Protein AF-0000000076662277 (afdb_homodimer)

Radius of gyration: 31.85 Å; Cα contacts (8 Å, |Δi|>4): 732; chains: 2; bounding box: 60×98×115 Å

Foldseek 3Di:
DPDPPDDPDDPPDPPPDDPPQPPPPPPPPPPPPPDDDPPVPPPPPFDKAKAKAKDKDKFWDDPVLLLVDDPPPPPPVSPRCHPLVLCVDPLVVCLLVVVVQFPDKADPDPFKIKTKGDWDDDPPFIKIKIWIWGWDGDSFKIKIKTPFIAIDGDPVRRVQRVFKTKIKMWIWGWDSPDDIIMIMIMIMMMMMGGDDDPPRVVDDSVVVRVVRNVVVHVCCVPVVVVSVVSSSVSVVVVVVVVVVVVD/DPDPPPDPDDPPDPDDDDPPQPPPPPPPPPPPPPDDDPPPPPPPPFDKAKAKAKDKDKFWDDPVLLLVDDPPPPPPVSPRCHPLVLCVDPLVVCLLVVVVQFPDKADPDPFKIKTKGDWDDDPPFIKIKIWIWGWDGDSFKIKIKTPFIAIDGDPVRRVQRVFKTKIKMWIWGWDSPDDTIMIMIMIMMMMMGGDDDPPRVVDDSVVVRVVRNVVVHVCCVPVVVVSVVSSSVSVVVVVVVVVVVVD

Organism: Ananas comosus (NCBI:txid4615)

InterPro domains:
  IPR018971 Protein of unknown function DUF1997 [PF09366] (83-239)

Structure (mmCIF, N/CA/C/O backbone):
data_AF-0000000076662277-model_v1
#
loop_
_entity.id
_entity.type
_entity.pdbx_description
1 polymer 'DUF1997 domain-containing protein'
#
loop_
_atom_site.group_PDB
_atom_site.id
_atom_site.type_symbol
_atom_site.label_atom_id
_atom_site.label_alt_id
_atom_site.label_comp_id
_atom_site.label_asym_id
_atom_site.label_entity_id
_atom_site.label_seq_id
_atom_site.pdbx_PDB_ins_code
_atom_site.Cartn_x
_atom_site.Cartn_y
_atom_site.Cartn_z
_atom_site.occupancy
_atom_site.B_iso_or_equiv
_atom_site.auth_seq_id
_atom_site.auth_comp_id
_atom_site.auth_asym_id
_atom_site.auth_atom_id
_atom_site.pdbx_PDB_model_num
ATOM 1 N N . MET A 1 1 ? -28.844 -14.648 -62.938 1 27.75 1 MET A N 1
ATOM 2 C CA . MET A 1 1 ? -29.484 -13.93 -61.844 1 27.75 1 MET A CA 1
ATOM 3 C C . MET A 1 1 ? -29.391 -14.727 -60.531 1 27.75 1 MET A C 1
ATOM 5 O O . MET A 1 1 ? -30.234 -15.594 -60.281 1 27.75 1 MET A O 1
ATOM 9 N N . MET A 1 2 ? -28.094 -15.016 -60.094 1 30.53 2 MET A N 1
ATOM 10 C CA . MET A 1 2 ? -27.797 -15.961 -59.031 1 30.53 2 MET A CA 1
ATOM 11 C C . MET A 1 2 ? -28.328 -15.461 -57.688 1 30.53 2 MET A C 1
ATOM 13 O O . MET A 1 2 ? -28.188 -14.289 -57.375 1 30.53 2 MET A O 1
ATOM 17 N N . LYS A 1 3 ? -29.406 -16.156 -57.094 1 29.52 3 LYS A N 1
ATOM 18 C CA . LYS A 1 3 ? -30.156 -15.977 -55.875 1 29.52 3 LYS A CA 1
ATOM 19 C C . LYS A 1 3 ? -29.234 -15.805 -54.688 1 29.52 3 LYS A C 1
ATOM 21 O O . LYS A 1 3 ? -28.422 -16.672 -54.375 1 29.52 3 LYS A O 1
ATOM 26 N N . LEU A 1 4 ? -28.766 -14.641 -54.281 1 29.52 4 LEU A N 1
ATOM 27 C CA . LEU A 1 4 ? -27.938 -14.219 -53.156 1 29.52 4 LEU A CA 1
ATOM 28 C C . LEU A 1 4 ? -28.578 -14.617 -51.812 1 29.52 4 LEU A C 1
ATOM 30 O O . LEU A 1 4 ? -29.656 -14.117 -51.469 1 29.52 4 LEU A O 1
ATOM 34 N N . GLN A 1 5 ? -28.484 -15.867 -51.469 1 22.42 5 GLN A N 1
ATOM 35 C CA . GLN A 1 5 ? -29.094 -16.391 -50.25 1 22.42 5 GLN A CA 1
ATOM 36 C C . GLN A 1 5 ? -28.672 -15.562 -49.031 1 22.42 5 GLN A C 1
ATOM 38 O O . GLN A 1 5 ? -27.5 -15.25 -48.875 1 22.42 5 GLN A O 1
ATOM 43 N N . LYS A 1 6 ? -29.641 -14.766 -48.5 1 32.59 6 LYS A N 1
ATOM 44 C CA . LYS A 1 6 ? -29.594 -13.93 -47.312 1 32.59 6 LYS A CA 1
ATOM 45 C C . LYS A 1 6 ? -29 -14.688 -46.125 1 32.59 6 LYS A C 1
ATOM 47 O O . LYS A 1 6 ? -29.5 -15.75 -45.75 1 32.59 6 LYS A O 1
ATOM 52 N N . LEU A 1 7 ? -27.656 -14.586 -45.812 1 28.06 7 LEU A N 1
ATOM 53 C CA . LEU A 1 7 ? -26.922 -15.203 -44.719 1 28.06 7 LEU A CA 1
ATOM 54 C C . LEU A 1 7 ? -27.625 -14.961 -43.375 1 28.06 7 LEU A C 1
ATOM 56 O O . LEU A 1 7 ? -28.031 -13.836 -43.094 1 28.06 7 LEU A O 1
ATOM 60 N N . PRO A 1 8 ? -28.188 -15.961 -42.688 1 34 8 PRO A N 1
ATOM 61 C CA . PRO A 1 8 ? -28.969 -15.844 -41.438 1 34 8 PRO A CA 1
ATOM 62 C C . PRO A 1 8 ? -28.234 -15.055 -40.375 1 34 8 PRO A C 1
ATOM 64 O O . PRO A 1 8 ? -27 -15.008 -40.344 1 34 8 PRO A O 1
ATOM 67 N N . LEU A 1 9 ? -28.734 -13.945 -39.938 1 33.5 9 LEU A N 1
ATOM 68 C CA . LEU A 1 9 ? -28.328 -13.023 -38.875 1 33.5 9 LEU A CA 1
ATOM 69 C C . LEU A 1 9 ? -27.969 -13.789 -37.594 1 33.5 9 LEU A C 1
ATOM 71 O O . LEU A 1 9 ? -28.703 -14.688 -37.188 1 33.5 9 LEU A O 1
ATOM 75 N N . ARG A 1 10 ? -26.641 -13.984 -37.312 1 34.19 10 ARG A N 1
ATOM 76 C CA . ARG A 1 10 ? -26.094 -14.633 -36.125 1 34.19 10 ARG A CA 1
ATOM 77 C C . ARG A 1 10 ? -26.797 -14.148 -34.844 1 34.19 10 ARG A C 1
ATOM 79 O O . ARG A 1 10 ? -27.062 -12.945 -34.688 1 34.19 10 ARG A O 1
ATOM 86 N N . PRO A 1 11 ? -27.531 -15.016 -34.125 1 39.53 11 PRO A N 1
ATOM 87 C CA . PRO A 1 11 ? -28.312 -14.617 -32.938 1 39.53 11 PRO A CA 1
ATOM 88 C C . PRO A 1 11 ? -27.484 -13.797 -31.953 1 39.53 11 PRO A C 1
ATOM 90 O O . PRO A 1 11 ? -26.25 -13.875 -31.953 1 39.53 11 PRO A O 1
ATOM 93 N N . PRO A 1 12 ? -27.969 -12.742 -31.422 1 33.94 12 PRO A N 1
ATOM 94 C CA . PRO A 1 12 ? -27.297 -11.805 -30.5 1 33.94 12 PRO A CA 1
ATOM 95 C C . PRO A 1 12 ? -26.625 -12.516 -29.328 1 33.94 12 PRO A C 1
ATOM 97 O O . PRO A 1 12 ? -27.062 -13.594 -28.922 1 33.94 12 PRO A O 1
ATOM 100 N N . ILE A 1 13 ? -25.297 -12.398 -29.109 1 36.19 13 ILE A N 1
ATOM 101 C CA . ILE A 1 13 ? -24.453 -12.914 -28.047 1 36.19 13 ILE A CA 1
ATOM 102 C C . ILE A 1 13 ? -25.094 -12.609 -26.688 1 36.19 13 ILE A C 1
ATOM 104 O O . ILE A 1 13 ? -25.5 -11.469 -26.422 1 36.19 13 ILE A O 1
ATOM 108 N N . PRO A 1 14 ? -25.656 -13.648 -26.047 1 38.34 14 PRO A N 1
ATOM 109 C CA . PRO A 1 14 ? -26.359 -13.391 -24.797 1 38.34 14 PRO A CA 1
ATOM 110 C C . PRO A 1 14 ? -25.547 -12.523 -23.828 1 38.34 14 PRO A C 1
ATOM 112 O O . PRO A 1 14 ? -24.312 -12.469 -23.938 1 38.34 14 PRO A O 1
ATOM 115 N N . PRO A 1 15 ? -26.141 -11.547 -23.25 1 35.81 15 PRO A N 1
ATOM 116 C CA . PRO A 1 15 ? -25.484 -10.555 -22.375 1 35.81 15 PRO A CA 1
ATOM 117 C C . PRO A 1 15 ? -24.625 -11.195 -21.297 1 35.81 15 PRO A C 1
ATOM 119 O O . PRO A 1 15 ? -24.875 -12.344 -20.906 1 35.81 15 PRO A O 1
ATOM 122 N N . PRO A 1 16 ? -23.406 -10.742 -21.078 1 33.66 16 PRO A N 1
ATOM 123 C CA . PRO A 1 16 ? -22.406 -11.273 -20.141 1 33.66 16 PRO A CA 1
ATOM 124 C C . PRO A 1 16 ? -22.969 -11.445 -18.734 1 33.66 16 PRO A C 1
ATOM 126 O O . PRO A 1 16 ? -23.812 -10.656 -18.297 1 33.66 16 PRO A O 1
ATOM 129 N N . THR A 1 17 ? -23.156 -12.672 -18.281 1 33.16 17 THR A N 1
ATOM 130 C CA . THR A 1 17 ? -23.594 -13.062 -16.938 1 33.16 17 THR A CA 1
ATOM 131 C C . THR A 1 17 ? -22.766 -12.336 -15.875 1 33.16 17 THR A C 1
ATOM 133 O O . THR A 1 17 ? -21.547 -12.227 -15.992 1 33.16 17 THR A O 1
ATOM 136 N N . THR A 1 18 ? -23.375 -11.5 -15.062 1 32.5 18 THR A N 1
ATOM 137 C CA . THR A 1 18 ? -22.922 -10.703 -13.93 1 32.5 18 THR A CA 1
ATOM 138 C C . THR A 1 18 ? -22.125 -11.562 -12.945 1 32.5 18 THR A C 1
ATOM 140 O O . THR A 1 18 ? -22.656 -12.547 -12.414 1 32.5 18 THR A O 1
ATOM 143 N N . THR A 1 19 ? -20.828 -11.672 -13.047 1 30.52 19 THR A N 1
ATOM 144 C CA . THR A 1 19 ? -19.906 -12.352 -12.141 1 30.52 19 THR A CA 1
ATOM 145 C C . THR A 1 19 ? -20.031 -11.797 -10.727 1 30.52 19 THR A C 1
ATOM 147 O O . THR A 1 19 ? -19.828 -10.602 -10.5 1 30.52 19 THR A O 1
ATOM 150 N N . THR A 1 20 ? -20.844 -12.391 -9.852 1 28.45 20 THR A N 1
ATOM 151 C CA . THR A 1 20 ? -21.031 -12.086 -8.438 1 28.45 20 THR A CA 1
ATOM 152 C C . THR A 1 20 ? -19.688 -12.125 -7.711 1 28.45 20 THR A C 1
ATOM 154 O O . THR A 1 20 ? -19 -13.148 -7.703 1 28.45 20 THR A O 1
ATOM 157 N N . ILE A 1 21 ? -19.031 -11 -7.52 1 30.56 21 ILE A N 1
ATOM 158 C CA . ILE A 1 21 ? -17.844 -10.844 -6.691 1 30.56 21 ILE A CA 1
ATOM 159 C C . ILE A 1 21 ? -18.141 -11.312 -5.27 1 30.56 21 ILE A C 1
ATOM 161 O O . ILE A 1 21 ? -18.953 -10.711 -4.562 1 30.56 21 ILE A O 1
ATOM 165 N N . ARG A 1 22 ? -18.094 -12.609 -5.008 1 30.48 22 ARG A N 1
ATOM 166 C CA . ARG A 1 22 ? -18.188 -13.086 -3.633 1 30.48 22 ARG A CA 1
ATOM 167 C C . ARG A 1 22 ? -17.156 -12.422 -2.74 1 30.48 22 ARG A C 1
ATOM 169 O O . ARG A 1 22 ? -15.961 -12.406 -3.066 1 30.48 22 ARG A O 1
ATOM 176 N N . ARG A 1 23 ? -17.547 -11.406 -1.943 1 33.03 23 ARG A N 1
ATOM 177 C CA . ARG A 1 23 ? -16.797 -10.703 -0.907 1 33.03 23 ARG A CA 1
ATOM 178 C C . ARG A 1 23 ? -16.094 -11.688 0.018 1 33.03 23 ARG A C 1
ATOM 180 O O . ARG A 1 23 ? -16.625 -12.758 0.327 1 33.03 23 ARG A O 1
ATOM 187 N N . CYS A 1 24 ? -14.836 -11.594 0.227 1 32.56 24 CYS A N 1
ATOM 188 C CA . CYS A 1 24 ? -13.961 -12.32 1.141 1 32.56 24 CYS A CA 1
ATOM 189 C C . CYS A 1 24 ? -14.625 -12.516 2.498 1 32.56 24 CYS A C 1
ATOM 191 O O . CYS A 1 24 ? -14.992 -11.539 3.158 1 32.56 24 CYS A O 1
ATOM 193 N N . GLU A 1 25 ? -15.508 -13.508 2.643 1 32.16 25 GLU A N 1
ATOM 194 C CA . GLU A 1 25 ? -16.078 -13.859 3.938 1 32.16 25 GLU A CA 1
ATOM 195 C C . GLU A 1 25 ? -15 -13.953 5.012 1 32.16 25 GLU A C 1
ATOM 197 O O . GLU A 1 25 ? -13.898 -14.453 4.75 1 32.16 25 GLU A O 1
ATOM 202 N N . ALA A 1 26 ? -15.062 -13.141 6.098 1 35.22 26 ALA A N 1
ATOM 203 C CA . ALA A 1 26 ? -14.32 -13.164 7.355 1 35.22 26 ALA A CA 1
ATOM 204 C C . ALA A 1 26 ? -14.234 -14.578 7.918 1 35.22 26 ALA A C 1
ATOM 206 O O . ALA A 1 26 ? -15.242 -15.141 8.359 1 35.22 26 ALA A O 1
ATOM 207 N N . VAL A 1 27 ? -13.453 -15.477 7.426 1 25.95 27 VAL A N 1
ATOM 208 C CA . VAL A 1 27 ? -13.242 -16.719 8.156 1 25.95 27 VAL A CA 1
ATOM 209 C C . VAL A 1 27 ? -12.641 -16.422 9.531 1 25.95 27 VAL A C 1
ATOM 211 O O . VAL A 1 27 ? -11.477 -16 9.633 1 25.95 27 VAL A O 1
ATOM 214 N N . ARG A 1 28 ? -13.32 -16 10.586 1 27.67 28 ARG A N 1
ATOM 215 C CA . ARG A 1 28 ? -12.875 -16.016 11.977 1 27.67 28 ARG A CA 1
ATOM 216 C C . ARG A 1 28 ? -12.297 -17.375 12.352 1 27.67 28 ARG A C 1
ATOM 218 O O . ARG A 1 28 ? -13.008 -18.375 12.359 1 27.67 28 ARG A O 1
ATOM 225 N N . ALA A 1 29 ? -11.016 -17.656 12.125 1 27.67 29 ALA A N 1
ATOM 226 C CA . ALA A 1 29 ? -10.367 -18.812 12.727 1 27.67 29 ALA A CA 1
ATOM 227 C C . ALA A 1 29 ? -10.586 -18.844 14.242 1 27.67 29 ALA A C 1
ATOM 229 O O . ALA A 1 29 ? -10.359 -17.844 14.922 1 27.67 29 ALA A O 1
AT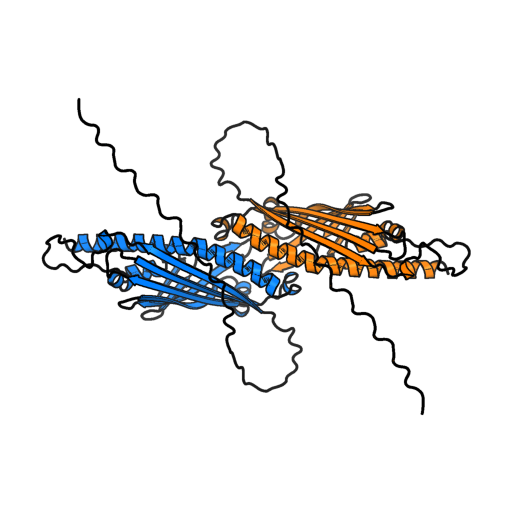OM 230 N N . ALA A 1 30 ? -11.328 -19.734 14.781 1 27.38 30 ALA A N 1
ATOM 231 C CA . ALA A 1 30 ? -11.547 -20.156 16.156 1 27.38 30 ALA A CA 1
ATOM 232 C C . ALA A 1 30 ? -10.227 -20.547 16.828 1 27.38 30 ALA A C 1
ATOM 234 O O . ALA A 1 30 ? -9.766 -21.672 16.719 1 27.38 30 ALA A O 1
ATOM 235 N N . ALA A 1 31 ? -9.133 -19.891 16.797 1 22.73 31 ALA A N 1
ATOM 236 C CA . ALA A 1 31 ? -8.055 -20.344 17.672 1 22.73 31 ALA A CA 1
ATOM 237 C C . ALA A 1 31 ? -8.438 -20.203 19.141 1 22.73 31 ALA A C 1
ATOM 239 O O . ALA A 1 31 ? -8.539 -19.078 19.656 1 22.73 31 ALA A O 1
ATOM 240 N N . ALA A 1 32 ? -9.227 -21.031 19.734 1 23.95 32 ALA A N 1
ATOM 241 C CA . ALA A 1 32 ? -9.445 -21.141 21.172 1 23.95 32 ALA A CA 1
ATOM 242 C C . ALA A 1 32 ? -8.125 -21.344 21.906 1 23.95 32 ALA A C 1
ATOM 244 O O . ALA A 1 32 ? -7.535 -22.422 21.844 1 23.95 32 ALA A O 1
ATOM 245 N N . ASP A 1 33 ? -7.18 -20.328 21.969 1 24.34 33 ASP A N 1
ATOM 246 C CA . ASP A 1 33 ? -6.098 -20.469 22.938 1 24.34 33 ASP A CA 1
ATOM 247 C C . ASP A 1 33 ? -6.648 -20.75 24.344 1 24.34 33 ASP A C 1
ATOM 249 O O . ASP A 1 33 ? -7.488 -19.984 24.844 1 24.34 33 ASP A O 1
ATOM 253 N N . GLU A 1 34 ? -6.66 -21.875 24.828 1 25.25 34 GLU A N 1
ATOM 254 C CA . GLU A 1 34 ? -6.969 -22.25 26.203 1 25.25 34 GLU A CA 1
ATOM 255 C C . GLU A 1 34 ? -6.074 -21.484 27.188 1 25.25 34 GLU A C 1
ATOM 257 O O . GLU A 1 34 ? -6.285 -21.562 28.391 1 25.25 34 GLU A O 1
ATOM 262 N N . GLY A 1 35 ? -4.742 -21.266 26.953 1 23.69 35 GLY A N 1
ATOM 263 C CA . GLY A 1 35 ? -3.943 -21.188 28.172 1 23.69 35 GLY A CA 1
ATOM 264 C C . GLY A 1 35 ? -4.273 -19.984 29.031 1 23.69 35 GLY A C 1
ATOM 265 O O . GLY A 1 35 ? -4.75 -18.969 28.531 1 23.69 35 GLY A O 1
ATOM 266 N N . GLY A 1 36 ? -4.367 -20.094 30.469 1 24.69 36 GLY A N 1
ATOM 267 C CA . GLY A 1 36 ? -4.801 -19.328 31.641 1 24.69 36 GLY A CA 1
ATOM 268 C C . GLY A 1 36 ? -3.979 -18.078 31.875 1 24.69 36 GLY A C 1
ATOM 269 O O . GLY A 1 36 ? -4.426 -17.156 32.562 1 24.69 36 GLY A O 1
ATOM 270 N N . GLY A 1 37 ? -2.576 -18.109 31.906 1 26.95 37 GLY A N 1
ATOM 271 C CA . GLY A 1 37 ? -1.938 -17.234 32.875 1 26.95 37 GLY A CA 1
ATOM 272 C C . GLY A 1 37 ? -2.049 -15.773 32.531 1 26.95 37 GLY A C 1
ATOM 273 O O . GLY A 1 37 ? -2.082 -15.406 31.359 1 26.95 37 GLY A O 1
ATOM 274 N N . SER A 1 38 ? -2.525 -14.852 33.469 1 28.14 38 SER A N 1
ATOM 275 C CA . SER A 1 38 ? -2.908 -13.445 33.469 1 28.14 38 SER A CA 1
ATOM 276 C C . SER A 1 38 ? -1.702 -12.539 33.219 1 28.14 38 SER A C 1
ATOM 278 O O . SER A 1 38 ? -1.66 -11.406 33.719 1 28.14 38 SER A O 1
ATOM 280 N N . SER A 1 39 ? -0.483 -12.984 32.812 1 30.31 39 SER A N 1
ATOM 281 C CA . SER A 1 39 ? 0.457 -11.867 32.906 1 30.31 39 SER A CA 1
ATOM 282 C C . SER A 1 39 ? 0.001 -10.688 32.062 1 30.31 39 SER A C 1
ATOM 284 O O . SER A 1 39 ? -0.42 -10.867 30.906 1 30.31 39 SER A O 1
ATOM 286 N N . SER A 1 40 ? -0.411 -9.641 32.719 1 31.62 40 SER A N 1
ATOM 287 C CA . SER A 1 40 ? -0.819 -8.336 32.219 1 31.62 40 SER A CA 1
ATOM 288 C C . SER A 1 40 ? 0.255 -7.734 31.312 1 31.62 40 SER A C 1
ATOM 290 O O . SER A 1 40 ? 1.188 -7.09 31.797 1 31.62 40 SER A O 1
ATOM 292 N N . GLY A 1 41 ? 1.022 -8.516 30.562 1 31.23 41 GLY A N 1
ATOM 293 C CA . GLY A 1 41 ? 1.95 -7.766 29.734 1 31.23 41 GLY A CA 1
ATOM 294 C C . GLY A 1 41 ? 1.279 -6.66 28.938 1 31.23 41 GLY A C 1
ATOM 295 O O . GLY A 1 41 ? 0.207 -6.863 28.375 1 31.23 41 GLY A O 1
ATOM 296 N N . THR A 1 42 ? 1.389 -5.465 29.469 1 36.53 42 THR A N 1
ATOM 297 C CA . THR A 1 42 ? 1.047 -4.297 28.672 1 36.53 42 THR A CA 1
ATOM 298 C C . THR A 1 42 ? 1.451 -4.5 27.219 1 36.53 42 THR A C 1
ATOM 300 O O . THR A 1 42 ? 2.631 -4.395 26.875 1 36.53 42 THR A O 1
ATOM 303 N N . GLY A 1 43 ? 1.237 -5.672 26.688 1 35.81 43 GLY A N 1
ATOM 304 C CA . GLY A 1 43 ? 1.505 -5.984 25.281 1 35.81 43 GLY A CA 1
ATOM 305 C C . GLY A 1 43 ? 1.117 -4.867 24.344 1 35.81 43 GLY A C 1
ATOM 306 O O . GLY A 1 43 ? -0.021 -4.391 24.359 1 35.81 43 GLY A O 1
ATOM 307 N N . THR A 1 44 ? 1.947 -3.812 24.219 1 43.91 44 THR A N 1
ATOM 308 C CA . THR A 1 44 ? 1.658 -3.049 23.016 1 43.91 44 THR A CA 1
ATOM 309 C C . THR A 1 44 ? 0.992 -3.93 21.953 1 43.91 44 THR A C 1
ATOM 311 O O . THR A 1 44 ? 1.579 -4.914 21.5 1 43.91 44 THR A O 1
ATOM 314 N N . GLY A 1 45 ? -0.101 -4.465 22.188 1 51.12 45 GLY A N 1
ATOM 315 C CA . GLY A 1 45 ? -0.933 -5.398 21.438 1 51.12 45 GLY A CA 1
ATOM 316 C C . GLY A 1 45 ? -0.659 -5.379 19.938 1 51.12 45 GLY A C 1
ATOM 317 O O . GLY A 1 45 ? -0.655 -4.312 19.328 1 51.12 45 GLY A O 1
ATOM 318 N N . SER A 1 46 ? 0.127 -6.324 19.469 1 68.06 46 SER A N 1
ATOM 319 C CA . SER A 1 46 ? 0.438 -6.59 18.078 1 68.06 46 SER A CA 1
ATOM 320 C C . SER A 1 46 ? -0.793 -6.414 17.188 1 68.06 46 SER A C 1
ATOM 322 O O . SER A 1 46 ? -1.832 -7.027 17.438 1 68.06 46 SER A O 1
ATOM 324 N N . ARG A 1 47 ? -0.953 -5.277 16.578 1 89.12 47 ARG A N 1
ATOM 325 C CA . ARG A 1 47 ? -2.055 -5.031 15.664 1 89.12 47 ARG A CA 1
ATOM 326 C C . ARG A 1 47 ? -1.832 -5.758 14.336 1 89.12 47 ARG A C 1
ATOM 328 O O . ARG A 1 47 ? -0.86 -5.484 13.633 1 89.12 47 ARG A O 1
ATOM 335 N N . ARG A 1 48 ? -2.65 -6.766 14.242 1 94.94 48 ARG A N 1
ATOM 336 C CA . ARG A 1 48 ? -2.523 -7.594 13.047 1 94.94 48 ARG A CA 1
ATOM 337 C C . ARG A 1 48 ? -3.627 -7.281 12.039 1 94.94 48 ARG A C 1
ATOM 339 O O . ARG A 1 48 ? -4.789 -7.113 12.422 1 94.94 48 ARG A O 1
ATOM 346 N N . ALA A 1 49 ? -3.223 -7.109 10.836 1 97.5 49 ALA A N 1
ATOM 347 C CA . ALA A 1 49 ? -4.152 -6.941 9.719 1 97.5 49 ALA A CA 1
ATOM 348 C C . ALA A 1 49 ? -4.309 -8.242 8.938 1 97.5 49 ALA A C 1
ATOM 350 O O . ALA A 1 49 ? -3.32 -8.914 8.633 1 97.5 49 ALA A O 1
ATOM 351 N N . ASN A 1 50 ? -5.539 -8.609 8.617 1 98.06 50 ASN A N 1
ATOM 352 C CA . ASN A 1 50 ? -5.836 -9.789 7.82 1 98.06 50 ASN A CA 1
ATOM 353 C C . ASN A 1 50 ? -6.344 -9.422 6.43 1 98.06 50 ASN A C 1
ATOM 355 O O . ASN A 1 50 ? -7.398 -8.789 6.297 1 98.06 50 ASN A O 1
ATOM 359 N N . LEU A 1 51 ? -5.602 -9.828 5.465 1 98.12 51 LEU A N 1
ATOM 360 C CA . LEU A 1 51 ? -5.938 -9.555 4.07 1 98.12 51 LEU A CA 1
ATOM 361 C C . LEU A 1 51 ? -6.422 -10.82 3.371 1 98.12 51 LEU A C 1
ATOM 363 O O . LEU A 1 51 ? -5.926 -11.914 3.65 1 98.12 51 LEU A O 1
ATOM 367 N N . CYS A 1 52 ? -7.383 -10.648 2.43 1 98.44 52 CYS A N 1
ATOM 368 C CA . CYS A 1 52 ? -7.906 -11.805 1.711 1 98.44 52 CYS A CA 1
ATOM 369 C C . CYS A 1 52 ? -8.305 -11.43 0.287 1 98.44 52 CYS A C 1
ATOM 371 O O . CYS A 1 52 ? -8.648 -10.281 0.018 1 98.44 52 CYS A O 1
ATOM 373 N N . ALA A 1 53 ? -8.133 -12.359 -0.565 1 98.44 53 ALA A N 1
ATOM 374 C CA . ALA A 1 53 ? -8.547 -12.242 -1.961 1 98.44 53 ALA A CA 1
ATOM 375 C C . ALA A 1 53 ? -8.914 -13.609 -2.537 1 98.44 53 ALA A C 1
ATOM 377 O O . ALA A 1 53 ? -8.43 -14.641 -2.07 1 98.44 53 ALA A O 1
ATOM 378 N N . GLN A 1 54 ? -9.789 -13.633 -3.512 1 98.69 54 GLN A N 1
ATOM 379 C CA . GLN A 1 54 ? -10.234 -14.859 -4.16 1 98.69 54 GLN A CA 1
ATOM 380 C C . GLN A 1 54 ? -10.609 -14.609 -5.617 1 98.69 54 GLN A C 1
ATOM 382 O O . GLN A 1 54 ? -11.164 -13.562 -5.949 1 98.69 54 GLN A O 1
ATOM 387 N N . ARG A 1 55 ? -10.266 -15.539 -6.445 1 98.19 55 ARG A N 1
ATOM 388 C CA . ARG A 1 55 ? -10.633 -15.469 -7.855 1 98.19 55 ARG A CA 1
ATOM 389 C C . ARG A 1 55 ? -11.117 -16.812 -8.367 1 98.19 55 ARG A C 1
ATOM 391 O O . ARG A 1 55 ? -10.414 -17.828 -8.234 1 98.19 55 ARG A O 1
ATOM 398 N N . LYS A 1 56 ? -12.266 -16.828 -8.883 1 97.44 56 LYS A N 1
ATOM 399 C CA . LYS A 1 56 ? -12.844 -18 -9.555 1 97.44 56 LYS A CA 1
ATOM 400 C C . LYS A 1 56 ? -12.961 -17.766 -11.055 1 97.44 56 LYS A C 1
ATOM 402 O O . LYS A 1 56 ? -13.32 -16.656 -11.492 1 97.44 56 LYS A O 1
ATOM 407 N N . GLU A 1 57 ? -12.508 -18.75 -11.781 1 95.5 57 GLU A N 1
ATOM 408 C CA . GLU A 1 57 ? -12.562 -18.641 -13.234 1 95.5 57 GLU A CA 1
ATOM 409 C C . GLU A 1 5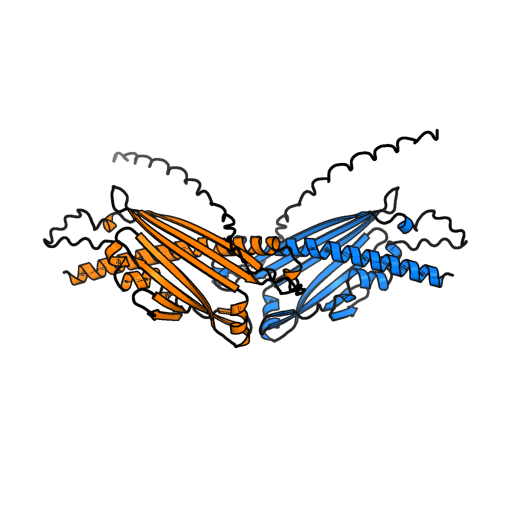7 ? -13.023 -19.953 -13.875 1 95.5 57 GLU A C 1
ATOM 411 O O . GLU A 1 57 ? -12.617 -21.031 -13.438 1 95.5 57 GLU A O 1
ATOM 416 N N . ARG A 1 58 ? -13.945 -19.797 -14.859 1 92.69 58 ARG A N 1
ATOM 417 C CA . ARG A 1 58 ? -14.359 -20.922 -15.68 1 92.69 58 ARG A CA 1
ATOM 418 C C . ARG A 1 58 ? -13.969 -20.719 -17.141 1 92.69 58 ARG A C 1
ATOM 420 O O . ARG A 1 58 ? -14.273 -19.672 -17.719 1 92.69 58 ARG A O 1
ATOM 427 N N . ILE A 1 59 ? -13.281 -21.656 -17.609 1 89.81 59 ILE A N 1
ATOM 428 C CA . ILE A 1 59 ? -12.789 -21.516 -18.969 1 89.81 59 ILE A CA 1
ATOM 429 C C . ILE A 1 59 ? -13.242 -22.719 -19.797 1 89.81 59 ILE A C 1
ATOM 431 O O . ILE A 1 59 ? -13.156 -23.859 -19.344 1 89.81 59 ILE A O 1
ATOM 435 N N . LYS A 1 60 ? -13.688 -22.391 -21.016 1 83.5 60 LYS A N 1
ATOM 436 C CA . LYS A 1 60 ? -14.023 -23.469 -21.953 1 83.5 60 LYS A CA 1
ATOM 437 C C . LYS A 1 60 ? -12.766 -24.094 -22.547 1 83.5 60 LYS A C 1
ATOM 439 O O . LYS A 1 60 ? -11.844 -23.375 -22.938 1 83.5 60 LYS A O 1
ATOM 444 N N . LEU A 1 61 ? -12.742 -25.328 -22.453 1 79.69 61 LEU A N 1
ATOM 445 C CA . LEU A 1 61 ? -11.633 -26.031 -23.078 1 79.69 61 LEU A CA 1
ATOM 446 C C . LEU A 1 61 ? -11.898 -26.25 -24.562 1 79.69 61 LEU A C 1
ATOM 448 O O . LEU A 1 61 ? -13.047 -26.438 -24.984 1 79.69 61 LEU A O 1
ATOM 452 N N . PRO A 1 62 ? -10.883 -25.984 -25.359 1 68 62 PRO A N 1
ATOM 453 C CA . PRO A 1 62 ? -11.102 -26.219 -26.781 1 68 62 PRO A CA 1
ATOM 454 C C . PRO A 1 62 ? -11.602 -27.641 -27.078 1 68 62 PRO A C 1
ATOM 456 O O . PRO A 1 62 ? -11.297 -28.562 -26.344 1 68 62 PRO A O 1
ATOM 459 N N . PRO A 1 63 ? -12.578 -27.719 -28.047 1 60.06 63 PRO A N 1
ATOM 460 C CA . PRO A 1 63 ? -13.172 -29.016 -28.406 1 60.06 63 PRO A CA 1
ATOM 461 C C . PRO A 1 63 ? -12.133 -30.094 -28.656 1 60.06 63 PRO A C 1
ATOM 463 O O . PRO A 1 63 ? -12.375 -31.281 -28.375 1 60.06 63 PRO A O 1
ATOM 466 N N . ASP A 1 64 ? -11.117 -29.719 -29.344 1 55.22 64 ASP A N 1
ATOM 467 C CA . ASP A 1 64 ? -10.133 -30.75 -29.672 1 55.22 64 ASP A CA 1
ATOM 468 C C . ASP A 1 64 ? -9.492 -31.312 -28.422 1 55.22 64 ASP A C 1
ATOM 470 O O . ASP A 1 64 ? -8.742 -32.281 -28.484 1 55.22 64 ASP A O 1
ATOM 474 N N . TYR A 1 65 ? -9.805 -30.609 -27.359 1 53.94 65 TYR A N 1
ATOM 475 C CA . TYR A 1 65 ? -9.25 -31.047 -26.078 1 53.94 65 TYR A CA 1
ATOM 476 C C . TYR A 1 65 ? -9.969 -32.312 -25.578 1 53.94 65 TYR A C 1
ATOM 478 O O . TYR A 1 65 ? -9.609 -32.844 -24.547 1 53.94 65 TYR A O 1
ATOM 486 N N . HIS A 1 66 ? -11.156 -32.5 -26.219 1 46.94 66 HIS A N 1
ATOM 487 C CA . HIS A 1 66 ? -11.883 -33.719 -25.938 1 46.94 66 HIS A CA 1
ATOM 488 C C . HIS A 1 66 ? -11.039 -34.969 -26.25 1 46.94 66 HIS A C 1
ATOM 490 O O . HIS A 1 66 ? -11.523 -35.875 -26.906 1 46.94 66 HIS A O 1
ATOM 496 N N . TYR A 1 67 ? -9.828 -34.812 -26.266 1 43.09 67 TYR A N 1
ATOM 497 C CA . TYR A 1 67 ? -9.258 -36.094 -26.641 1 43.09 67 TYR A CA 1
ATOM 498 C C . TYR A 1 67 ? -9.719 -37.188 -25.688 1 43.09 67 TYR A C 1
ATOM 500 O O . TYR A 1 67 ? -9.156 -38.281 -25.672 1 43.09 67 TYR A O 1
ATOM 508 N N . GLY A 1 68 ? -10.375 -36.938 -24.656 1 39.72 68 GLY A N 1
ATOM 509 C CA . GLY A 1 68 ? -10.922 -38.188 -24.141 1 39.72 68 GLY A CA 1
ATOM 510 C C . GLY A 1 68 ? -11.828 -38.875 -25.125 1 39.72 68 GLY A C 1
ATOM 511 O O . GLY A 1 68 ? -11.859 -40.125 -25.188 1 39.72 68 GLY A O 1
ATOM 512 N N . ALA A 1 69 ? -12.992 -38.188 -25.422 1 38.44 69 ALA A N 1
ATOM 513 C CA . ALA A 1 69 ? -13.867 -39.031 -26.234 1 38.44 69 ALA A CA 1
ATOM 514 C C . ALA A 1 69 ? -13.227 -39.344 -27.594 1 38.44 69 ALA A C 1
ATOM 516 O O . ALA A 1 69 ? -12.18 -40 -27.656 1 38.44 69 ALA A O 1
ATOM 517 N N . ALA A 1 70 ? -14.148 -39.156 -28.766 1 34.72 70 ALA A N 1
ATOM 518 C CA . ALA A 1 70 ? -14.352 -39.75 -30.094 1 34.72 70 ALA A CA 1
ATOM 519 C C . ALA A 1 70 ? -13.383 -39.125 -31.109 1 34.72 70 ALA A C 1
ATOM 521 O O . ALA A 1 70 ? -13.578 -39.25 -32.312 1 34.72 70 ALA A O 1
ATOM 522 N N . THR A 1 71 ? -12.68 -38.062 -31.031 1 34.88 71 THR A N 1
ATOM 523 C CA . THR A 1 71 ? -12.07 -38.062 -32.344 1 34.88 71 THR A CA 1
ATOM 524 C C . THR A 1 71 ? -11.406 -39.406 -32.656 1 34.88 71 THR A C 1
ATOM 526 O O . THR A 1 71 ? -10.523 -39.844 -31.891 1 34.88 71 THR A O 1
ATOM 529 N N . THR A 1 72 ? -12.07 -40.156 -33.438 1 33.19 72 THR A N 1
ATOM 530 C CA . THR A 1 72 ? -11.844 -41.344 -34.281 1 33.19 72 THR A CA 1
ATOM 531 C C . THR A 1 72 ? -10.461 -41.281 -34.938 1 33.19 72 THR A C 1
ATOM 533 O O . THR A 1 72 ? -10.312 -41.594 -36.125 1 33.19 72 THR A O 1
ATOM 536 N N . THR A 1 73 ? -9.633 -40.219 -34.938 1 35.81 73 THR A N 1
ATOM 537 C CA . THR A 1 73 ? -8.539 -40.812 -35.719 1 35.81 73 THR A CA 1
ATOM 538 C C . THR A 1 73 ? -8.227 -42.219 -35.219 1 35.81 73 THR A C 1
ATOM 540 O O . THR A 1 73 ? -8.156 -42.469 -34 1 35.81 73 THR A O 1
ATOM 543 N N . THR A 1 74 ? -8.359 -43.219 -36.094 1 35.81 74 THR A N 1
ATOM 544 C CA . THR A 1 74 ? -8.133 -44.656 -36.25 1 35.81 74 THR A CA 1
ATOM 545 C C . THR A 1 74 ? -6.883 -45.094 -35.5 1 35.81 74 THR A C 1
ATOM 547 O O . THR A 1 74 ? -6.391 -46.219 -35.688 1 35.81 74 THR A O 1
ATOM 550 N N . SER A 1 75 ? -5.824 -44.281 -35.188 1 37.69 75 SER A N 1
ATOM 551 C CA . SER A 1 75 ? -4.855 -45.281 -34.75 1 3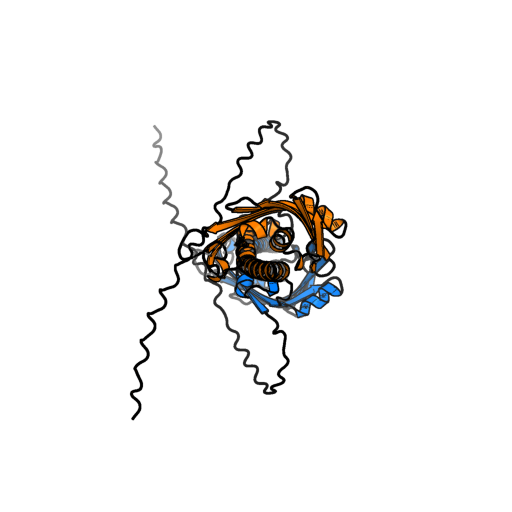7.69 75 SER A CA 1
ATOM 552 C C . SER A 1 75 ? -5.43 -46.156 -33.625 1 37.69 75 SER A C 1
ATOM 554 O O . SER A 1 75 ? -6.332 -45.719 -32.906 1 37.69 75 SER A O 1
ATOM 556 N N . THR A 1 76 ? -5.488 -47.5 -33.656 1 38.59 76 THR A N 1
ATOM 557 C CA . THR A 1 76 ? -5.902 -48.625 -32.844 1 38.59 76 THR A CA 1
ATOM 558 C C . THR A 1 76 ? -5.844 -48.25 -31.359 1 38.59 76 THR A C 1
ATOM 560 O O . THR A 1 76 ? -6.73 -48.625 -30.594 1 38.59 76 THR A O 1
ATOM 563 N N . SER A 1 77 ? -4.602 -48 -30.703 1 40.44 77 SER A N 1
ATOM 564 C CA . SER A 1 77 ? -4.441 -47.875 -29.266 1 40.44 77 SER A CA 1
ATOM 565 C C . SER A 1 77 ? -4.961 -46.5 -28.797 1 40.44 77 SER A C 1
ATOM 567 O O . SER A 1 77 ? -4.348 -45.469 -29.062 1 40.44 77 SER A O 1
ATOM 569 N N . GLY A 1 78 ? -6.082 -45.844 -28.953 1 42.75 78 GLY A N 1
ATOM 570 C CA . GLY A 1 78 ? -6.926 -44.719 -28.688 1 42.75 78 GLY A CA 1
ATOM 571 C C . GLY A 1 78 ? -6.598 -44 -27.375 1 42.75 78 GLY A C 1
ATOM 572 O O . GLY A 1 78 ? -7.496 -43.625 -26.625 1 42.75 78 GLY A O 1
ATOM 573 N N . SER A 1 79 ? -5.523 -44.094 -26.719 1 48 79 SER A N 1
ATOM 574 C CA . SER A 1 79 ? -5.285 -43.562 -25.391 1 48 79 SER A CA 1
ATOM 575 C C . SER A 1 79 ? -5.391 -42.031 -25.391 1 48 79 SER A C 1
ATOM 577 O O . SER A 1 79 ? -4.648 -41.344 -26.094 1 48 79 SER A O 1
ATOM 579 N N . ALA A 1 80 ? -6.613 -41.281 -25.297 1 58.81 80 ALA A N 1
ATOM 580 C CA . ALA A 1 80 ? -6.922 -39.844 -25.125 1 58.81 80 ALA A CA 1
ATOM 581 C C . ALA A 1 80 ? -6.086 -39.25 -24 1 58.81 80 ALA A C 1
ATOM 583 O O . ALA A 1 80 ? -5.938 -39.844 -22.938 1 58.81 80 ALA A O 1
ATOM 584 N N . PHE A 1 81 ? -5.043 -38.438 -24.344 1 75.38 81 PHE A N 1
ATOM 585 C CA . PHE A 1 81 ? -4.25 -37.75 -23.344 1 75.38 81 PHE A CA 1
ATOM 586 C C . PHE A 1 81 ? -5.098 -36.719 -22.594 1 75.38 81 PHE A C 1
ATOM 588 O O . PHE A 1 81 ? -5.281 -35.594 -23.062 1 75.38 81 PHE A O 1
ATOM 595 N N . LEU A 1 82 ? -5.734 -37.156 -21.547 1 78.81 82 LEU A N 1
ATOM 596 C CA . LEU A 1 82 ? -6.66 -36.375 -20.719 1 78.81 82 LEU A CA 1
ATOM 597 C C . LEU A 1 82 ? -5.922 -35.312 -19.922 1 78.81 82 LEU A C 1
ATOM 599 O O . LEU A 1 82 ? -4.723 -35.438 -19.656 1 78.81 82 LEU A O 1
ATOM 603 N N . PHE A 1 83 ? -6.617 -34.281 -19.703 1 86.19 83 PHE A N 1
ATOM 604 C CA . PHE A 1 83 ? -6.078 -33.219 -18.875 1 86.19 83 PHE A CA 1
ATOM 605 C C . PHE A 1 83 ? -5.609 -33.75 -17.531 1 86.19 83 PHE A C 1
ATOM 607 O O . PHE A 1 83 ? -4.59 -33.312 -17 1 86.19 83 PHE A O 1
ATOM 614 N N . SER A 1 84 ? -6.324 -34.719 -17.062 1 86.5 84 SER A N 1
ATOM 615 C CA . SER A 1 84 ? -5.953 -35.344 -15.797 1 86.5 84 SER A CA 1
ATOM 616 C C . SER A 1 84 ? -4.59 -36.031 -15.891 1 86.5 84 SER A C 1
ATOM 618 O O . SER A 1 84 ? -3.807 -36 -14.938 1 86.5 84 SER A O 1
ATOM 620 N N . ASP A 1 85 ? -4.332 -36.688 -17.031 1 88.88 85 ASP A N 1
ATOM 621 C CA . ASP A 1 85 ? -3.035 -37.312 -17.234 1 88.88 85 ASP A CA 1
ATOM 622 C C . ASP A 1 85 ? -1.913 -36.281 -17.266 1 88.88 85 ASP A C 1
ATOM 624 O O . ASP A 1 85 ? -0.825 -36.531 -16.734 1 88.88 85 ASP A O 1
ATOM 628 N N . PHE A 1 86 ? -2.207 -35.219 -17.891 1 91.81 86 PHE A N 1
ATOM 629 C CA . PHE A 1 86 ? -1.241 -34.125 -17.969 1 91.81 86 PHE A CA 1
ATOM 630 C C . PHE A 1 86 ? -0.888 -33.625 -16.578 1 91.81 86 PHE A C 1
ATOM 632 O O . PHE A 1 86 ? 0.289 -33.438 -16.25 1 91.81 86 PHE A O 1
ATOM 639 N N . LEU A 1 87 ? -1.901 -33.406 -15.695 1 92.19 87 LEU A N 1
ATOM 640 C CA . LEU A 1 87 ? -1.676 -32.812 -14.375 1 92.19 87 LEU A CA 1
ATOM 641 C C . LEU A 1 87 ? -0.917 -33.781 -13.477 1 92.19 87 LEU A C 1
ATOM 643 O O . LEU A 1 87 ? -0.338 -33.375 -12.469 1 92.19 87 LEU A O 1
ATOM 647 N N . ARG A 1 88 ? -0.979 -35.094 -13.859 1 91.12 88 ARG A N 1
ATOM 648 C CA . ARG A 1 88 ? -0.241 -36.094 -13.102 1 91.12 88 ARG A CA 1
ATOM 649 C C . ARG A 1 88 ? 1.174 -36.25 -13.648 1 91.12 88 ARG A C 1
ATOM 651 O O . ARG A 1 88 ? 2.029 -36.875 -12.992 1 91.12 88 ARG A O 1
ATOM 658 N N . HIS A 1 89 ? 1.356 -35.781 -14.844 1 92.31 89 HIS A N 1
ATOM 659 C CA . HIS A 1 89 ? 2.662 -35.844 -15.484 1 92.31 89 HIS A CA 1
ATOM 660 C C . HIS A 1 89 ? 3.596 -34.75 -14.938 1 92.31 89 HIS A C 1
ATOM 662 O O . HIS A 1 89 ? 3.143 -33.688 -14.547 1 92.31 89 HIS A O 1
ATOM 668 N N . PRO A 1 90 ? 4.941 -34.969 -14.898 1 92.75 90 PRO A N 1
ATOM 669 C CA . PRO A 1 90 ? 5.902 -33.969 -14.438 1 92.75 90 PRO A CA 1
ATOM 670 C C . PRO A 1 90 ? 5.75 -32.625 -15.156 1 92.75 90 PRO A C 1
ATOM 672 O O . PRO A 1 90 ? 5.879 -31.562 -14.539 1 92.75 90 PRO A O 1
ATOM 675 N N . SER A 1 91 ? 5.41 -32.688 -16.422 1 94.31 91 SER A N 1
ATOM 676 C CA . SER A 1 91 ? 5.215 -31.438 -17.172 1 94.31 91 SER A CA 1
ATOM 677 C C . SER A 1 91 ? 4.008 -30.672 -16.656 1 94.31 91 SER A C 1
ATOM 679 O O . SER A 1 91 ? 4.008 -29.438 -16.672 1 94.31 91 SER A O 1
ATOM 681 N N . GLY A 1 92 ? 2.955 -31.406 -16.297 1 95 92 GLY A N 1
ATOM 682 C CA . GLY A 1 92 ? 1.78 -30.766 -15.727 1 95 92 GLY A CA 1
ATOM 683 C C . GLY A 1 92 ? 2.055 -30.094 -14.391 1 95 92 GLY A C 1
ATOM 684 O O . GLY A 1 92 ? 1.574 -28.984 -14.141 1 95 92 GLY A O 1
ATOM 685 N N . VAL A 1 93 ? 2.842 -30.766 -13.539 1 95.12 93 VAL A N 1
ATOM 686 C CA . VAL A 1 93 ? 3.227 -30.219 -12.242 1 95.12 93 VAL A CA 1
ATOM 687 C C . VAL A 1 93 ? 4.008 -28.922 -12.445 1 95.12 93 VAL A C 1
ATOM 689 O O . VAL A 1 93 ? 3.74 -27.906 -11.781 1 95.12 93 VAL A O 1
ATOM 692 N N . GLN A 1 94 ? 4.953 -28.938 -13.359 1 95.56 94 GLN A N 1
ATOM 693 C CA . GLN A 1 94 ? 5.742 -27.75 -13.672 1 95.56 94 GLN A CA 1
ATOM 694 C C . GLN A 1 94 ? 4.852 -26.625 -14.172 1 95.56 94 GLN A C 1
ATOM 696 O O . GLN A 1 94 ? 5.09 -25.453 -13.852 1 95.56 94 GLN A O 1
ATOM 701 N N . ALA A 1 95 ? 3.84 -26.953 -14.977 1 96.12 95 ALA A N 1
ATOM 702 C CA . ALA A 1 95 ? 2.898 -25.969 -15.492 1 96.12 95 ALA A CA 1
ATOM 703 C C . ALA A 1 95 ? 2.061 -25.375 -14.367 1 96.12 95 ALA A C 1
ATOM 705 O O . ALA A 1 95 ? 1.85 -24.156 -14.328 1 96.12 95 ALA A O 1
ATOM 706 N N . LEU A 1 96 ? 1.618 -26.25 -13.43 1 96.44 96 LEU A N 1
ATOM 707 C CA . LEU A 1 96 ? 0.809 -25.812 -12.305 1 96.44 96 LEU A CA 1
ATOM 708 C C . LEU A 1 96 ? 1.594 -24.844 -11.414 1 96.44 96 LEU A C 1
ATOM 710 O O . LEU A 1 96 ? 1.04 -23.859 -10.906 1 96.44 96 LEU A O 1
ATOM 714 N N . LEU A 1 97 ? 2.873 -25.094 -11.25 1 96.62 97 LEU A N 1
ATOM 715 C CA . LEU A 1 97 ? 3.73 -24.281 -10.398 1 96.62 97 LEU A CA 1
ATOM 716 C C . LEU A 1 97 ? 4.246 -23.062 -11.148 1 96.62 97 LEU A C 1
ATOM 718 O O . LEU A 1 97 ? 4.844 -22.172 -10.547 1 96.62 97 LEU A O 1
ATOM 722 N N . ASN A 1 98 ? 3.992 -23 -12.383 1 95.12 98 ASN A N 1
ATOM 723 C CA . ASN A 1 98 ? 4.531 -21.938 -13.219 1 95.12 98 ASN A CA 1
ATOM 724 C C . ASN A 1 98 ? 6.047 -21.828 -13.078 1 95.12 98 ASN A C 1
ATOM 726 O O . ASN A 1 98 ? 6.57 -20.75 -12.789 1 95.12 98 ASN A O 1
ATOM 730 N N . SER A 1 99 ? 6.699 -22.906 -13.305 1 94 99 SER A N 1
ATOM 731 C CA . SER A 1 99 ? 8.133 -23.031 -13.07 1 94 99 SER A CA 1
ATOM 732 C C . SER A 1 99 ? 8.906 -22 -13.891 1 94 99 SER A C 1
ATOM 734 O O . SER A 1 99 ? 9.961 -21.531 -13.469 1 94 99 SER A O 1
ATOM 736 N N . ARG A 1 100 ? 8.453 -21.594 -15.062 1 90.94 100 ARG A N 1
ATOM 737 C CA . ARG A 1 100 ? 9.117 -20.625 -15.93 1 90.94 100 ARG A CA 1
ATOM 738 C C . ARG A 1 100 ? 9.227 -19.266 -15.25 1 90.94 100 ARG A C 1
ATOM 740 O O . ARG A 1 100 ? 10.125 -18.484 -15.57 1 90.94 100 ARG A O 1
ATOM 747 N N . ALA A 1 101 ? 8.336 -18.984 -14.359 1 90.94 101 ALA A N 1
ATOM 748 C CA . ALA A 1 101 ? 8.305 -17.688 -13.703 1 90.94 101 ALA A CA 1
ATOM 749 C C . ALA A 1 101 ? 9.031 -17.734 -12.359 1 90.94 101 ALA A C 1
ATOM 751 O O . ALA A 1 101 ? 9.016 -16.75 -11.602 1 90.94 101 ALA A O 1
ATOM 752 N N . LEU A 1 102 ? 9.625 -18.859 -12.039 1 95.62 102 LEU A N 1
ATOM 753 C CA . LEU A 1 102 ? 10.32 -19.031 -10.766 1 95.62 102 LEU A CA 1
ATOM 754 C C . LEU A 1 102 ? 11.82 -18.875 -10.945 1 95.62 102 LEU A C 1
ATOM 756 O O . LEU A 1 102 ? 12.352 -19.125 -12.031 1 95.62 102 LEU A O 1
ATOM 760 N N . GLN A 1 103 ? 12.453 -18.375 -9.953 1 95.81 103 GLN A N 1
ATOM 761 C CA . GLN A 1 103 ? 13.914 -18.391 -9.922 1 95.81 103 GLN A CA 1
ATOM 762 C C . GLN A 1 103 ? 14.438 -19.828 -9.789 1 95.81 103 GLN A C 1
ATOM 764 O O . GLN A 1 103 ? 15.445 -20.172 -10.398 1 95.81 103 GLN A O 1
ATOM 769 N N . SER A 1 104 ? 13.742 -20.562 -8.969 1 95.5 104 SER A N 1
ATOM 770 C CA . SER A 1 104 ? 14.109 -21.969 -8.789 1 95.5 104 SER A CA 1
ATOM 771 C C . SER A 1 104 ? 12.953 -22.766 -8.195 1 95.5 104 SER A C 1
ATOM 773 O O . SER A 1 104 ? 12.023 -22.188 -7.633 1 95.5 104 SER A O 1
ATOM 775 N N . PHE A 1 105 ? 12.93 -24.047 -8.445 1 93.69 105 PHE A N 1
ATOM 776 C CA . PHE A 1 105 ? 11.984 -24.953 -7.797 1 93.69 105 PHE A CA 1
ATOM 777 C C . PHE A 1 105 ? 12.617 -26.328 -7.574 1 93.69 105 PHE A C 1
ATOM 779 O O . PHE A 1 105 ? 13.375 -26.812 -8.414 1 93.69 105 PHE A O 1
ATOM 786 N N . GLU A 1 106 ? 12.5 -26.859 -6.441 1 95.44 106 GLU A N 1
ATOM 787 C CA . GLU A 1 106 ? 13.07 -28.156 -6.078 1 95.44 106 GLU A CA 1
ATOM 788 C C . GLU A 1 106 ? 12.062 -29.016 -5.305 1 95.44 106 GLU A C 1
ATOM 790 O O . GLU A 1 106 ? 11.312 -28.484 -4.48 1 95.44 106 GLU A O 1
ATOM 795 N N . PRO A 1 107 ? 12.023 -30.281 -5.566 1 96.06 107 PRO A N 1
ATOM 796 C CA . PRO A 1 107 ? 11.133 -31.172 -4.82 1 96.06 107 PRO A CA 1
ATOM 797 C C . PRO A 1 107 ? 11.578 -31.375 -3.373 1 96.06 107 PRO A C 1
ATOM 799 O O . PRO A 1 107 ? 12.773 -31.547 -3.107 1 96.06 107 PRO A O 1
ATOM 802 N N . LEU A 1 108 ? 10.719 -31.219 -2.455 1 96.69 108 LEU A N 1
ATOM 803 C CA . LEU A 1 108 ? 10.977 -31.484 -1.044 1 96.69 108 LEU A CA 1
ATOM 804 C C . LEU A 1 108 ? 10.508 -32.875 -0.658 1 96.69 108 LEU A C 1
ATOM 806 O O . LEU A 1 108 ? 11.086 -33.5 0.233 1 96.69 108 LEU A O 1
ATOM 810 N N . ASP A 1 109 ? 9.43 -33.344 -1.202 1 93.5 109 ASP A N 1
ATOM 811 C CA . ASP A 1 109 ? 8.789 -34.656 -1.011 1 93.5 109 ASP A CA 1
ATOM 812 C C . ASP A 1 109 ? 8.109 -35.125 -2.291 1 93.5 109 ASP A C 1
ATOM 814 O O . ASP A 1 109 ? 8.359 -34.562 -3.371 1 93.5 109 ASP A O 1
ATOM 818 N N . SER A 1 110 ? 7.289 -36.188 -2.26 1 92.88 110 SER A N 1
ATOM 819 C CA . SER A 1 110 ? 6.656 -36.781 -3.436 1 92.88 110 SER A CA 1
ATOM 820 C C . SER A 1 110 ? 5.73 -35.781 -4.121 1 92.88 110 SER A C 1
ATOM 822 O O . SER A 1 110 ? 5.602 -35.781 -5.348 1 92.88 110 SER A O 1
ATOM 824 N N . ASN A 1 111 ? 5.09 -34.906 -3.396 1 96.25 111 ASN A N 1
ATOM 825 C CA . ASN A 1 111 ? 4.133 -34 -4.016 1 96.25 111 ASN A CA 1
ATOM 826 C C . ASN A 1 111 ? 4.289 -32.562 -3.484 1 96.25 111 ASN A C 1
ATOM 828 O O . ASN A 1 111 ? 3.336 -31.781 -3.496 1 96.25 111 ASN A O 1
ATOM 832 N N . THR A 1 112 ? 5.453 -32.281 -2.805 1 97.69 112 THR A N 1
ATOM 833 C CA . THR A 1 112 ? 5.727 -30.969 -2.254 1 97.69 112 THR A CA 1
ATOM 834 C C . THR A 1 112 ? 6.984 -30.375 -2.877 1 97.69 112 THR A C 1
ATOM 836 O O . THR A 1 112 ? 7.996 -31.062 -3.02 1 97.69 112 THR A O 1
ATOM 839 N N . TYR A 1 113 ? 6.91 -29.109 -3.207 1 98.06 113 TYR A N 1
ATOM 840 C CA . TYR A 1 113 ? 7.992 -28.453 -3.928 1 98.06 113 TYR A CA 1
ATOM 841 C C . TYR A 1 113 ? 8.32 -27.094 -3.301 1 98.06 113 TYR A C 1
ATOM 843 O O . TYR A 1 113 ? 7.418 -26.359 -2.895 1 98.06 113 TYR A O 1
ATOM 851 N N . ARG A 1 114 ? 9.594 -26.812 -3.15 1 98.38 114 ARG A N 1
ATOM 852 C CA . ARG A 1 114 ? 10.039 -25.484 -2.748 1 98.38 114 ARG A CA 1
ATOM 853 C C . ARG A 1 114 ? 10.273 -24.594 -3.965 1 98.38 114 ARG A C 1
ATOM 855 O O . ARG A 1 114 ? 11.109 -24.906 -4.812 1 98.38 114 ARG A O 1
ATOM 862 N N . CYS A 1 115 ? 9.508 -23.547 -3.99 1 98.31 115 CYS A N 1
ATOM 863 C CA . CYS A 1 115 ? 9.555 -22.625 -5.121 1 98.31 115 CYS A CA 1
ATOM 864 C C . CYS A 1 115 ? 10.086 -21.266 -4.691 1 98.31 115 CYS A C 1
ATOM 866 O O . CYS A 1 115 ? 9.578 -20.672 -3.734 1 98.31 115 CYS A O 1
ATOM 868 N N . THR A 1 116 ? 11.086 -20.75 -5.352 1 98.12 116 THR A N 1
ATOM 869 C CA . THR A 1 116 ? 11.625 -19.422 -5.109 1 98.12 116 THR A CA 1
ATOM 870 C C . THR A 1 116 ? 11.266 -18.484 -6.25 1 98.12 116 THR A C 1
ATOM 872 O O . THR A 1 116 ? 11.555 -18.766 -7.414 1 98.12 116 THR A O 1
ATOM 875 N N . LEU A 1 117 ? 10.547 -17.375 -5.91 1 96.44 117 LEU A N 1
ATOM 876 C CA . LEU A 1 117 ? 10.25 -16.375 -6.918 1 96.44 117 LEU A CA 1
ATOM 877 C C . LEU A 1 117 ? 11.461 -15.492 -7.188 1 96.44 117 LEU A C 1
ATOM 879 O O . LEU A 1 117 ? 12.422 -15.5 -6.414 1 96.44 117 LEU A O 1
ATOM 883 N N . HIS A 1 118 ? 11.414 -14.844 -8.32 1 94 118 HIS A N 1
ATOM 884 C CA . HIS A 1 118 ? 12.492 -13.914 -8.648 1 94 118 HIS A CA 1
ATOM 885 C C . HIS A 1 118 ? 12.609 -12.812 -7.602 1 94 118 HIS A C 1
ATOM 887 O O . HIS A 1 118 ? 11.602 -12.367 -7.051 1 94 118 HIS A O 1
ATOM 893 N N . ARG A 1 119 ? 13.781 -12.43 -7.441 1 93.75 119 ARG A N 1
ATOM 894 C CA . ARG A 1 119 ? 14.055 -11.375 -6.465 1 93.75 119 ARG A CA 1
ATOM 895 C C . ARG A 1 119 ? 13.406 -10.062 -6.875 1 93.75 119 ARG A C 1
ATOM 897 O O . ARG A 1 119 ? 13.422 -9.695 -8.055 1 93.75 119 ARG A O 1
ATOM 904 N N . ILE A 1 120 ? 12.805 -9.414 -5.973 1 91.38 120 ILE A N 1
ATOM 905 C CA . ILE A 1 120 ? 12.242 -8.078 -6.164 1 91.38 120 ILE A CA 1
ATOM 906 C C . ILE A 1 120 ? 13.156 -7.039 -5.523 1 91.38 120 ILE A C 1
ATOM 908 O O . ILE A 1 120 ? 13.516 -7.156 -4.352 1 91.38 120 ILE A O 1
ATOM 912 N N . GLN A 1 121 ? 13.609 -6.148 -6.34 1 88.12 121 GLN A N 1
ATOM 913 C CA . GLN A 1 121 ? 14.445 -5.055 -5.859 1 88.12 121 GLN A CA 1
ATOM 914 C C . GLN A 1 121 ? 13.633 -3.777 -5.68 1 88.12 121 GLN A C 1
ATOM 916 O O . GLN A 1 121 ? 12.961 -3.332 -6.613 1 88.12 121 GLN A O 1
ATOM 921 N N . PHE A 1 122 ? 13.758 -3.18 -4.535 1 86.81 122 PHE A N 1
ATOM 922 C CA . PHE A 1 122 ? 13.156 -1.889 -4.223 1 86.81 122 PHE A CA 1
ATOM 923 C C . PHE A 1 122 ? 14.125 -1.021 -3.426 1 86.81 122 PHE A C 1
ATOM 925 O O . PHE A 1 122 ? 14.336 -1.255 -2.234 1 86.81 122 PHE A O 1
ATOM 932 N N . LEU A 1 123 ? 14.633 -0.106 -4.125 1 88.38 123 LEU A N 1
ATOM 933 C CA . LEU A 1 123 ? 15.695 0.725 -3.57 1 88.38 123 LEU A CA 1
ATOM 934 C C . LEU A 1 123 ? 16.859 -0.134 -3.078 1 88.38 123 LEU A C 1
ATOM 936 O O . LEU A 1 123 ? 17.469 -0.861 -3.861 1 88.38 123 LEU A O 1
ATOM 940 N N . LYS A 1 124 ? 17.141 -0.076 -1.66 1 85.38 124 LYS A N 1
ATOM 941 C CA . LYS A 1 124 ? 18.297 -0.804 -1.16 1 85.38 124 LYS A CA 1
ATOM 942 C C . LYS A 1 124 ? 17.891 -2.168 -0.607 1 85.38 124 LYS A C 1
ATOM 944 O O . LYS A 1 124 ? 18.688 -2.834 0.059 1 85.38 124 LYS A O 1
ATOM 949 N N . ILE A 1 125 ? 16.688 -2.514 -0.941 1 90.81 125 ILE A N 1
ATOM 950 C CA . ILE A 1 125 ? 16.188 -3.771 -0.403 1 90.81 125 ILE A CA 1
ATOM 951 C C . ILE A 1 125 ? 16 -4.781 -1.534 1 90.81 125 ILE A C 1
ATOM 953 O O . ILE A 1 125 ? 15.523 -4.438 -2.615 1 90.81 125 ILE A O 1
ATOM 957 N N . GLU A 1 126 ? 16.562 -5.898 -1.285 1 92.38 126 GLU A N 1
ATOM 958 C CA . GLU A 1 126 ? 16.344 -7.031 -2.18 1 92.38 126 GLU A CA 1
ATOM 959 C C . GLU A 1 126 ? 15.695 -8.195 -1.441 1 92.38 126 GLU A C 1
ATOM 961 O O . GLU A 1 126 ? 16.203 -8.648 -0.413 1 92.38 126 GLU A O 1
ATOM 966 N N . VAL A 1 127 ? 14.57 -8.68 -2.02 1 94.25 127 VAL A N 1
ATOM 967 C CA . VAL A 1 127 ? 13.836 -9.734 -1.335 1 94.25 127 VAL A CA 1
ATOM 968 C C . VAL A 1 127 ? 13.383 -10.789 -2.344 1 94.25 127 VAL A C 1
ATOM 970 O O . VAL A 1 127 ? 13.031 -10.461 -3.479 1 94.25 127 VAL A O 1
ATOM 973 N N . ALA A 1 128 ? 13.453 -12 -1.95 1 96.44 128 ALA A N 1
ATOM 974 C CA . ALA A 1 128 ? 12.945 -13.102 -2.762 1 96.44 128 ALA A CA 1
ATOM 975 C C . ALA A 1 128 ? 11.953 -13.953 -1.977 1 96.44 128 ALA A C 1
ATOM 977 O O . ALA A 1 128 ? 12.305 -14.555 -0.962 1 96.44 128 ALA A O 1
ATOM 978 N N . PRO A 1 129 ? 10.766 -14.078 -2.445 1 96.88 129 PRO A N 1
ATOM 979 C CA . PRO A 1 129 ? 9.805 -14.961 -1.778 1 96.88 129 PRO A CA 1
ATOM 980 C C . PRO A 1 129 ? 10.102 -16.438 -2.014 1 96.88 129 PRO A C 1
ATOM 982 O O . PRO A 1 129 ? 10.398 -16.844 -3.139 1 96.88 129 PRO A O 1
ATOM 985 N N . VAL A 1 130 ? 10.078 -17.172 -1.017 1 98.31 130 VAL A N 1
ATOM 986 C CA . VAL A 1 130 ? 10.227 -18.625 -1.073 1 98.31 130 VAL A CA 1
ATOM 987 C C . VAL A 1 130 ? 8.961 -19.297 -0.545 1 98.31 130 VAL A C 1
ATOM 989 O O . VAL A 1 130 ? 8.492 -18.984 0.551 1 98.31 130 VAL A O 1
ATOM 992 N N . MET A 1 131 ? 8.453 -20.234 -1.291 1 98.38 131 MET A N 1
ATOM 993 C CA . MET A 1 131 ? 7.207 -20.906 -0.926 1 98.38 131 MET A CA 1
ATOM 994 C C . MET A 1 131 ? 7.363 -22.422 -1.013 1 98.38 131 MET A C 1
ATOM 996 O O . MET A 1 131 ? 8.023 -22.922 -1.92 1 98.38 131 MET A O 1
ATOM 1000 N N . ASP A 1 132 ? 6.762 -23.109 -0.109 1 98.5 132 ASP A N 1
ATOM 1001 C CA . ASP A 1 132 ? 6.578 -24.547 -0.219 1 98.5 132 ASP A CA 1
ATOM 1002 C C . ASP A 1 132 ? 5.156 -24.891 -0.659 1 98.5 132 ASP A C 1
ATOM 1004 O O . ASP A 1 132 ? 4.191 -24.594 0.052 1 98.5 132 ASP A O 1
ATOM 1008 N N . LEU A 1 133 ? 5.074 -25.516 -1.791 1 98.44 133 LEU A N 1
ATOM 1009 C CA . LEU A 1 133 ? 3.779 -25.797 -2.402 1 98.44 133 LEU A CA 1
ATOM 1010 C C . LEU A 1 133 ? 3.529 -27.297 -2.488 1 98.44 133 LEU A C 1
ATOM 1012 O O . LEU A 1 133 ? 4.418 -28.062 -2.885 1 98.44 133 LEU A O 1
ATOM 1016 N N . ARG A 1 134 ? 2.344 -27.75 -2.121 1 98.25 134 ARG A N 1
ATOM 1017 C CA . ARG A 1 134 ? 1.909 -29.125 -2.275 1 98.25 134 ARG A CA 1
ATOM 1018 C C . ARG A 1 134 ? 0.944 -29.281 -3.447 1 98.25 134 ARG A C 1
ATOM 1020 O O . ARG A 1 134 ? -0.023 -28.516 -3.559 1 98.25 134 ARG A O 1
ATOM 1027 N N . VAL A 1 135 ? 1.271 -30.109 -4.316 1 97.56 135 VAL A N 1
ATOM 1028 C CA . VAL A 1 135 ? 0.432 -30.391 -5.477 1 97.56 135 VAL A CA 1
ATOM 1029 C C . VAL A 1 135 ? -0.249 -31.75 -5.305 1 97.56 135 VAL A C 1
ATOM 1031 O O . VAL A 1 135 ? 0.422 -32.781 -5.191 1 97.56 135 VAL A O 1
ATOM 1034 N N . THR A 1 136 ? -1.607 -31.812 -5.352 1 96.81 136 THR A N 1
ATOM 1035 C CA . THR A 1 136 ? -2.365 -33.031 -5.137 1 96.81 136 THR A CA 1
ATOM 1036 C C . THR A 1 136 ? -3.336 -33.281 -6.285 1 96.81 136 THR A C 1
ATOM 1038 O O . THR A 1 136 ? -4.496 -32.875 -6.223 1 96.81 136 THR A O 1
ATOM 1041 N N . PRO A 1 137 ? -2.854 -33.938 -7.301 1 93.75 137 PRO A N 1
ATOM 1042 C CA . PRO A 1 137 ? -3.748 -34.312 -8.406 1 93.75 137 PRO A CA 1
ATOM 1043 C C . PRO A 1 137 ? -4.625 -35.531 -8.086 1 93.75 137 PRO A C 1
ATOM 1045 O O . PRO A 1 137 ? -4.172 -36.438 -7.422 1 93.75 137 PRO A O 1
ATOM 1048 N N . THR A 1 138 ? -5.863 -35.469 -8.438 1 89.62 138 THR A N 1
ATOM 1049 C CA . THR A 1 138 ? -6.762 -36.625 -8.461 1 89.62 138 THR A CA 1
ATOM 1050 C C . THR A 1 138 ? -7.309 -36.875 -9.867 1 89.62 138 THR A C 1
ATOM 1052 O O . THR A 1 138 ? -6.801 -36.281 -10.836 1 89.62 138 THR A O 1
ATOM 1055 N N . THR A 1 139 ? -8.266 -37.781 -10.055 1 83.75 139 THR A N 1
ATOM 1056 C CA . THR A 1 139 ? -8.859 -38.062 -11.359 1 83.75 139 THR A CA 1
ATOM 1057 C C . THR A 1 139 ? -9.859 -36.969 -11.727 1 83.75 139 THR A C 1
ATOM 1059 O O . THR A 1 139 ? -10.172 -36.75 -12.898 1 83.75 139 THR A O 1
ATOM 1062 N N . GLU A 1 140 ? -10.344 -36.188 -10.734 1 86.62 140 GLU A N 1
ATOM 1063 C CA . GLU A 1 140 ? -11.414 -35.219 -11.008 1 86.62 140 GLU A CA 1
ATOM 1064 C C . GLU A 1 140 ? -10.977 -33.812 -10.711 1 86.62 140 GLU A C 1
ATOM 1066 O O . GLU A 1 140 ? -11.609 -32.844 -11.156 1 86.62 140 GLU A O 1
ATOM 1071 N N . ASP A 1 141 ? -9.945 -33.656 -9.914 1 93.81 141 ASP A N 1
ATOM 1072 C CA . ASP A 1 141 ? -9.508 -32.312 -9.547 1 93.81 141 ASP A CA 1
ATOM 1073 C C . ASP A 1 141 ? -8.023 -32.281 -9.195 1 93.81 141 ASP A C 1
ATOM 1075 O O . ASP A 1 141 ? -7.371 -33.344 -9.18 1 93.81 141 ASP A O 1
ATOM 1079 N N . CYS A 1 142 ? -7.465 -31.125 -9.109 1 96.5 142 CYS A N 1
ATOM 1080 C CA . CYS A 1 142 ? -6.098 -30.891 -8.648 1 96.5 142 CYS A CA 1
ATOM 1081 C C . CYS A 1 142 ? -6.039 -29.672 -7.719 1 96.5 142 CYS A C 1
ATOM 1083 O O . CYS A 1 142 ? -6.633 -28.641 -8 1 96.5 142 CYS A O 1
ATOM 1085 N N . THR A 1 143 ? -5.344 -29.859 -6.598 1 97.88 143 THR A N 1
ATOM 1086 C CA . THR A 1 143 ? -5.215 -28.766 -5.633 1 97.88 143 THR A CA 1
ATOM 1087 C C . THR A 1 143 ? -3.746 -28.406 -5.422 1 97.88 143 THR A C 1
ATOM 1089 O O . THR A 1 143 ? -2.904 -29.281 -5.246 1 97.88 143 THR A O 1
ATOM 1092 N N . VAL A 1 144 ? -3.441 -27.141 -5.516 1 98.25 144 VAL A N 1
ATOM 1093 C CA . VAL A 1 144 ? -2.143 -26.609 -5.125 1 98.25 144 VAL A CA 1
ATOM 1094 C C . VAL A 1 144 ? -2.283 -25.797 -3.84 1 98.25 144 VAL A C 1
ATOM 1096 O O . VAL A 1 144 ? -3.045 -24.828 -3.793 1 98.25 144 VAL A O 1
ATOM 1099 N N . GLU A 1 145 ? -1.529 -26.188 -2.814 1 98.5 145 GLU A N 1
ATOM 1100 C CA . GLU A 1 145 ? -1.608 -25.516 -1.521 1 98.5 145 GLU A CA 1
ATOM 1101 C C . GLU A 1 145 ? -0.243 -24.984 -1.092 1 98.5 145 GLU A C 1
ATOM 1103 O O . GLU A 1 145 ? 0.767 -25.672 -1.219 1 98.5 145 GLU A O 1
ATOM 1108 N N . MET A 1 146 ? -0.248 -23.75 -0.623 1 98.62 146 MET A N 1
ATOM 1109 C CA . MET A 1 146 ? 0.973 -23.188 -0.05 1 98.62 146 MET A CA 1
ATOM 1110 C C . MET A 1 146 ? 1.09 -23.531 1.43 1 98.62 146 MET A C 1
ATOM 1112 O O . MET A 1 146 ? 0.285 -23.078 2.244 1 98.62 146 MET A O 1
ATOM 1116 N N . LEU A 1 147 ? 2.096 -24.219 1.78 1 97.62 147 LEU A N 1
ATOM 1117 C CA . LEU A 1 147 ? 2.297 -24.703 3.141 1 97.62 147 LEU A CA 1
ATOM 1118 C C . LEU A 1 147 ? 3.078 -23.688 3.969 1 97.62 147 LEU A C 1
ATOM 1120 O O . LEU A 1 147 ? 2.9 -23.594 5.188 1 97.62 147 LEU A O 1
ATOM 1124 N N . SER A 1 148 ? 3.969 -23.016 3.357 1 97.31 148 SER A N 1
ATOM 1125 C CA . SER A 1 148 ? 4.781 -22 4.004 1 97.31 148 SER A CA 1
ATOM 1126 C C . SER A 1 148 ? 5.25 -20.938 3.004 1 97.31 148 SER A C 1
ATOM 1128 O O . SER A 1 148 ? 5.297 -21.203 1.801 1 97.31 148 SER A O 1
ATOM 1130 N N . CYS A 1 149 ? 5.488 -19.812 3.531 1 98.12 149 CYS A N 1
ATOM 1131 C CA . CYS A 1 149 ? 6.027 -18.719 2.748 1 98.12 149 CYS A CA 1
ATOM 1132 C C . CYS A 1 149 ? 6.98 -17.859 3.584 1 98.12 149 CYS A C 1
ATOM 1134 O O . CYS A 1 149 ? 6.676 -17.531 4.73 1 98.12 149 CYS A O 1
ATOM 1136 N N . ARG A 1 150 ? 8.109 -17.547 3.018 1 97.94 150 ARG A N 1
ATOM 1137 C CA . ARG A 1 150 ? 9.07 -16.672 3.688 1 97.94 150 ARG A CA 1
ATOM 1138 C C . ARG A 1 150 ? 9.859 -15.844 2.676 1 97.94 150 ARG A C 1
ATOM 1140 O O . ARG A 1 150 ? 9.938 -16.203 1.5 1 97.94 150 ARG A O 1
ATOM 1147 N N . PHE A 1 151 ? 10.422 -14.773 3.148 1 97.06 151 PHE A N 1
ATOM 1148 C CA . PHE A 1 151 ? 11.281 -13.93 2.326 1 97.06 151 PHE A CA 1
ATOM 1149 C C . PHE A 1 151 ? 12.75 -14.242 2.592 1 97.06 151 PHE A C 1
ATOM 1151 O O . PHE A 1 151 ? 13.172 -14.367 3.746 1 97.06 151 PHE A O 1
ATOM 1158 N N . GLU A 1 152 ? 13.445 -14.43 1.551 1 96.81 152 GLU A N 1
ATOM 1159 C CA . GLU A 1 152 ? 14.906 -14.492 1.636 1 96.81 152 GLU A CA 1
ATOM 1160 C C . GLU A 1 152 ? 15.539 -13.164 1.255 1 96.81 152 GLU A C 1
ATOM 1162 O O . GLU A 1 152 ? 14.969 -12.383 0.49 1 96.81 152 GLU A O 1
ATOM 1167 N N . GLY A 1 153 ? 16.719 -12.836 1.739 1 95 153 GLY A N 1
ATOM 1168 C CA . GLY A 1 153 ? 17.438 -11.586 1.556 1 95 153 GLY A CA 1
ATOM 1169 C C . GLY A 1 153 ? 18.406 -11.289 2.68 1 95 153 GLY A C 1
ATOM 1170 O O . GLY A 1 153 ? 19.031 -12.203 3.225 1 95 153 GLY A O 1
ATOM 1171 N N . SER A 1 154 ? 18.609 -9.984 2.939 1 93.62 154 SER A N 1
ATOM 1172 C CA . SER A 1 154 ? 19.484 -9.578 4.043 1 93.62 154 SER A CA 1
ATOM 1173 C C . SER A 1 154 ? 18.922 -10.039 5.387 1 93.62 154 SER A C 1
ATOM 1175 O O . SER A 1 154 ? 17.766 -10.461 5.469 1 93.62 154 SER A O 1
ATOM 1177 N N . GLU A 1 155 ? 19.734 -9.938 6.387 1 94.62 155 GLU A N 1
ATOM 1178 C CA . GLU A 1 155 ? 19.312 -10.367 7.719 1 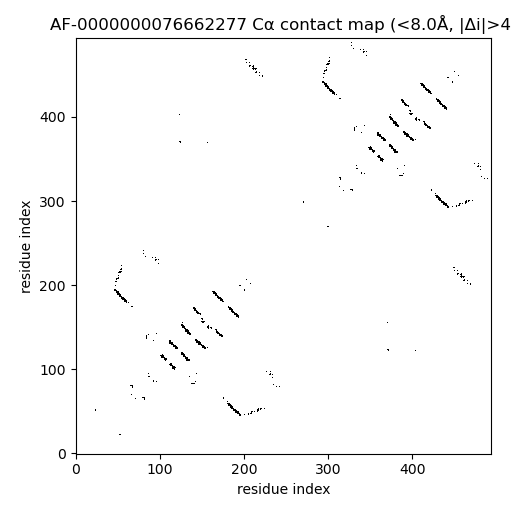94.62 155 GLU A CA 1
ATOM 1179 C C . GLU A 1 155 ? 18.094 -9.578 8.188 1 94.62 155 GLU A C 1
ATOM 1181 O O . GLU A 1 155 ? 17.172 -10.148 8.789 1 94.62 155 GLU A O 1
ATOM 1186 N N . ILE A 1 156 ? 18.109 -8.383 7.91 1 91.75 156 ILE A N 1
ATOM 1187 C CA . ILE A 1 156 ? 17 -7.535 8.352 1 91.75 156 ILE A CA 1
ATOM 1188 C C . ILE A 1 156 ? 15.719 -7.953 7.633 1 91.75 156 ILE A C 1
ATOM 1190 O O . ILE A 1 156 ? 14.633 -7.895 8.211 1 91.75 156 ILE A O 1
ATOM 1194 N N . VAL A 1 157 ? 15.812 -8.414 6.453 1 93.31 157 VAL A N 1
ATOM 1195 C CA . VAL A 1 157 ? 14.672 -8.914 5.699 1 93.31 157 VAL A CA 1
ATOM 1196 C C . VAL A 1 157 ? 14.164 -10.219 6.324 1 93.31 157 VAL A C 1
ATOM 1198 O O . VAL A 1 157 ? 12.961 -10.391 6.527 1 93.31 157 VAL A O 1
ATOM 1201 N N . LYS A 1 158 ? 15.031 -11.047 6.629 1 95.38 158 LYS A N 1
ATOM 1202 C CA . LYS A 1 158 ? 14.672 -12.336 7.207 1 95.38 158 LYS A CA 1
ATOM 1203 C C . LYS A 1 158 ? 13.945 -12.156 8.539 1 95.38 158 LYS A C 1
ATOM 1205 O O . LYS A 1 158 ? 13.055 -12.945 8.875 1 95.38 158 LYS A O 1
ATOM 1210 N N . GLN A 1 159 ? 14.328 -11.148 9.219 1 93.62 159 GLN A N 1
ATOM 1211 C CA . GLN A 1 159 ? 13.695 -10.875 10.508 1 93.62 159 GLN A CA 1
ATOM 1212 C C . GLN A 1 159 ? 12.234 -10.477 10.328 1 93.62 159 GLN A C 1
ATOM 1214 O O . GLN A 1 159 ? 11.438 -10.586 11.266 1 93.62 159 GLN A O 1
ATOM 1219 N N . GLN A 1 160 ? 11.891 -10.047 9.164 1 93.31 160 GLN A N 1
ATOM 1220 C CA . GLN A 1 160 ? 10.516 -9.641 8.906 1 93.31 160 GLN A CA 1
ATOM 1221 C C . GLN A 1 160 ? 9.594 -10.852 8.797 1 93.31 160 GLN A C 1
ATOM 1223 O O . GLN A 1 160 ? 8.367 -10.719 8.844 1 93.31 160 GLN A O 1
ATOM 1228 N N . ASN A 1 161 ? 10.094 -11.984 8.602 1 96.12 161 ASN A N 1
ATOM 1229 C CA . ASN A 1 161 ? 9.305 -13.188 8.383 1 96.12 161 ASN A CA 1
ATOM 1230 C C . ASN A 1 161 ? 8.422 -13.508 9.586 1 96.12 161 ASN A C 1
ATOM 1232 O O . ASN A 1 161 ? 7.41 -14.195 9.453 1 96.12 161 ASN A O 1
ATOM 1236 N N . ASN A 1 162 ? 8.766 -12.992 10.734 1 94.38 162 ASN A N 1
ATOM 1237 C CA . ASN A 1 162 ? 7.965 -13.234 11.93 1 94.38 162 ASN A CA 1
ATOM 1238 C C . ASN A 1 162 ? 6.797 -12.258 12.023 1 94.38 162 ASN A C 1
ATOM 1240 O O . ASN A 1 162 ? 5.945 -12.383 12.906 1 94.38 162 ASN A O 1
ATOM 1244 N N . LEU A 1 163 ? 6.75 -11.375 11.039 1 94.56 163 LEU A N 1
ATOM 1245 C CA . LEU A 1 163 ? 5.754 -10.305 11.133 1 94.56 163 LEU A CA 1
ATOM 1246 C C . LEU A 1 163 ? 4.605 -10.555 10.156 1 94.56 163 LEU A C 1
ATOM 1248 O O . LEU A 1 163 ? 3.693 -9.734 10.047 1 94.56 163 LEU A O 1
ATOM 1252 N N . PHE A 1 164 ? 4.672 -11.695 9.461 1 96 164 PHE A N 1
ATOM 1253 C CA . PHE A 1 164 ? 3.561 -11.977 8.555 1 96 164 PHE A CA 1
ATOM 1254 C C . PHE A 1 164 ? 3.41 -13.477 8.328 1 96 164 PHE A C 1
ATOM 1256 O O . PHE A 1 164 ? 4.309 -14.25 8.664 1 96 164 PHE A O 1
ATOM 1263 N N . SER A 1 165 ? 2.275 -13.844 7.797 1 97.06 165 SER A N 1
ATOM 1264 C CA . SER A 1 165 ? 1.992 -15.188 7.316 1 97.06 165 SER A CA 1
ATOM 1265 C C . SER A 1 165 ? 1.074 -15.156 6.098 1 97.06 165 SER A C 1
ATOM 1267 O O . SER A 1 165 ? 0.341 -14.188 5.891 1 97.06 165 SER A O 1
ATOM 1269 N N . ALA A 1 166 ? 1.191 -16.172 5.309 1 97.94 166 ALA A N 1
ATOM 1270 C CA . ALA A 1 166 ? 0.389 -16.25 4.09 1 97.94 166 ALA A CA 1
ATOM 1271 C C . ALA A 1 166 ? -0.079 -17.672 3.82 1 97.94 166 ALA A C 1
ATOM 1273 O O . ALA A 1 166 ? 0.64 -18.625 4.105 1 97.94 166 ALA A O 1
ATOM 1274 N N . PHE A 1 167 ? -1.306 -17.766 3.273 1 97.81 167 PHE A N 1
ATOM 1275 C CA . PHE A 1 167 ? -1.899 -19.031 2.838 1 97.81 167 PHE A CA 1
ATOM 1276 C C . PHE A 1 167 ? -2.523 -18.875 1.456 1 97.81 167 PHE A C 1
ATOM 1278 O O . PHE A 1 167 ? -3.16 -17.859 1.159 1 97.81 167 PHE A O 1
ATOM 1285 N N . MET A 1 168 ? -2.277 -19.844 0.654 1 98.44 168 MET A N 1
ATOM 1286 C CA . MET A 1 168 ? -2.846 -19.844 -0.691 1 98.44 168 MET A CA 1
ATOM 1287 C C . MET A 1 168 ? -3.338 -21.234 -1.079 1 98.44 168 MET A C 1
ATOM 1289 O O . MET A 1 168 ? -2.67 -22.234 -0.804 1 98.44 168 MET A O 1
ATOM 1293 N N . ARG A 1 169 ? -4.465 -21.281 -1.763 1 98.62 169 ARG A N 1
ATOM 1294 C CA . ARG A 1 169 ? -5.023 -22.516 -2.309 1 98.62 169 ARG A CA 1
ATOM 1295 C C . ARG A 1 169 ? -5.539 -22.297 -3.727 1 98.62 169 ARG A C 1
ATOM 1297 O O . ARG A 1 169 ? -6.281 -21.359 -3.984 1 98.62 169 ARG A O 1
ATOM 1304 N N . ASN A 1 170 ? -5.094 -23.031 -4.602 1 98.5 170 ASN A N 1
ATOM 1305 C CA . ASN A 1 170 ? -5.582 -23.109 -5.973 1 98.5 170 ASN A CA 1
ATOM 1306 C C . ASN A 1 170 ? -6.266 -24.438 -6.254 1 98.5 170 ASN A C 1
ATOM 1308 O O . ASN A 1 170 ? -5.598 -25.484 -6.332 1 98.5 170 ASN A O 1
ATOM 1312 N N . HIS A 1 171 ? -7.535 -24.438 -6.395 1 98.38 171 HIS A N 1
ATOM 1313 C CA . HIS A 1 171 ? -8.312 -25.641 -6.672 1 98.38 171 HIS A CA 1
ATOM 1314 C C . HIS A 1 171 ? -8.805 -25.656 -8.117 1 98.38 171 HIS A C 1
ATOM 1316 O O . HIS A 1 171 ? -9.555 -24.766 -8.531 1 98.38 171 HIS A O 1
ATOM 1322 N N . ILE A 1 172 ? -8.406 -26.656 -8.836 1 96.31 172 ILE A N 1
ATOM 1323 C CA . ILE A 1 172 ? -8.734 -26.766 -10.25 1 96.31 172 ILE A CA 1
ATOM 1324 C C . ILE A 1 172 ? -9.594 -28 -10.484 1 96.31 172 ILE A C 1
ATOM 1326 O O . ILE A 1 172 ? -9.266 -29.094 -10.016 1 96.31 172 ILE A O 1
ATOM 1330 N N . THR A 1 173 ? -10.695 -27.844 -11.133 1 94.06 173 THR A N 1
ATOM 1331 C CA . THR A 1 173 ? -11.562 -28.938 -11.547 1 94.06 173 THR A CA 1
ATOM 1332 C C . THR A 1 173 ? -11.859 -28.859 -13.047 1 94.06 173 THR A C 1
ATOM 1334 O O . THR A 1 173 ? -11.688 -27.812 -13.664 1 94.06 173 THR A O 1
ATOM 1337 N N . TRP A 1 174 ? -12.078 -29.938 -13.609 1 87.94 174 TRP A N 1
ATOM 1338 C CA . TRP A 1 174 ? -12.414 -29.984 -15.031 1 87.94 174 TRP A CA 1
ATOM 1339 C C . TRP A 1 174 ? -13.562 -30.953 -15.289 1 87.94 174 TRP A C 1
ATOM 1341 O O . TRP A 1 174 ? -13.758 -31.906 -14.531 1 87.94 174 TRP A O 1
ATOM 1351 N N . ASP A 1 175 ? -14.43 -30.547 -16.094 1 78.81 175 ASP A N 1
ATOM 1352 C CA . ASP A 1 175 ? -15.523 -31.391 -16.547 1 78.81 175 ASP A CA 1
ATOM 1353 C C . ASP A 1 175 ? -15.352 -31.766 -18.031 1 78.81 175 ASP A C 1
ATOM 1355 O O . ASP A 1 175 ? -15.266 -30.891 -18.891 1 78.81 175 ASP A O 1
ATOM 1359 N N . THR A 1 176 ? -15.117 -33 -18.219 1 67.56 176 THR A N 1
ATOM 1360 C CA . THR A 1 176 ? -14.938 -33.469 -19.594 1 67.56 176 THR A CA 1
ATOM 1361 C C . THR A 1 176 ? -16.203 -34.125 -20.109 1 67.56 176 THR A C 1
ATOM 1363 O O . THR A 1 176 ? -16.266 -34.562 -21.266 1 67.56 176 THR A O 1
ATOM 1366 N N . VAL A 1 177 ? -17.172 -34.281 -19.047 1 61.28 177 VAL A N 1
ATOM 1367 C CA . VAL A 1 177 ? -18.391 -35 -19.438 1 61.28 177 VAL A CA 1
ATOM 1368 C C . VAL A 1 177 ? -19.391 -34.031 -20.047 1 61.28 177 VAL A C 1
ATOM 1370 O O . VAL A 1 177 ? -19.672 -32.969 -19.453 1 61.28 177 VAL A O 1
ATOM 1373 N N . GLY A 1 178 ? -19.578 -34.156 -21.359 1 59.34 178 GLY A N 1
ATOM 1374 C CA . GLY A 1 178 ? -20.625 -33.406 -22.031 1 59.34 178 GLY A CA 1
ATOM 1375 C C . GLY A 1 178 ? -20.141 -32.656 -23.234 1 59.34 178 GLY A C 1
ATOM 1376 O O . GLY A 1 178 ? -19.016 -32.875 -23.719 1 59.34 178 GLY A O 1
ATOM 1377 N N . TYR A 1 179 ? -21 -31.688 -23.75 1 61.59 179 TYR A N 1
ATOM 1378 C CA . TYR A 1 179 ? -20.828 -31 -25.031 1 61.59 179 TYR A CA 1
ATOM 1379 C C . TYR A 1 179 ? -19.828 -29.859 -24.906 1 61.59 179 TYR A C 1
ATOM 1381 O O . TYR A 1 179 ? -19.203 -29.469 -25.891 1 61.59 179 TYR A O 1
ATOM 1389 N N . GLU A 1 180 ? -19.516 -29.422 -23.547 1 75.81 180 GLU A N 1
ATOM 1390 C CA . GLU A 1 180 ? -18.609 -28.281 -23.469 1 75.81 180 GLU A CA 1
ATOM 1391 C C . GLU A 1 180 ? -17.594 -28.453 -22.344 1 75.81 180 GLU A C 1
ATOM 1393 O O . GLU A 1 180 ? -17.844 -28.047 -21.219 1 75.81 180 GLU A O 1
ATOM 1398 N N . PRO A 1 181 ? -16.516 -29.125 -22.625 1 79.25 181 PRO A N 1
ATOM 1399 C CA . PRO A 1 181 ? -15.484 -29.281 -21.609 1 79.25 181 PRO A CA 1
ATOM 1400 C C . PRO A 1 181 ? -15.023 -27.953 -21.016 1 79.25 181 PRO A C 1
ATOM 1402 O O . PRO A 1 181 ? -14.883 -26.969 -21.75 1 79.25 181 PRO A O 1
ATOM 1405 N N . CYS A 1 182 ? -15.008 -27.906 -19.703 1 88.44 182 CYS A N 1
ATOM 1406 C CA . CYS A 1 182 ? -14.617 -26.656 -19.047 1 88.44 182 CYS A CA 1
ATOM 1407 C C . CYS A 1 182 ? -13.594 -26.922 -17.953 1 88.44 182 CYS A C 1
ATOM 1409 O O . CYS A 1 182 ? -13.508 -28.031 -17.422 1 88.44 182 CYS A O 1
ATOM 1411 N N . LEU A 1 183 ? -12.836 -25.953 -17.734 1 90.56 183 LEU A N 1
ATOM 1412 C CA . LEU A 1 183 ? -11.891 -25.891 -16.625 1 90.56 183 LEU A CA 1
ATOM 1413 C C . LEU A 1 183 ? -12.312 -24.844 -15.594 1 90.56 183 LEU A C 1
ATOM 1415 O O . LEU A 1 183 ? -12.609 -23.703 -15.953 1 90.56 183 LEU A O 1
ATOM 1419 N N . ASP A 1 184 ? -12.492 -25.328 -14.344 1 94.44 184 ASP A N 1
ATOM 1420 C CA . ASP A 1 184 ? -12.82 -24.406 -13.258 1 94.44 184 ASP A CA 1
ATOM 1421 C C . ASP A 1 184 ? -11.625 -24.219 -12.32 1 94.44 184 ASP A C 1
ATOM 1423 O O . ASP A 1 184 ? -11.055 -25.188 -11.828 1 94.44 184 ASP A O 1
ATOM 1427 N N . VAL A 1 185 ? -11.297 -22.984 -12.086 1 97.19 185 VAL A N 1
ATOM 1428 C CA . VAL A 1 185 ? -10.18 -22.641 -11.211 1 97.19 185 VAL A CA 1
ATOM 1429 C C . VAL A 1 185 ? -10.664 -21.75 -10.078 1 97.19 185 VAL A C 1
ATOM 1431 O O . VAL A 1 185 ? -11.391 -20.781 -10.312 1 97.19 185 VAL A O 1
ATOM 1434 N N . ASP A 1 186 ? -10.305 -22.078 -8.922 1 98.31 186 ASP A N 1
ATOM 1435 C CA . ASP A 1 186 ? -10.633 -21.312 -7.723 1 98.31 186 ASP A CA 1
ATOM 1436 C C . ASP A 1 186 ? -9.383 -21.047 -6.883 1 98.31 186 ASP A C 1
ATOM 1438 O O . ASP A 1 186 ? -8.875 -21.938 -6.211 1 98.31 186 ASP A O 1
ATOM 1442 N N . VAL A 1 187 ? -8.953 -19.797 -6.906 1 98.62 187 VAL A N 1
ATOM 1443 C CA . VAL A 1 187 ? -7.75 -19.438 -6.172 1 98.62 187 VAL A CA 1
ATOM 1444 C C . VAL A 1 187 ? -8.117 -18.547 -4.984 1 98.62 187 VAL A C 1
ATOM 1446 O O . VAL A 1 187 ? -8.875 -17.578 -5.133 1 98.62 187 VAL A O 1
ATOM 1449 N N . SER A 1 188 ? -7.57 -18.875 -3.865 1 98.62 188 SER A N 1
ATOM 1450 C CA . SER A 1 188 ? -7.742 -18.062 -2.662 1 98.62 188 SER A CA 1
ATOM 1451 C C . SER A 1 188 ? -6.398 -17.719 -2.027 1 98.62 188 SER A C 1
ATOM 1453 O O . SER A 1 188 ? -5.492 -18.547 -2.002 1 98.62 188 SER A O 1
ATOM 1455 N N . LEU A 1 189 ? -6.336 -16.547 -1.51 1 98.56 189 LEU A N 1
ATOM 1456 C CA . LEU A 1 189 ? -5.129 -16.047 -0.862 1 98.56 189 LEU A CA 1
ATOM 1457 C C . LEU A 1 189 ? -5.469 -15.305 0.421 1 98.56 189 LEU A C 1
ATOM 1459 O O . LEU A 1 189 ? -6.391 -14.477 0.438 1 98.56 189 LEU A O 1
ATOM 1463 N N . LYS A 1 190 ? -4.789 -15.625 1.477 1 98.56 190 LYS A N 1
ATOM 1464 C CA . LYS A 1 190 ? -4.906 -14.945 2.764 1 98.56 190 LYS A CA 1
ATOM 1465 C C . LYS A 1 190 ? -3.537 -14.531 3.291 1 98.56 190 LYS A C 1
ATOM 1467 O O . LYS A 1 190 ? -2.588 -15.312 3.26 1 98.56 190 LYS A O 1
ATOM 1472 N N . VAL A 1 191 ? -3.469 -13.305 3.74 1 98.31 191 VAL A N 1
ATOM 1473 C CA . VAL A 1 191 ? -2.223 -12.789 4.293 1 98.31 191 VAL A CA 1
ATOM 1474 C C . VAL A 1 191 ? -2.5 -12.094 5.625 1 98.31 191 VAL A C 1
ATOM 1476 O O . VAL A 1 191 ? -3.438 -11.297 5.734 1 98.31 191 VAL A O 1
ATOM 1479 N N . THR A 1 192 ? -1.729 -12.43 6.598 1 97.94 192 THR A N 1
ATOM 1480 C CA . THR A 1 192 ? -1.757 -11.742 7.883 1 97.94 192 THR A CA 1
ATOM 1481 C C . THR A 1 192 ? -0.469 -10.953 8.102 1 97.94 192 THR A C 1
ATOM 1483 O O . THR A 1 192 ? 0.629 -11.484 7.93 1 97.94 192 THR A O 1
ATOM 1486 N N . LEU A 1 193 ? -0.629 -9.688 8.477 1 96.19 193 LEU A N 1
ATOM 1487 C CA . LEU A 1 193 ? 0.537 -8.82 8.641 1 96.19 193 LEU A CA 1
ATOM 1488 C C . LEU A 1 193 ? 0.472 -8.07 9.969 1 96.19 193 LEU A C 1
ATOM 1490 O O . LEU A 1 193 ? -0.601 -7.625 10.383 1 96.19 193 LEU A O 1
ATOM 1494 N N . GLU A 1 194 ? 1.628 -7.965 10.594 1 95.94 194 GLU A N 1
ATOM 1495 C CA . GLU A 1 194 ? 1.747 -7.078 11.742 1 95.94 194 GLU A CA 1
ATOM 1496 C C . GLU A 1 194 ? 1.911 -5.625 11.312 1 95.94 194 GLU A C 1
ATOM 1498 O O . GLU A 1 194 ? 2.744 -5.316 10.453 1 95.94 194 GLU A O 1
ATOM 1503 N N . VAL A 1 195 ? 1.042 -4.793 11.844 1 94.31 195 VAL A N 1
ATOM 1504 C CA . VAL A 1 195 ? 1.112 -3.371 11.516 1 94.31 195 VAL A CA 1
ATOM 1505 C C . VAL A 1 195 ? 1.784 -2.609 12.656 1 94.31 195 VAL A C 1
ATOM 1507 O O . VAL A 1 195 ? 1.173 -2.381 13.703 1 94.31 195 VAL A O 1
ATOM 1510 N N . TYR A 1 196 ? 2.99 -2.141 12.367 1 88.94 196 TYR A N 1
ATOM 1511 C CA . TYR A 1 196 ? 3.721 -1.542 13.484 1 88.94 196 TYR A CA 1
ATOM 1512 C C . TYR A 1 196 ? 4.418 -0.257 13.047 1 88.94 196 TYR A C 1
ATOM 1514 O O . TYR A 1 196 ? 4.934 0.49 13.883 1 88.94 196 TYR A O 1
ATOM 1522 N N . THR A 1 197 ? 4.41 0.006 11.789 1 85.75 197 THR A N 1
ATOM 1523 C CA . THR A 1 197 ? 5.117 1.174 11.273 1 85.75 197 THR A CA 1
ATOM 1524 C C . THR A 1 197 ? 4.215 2.404 11.297 1 85.75 197 THR A C 1
ATOM 1526 O O . THR A 1 197 ? 3.066 2.35 10.844 1 85.75 197 THR A O 1
ATOM 1529 N N . LYS A 1 198 ? 4.703 3.449 11.891 1 87.5 198 LYS A N 1
ATOM 1530 C CA . LYS A 1 198 ? 4.012 4.734 11.789 1 87.5 198 LYS A CA 1
ATOM 1531 C C . LYS A 1 198 ? 4.117 5.305 10.383 1 87.5 198 LYS A C 1
ATOM 1533 O O . LYS A 1 198 ? 5.145 5.145 9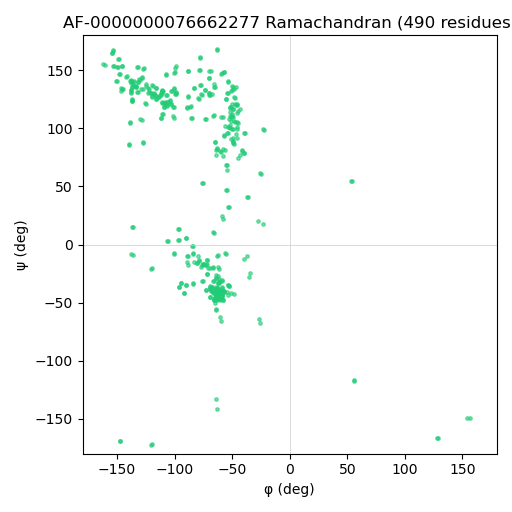.719 1 87.5 198 LYS A O 1
ATOM 1538 N N . PRO A 1 199 ? 3.168 5.941 9.82 1 89.06 199 PRO A N 1
ATOM 1539 C CA . PRO A 1 199 ? 1.94 6.355 10.508 1 89.06 199 PRO A CA 1
ATOM 1540 C C . PRO A 1 199 ? 0.833 5.309 10.422 1 89.06 199 PRO A C 1
ATOM 1542 O O . PRO A 1 199 ? -0.288 5.551 10.875 1 89.06 199 PRO A O 1
ATOM 1545 N N . PHE A 1 200 ? 1.137 4.109 9.844 1 91.62 200 PHE A N 1
ATOM 1546 C CA . PHE A 1 200 ? 0.098 3.119 9.586 1 91.62 200 PHE A CA 1
ATOM 1547 C C . PHE A 1 200 ? -0.387 2.494 10.891 1 91.62 200 PHE A C 1
ATOM 1549 O O . PHE A 1 200 ? -1.536 2.057 10.984 1 91.62 200 PHE A O 1
ATOM 1556 N N . SER A 1 201 ? 0.489 2.516 11.875 1 91.5 201 SER A N 1
ATOM 1557 C CA . SER A 1 201 ? 0.127 1.941 13.172 1 91.5 201 SER A CA 1
ATOM 1558 C C . SER A 1 201 ? -0.891 2.814 13.898 1 91.5 201 SER A C 1
ATOM 1560 O O . SER A 1 201 ? -1.499 2.381 14.875 1 91.5 201 SER A O 1
ATOM 1562 N N . LEU A 1 202 ? -1.088 4.051 13.43 1 89.69 202 LEU A N 1
ATOM 1563 C CA . LEU A 1 202 ? -2.041 4.965 14.055 1 89.69 202 LEU A CA 1
ATOM 1564 C C . LEU A 1 202 ? -3.432 4.793 13.453 1 89.69 202 LEU A C 1
ATOM 1566 O O . LEU A 1 202 ? -4.414 5.309 13.984 1 89.69 202 LEU A O 1
ATOM 1570 N N . LEU A 1 203 ? -3.559 4.055 12.391 1 94.06 203 LEU A N 1
ATOM 1571 C CA . LEU A 1 203 ? -4.82 3.852 11.68 1 94.06 203 LEU A CA 1
ATOM 1572 C C . LEU A 1 203 ? -5.582 2.664 12.258 1 94.06 203 LEU A C 1
ATOM 1574 O O . LEU A 1 203 ? -4.977 1.722 12.773 1 94.06 203 LEU A O 1
ATOM 1578 N N . PRO A 1 204 ? -6.914 2.744 12.18 1 94.56 204 PRO A N 1
ATOM 1579 C CA . PRO A 1 204 ? -7.645 1.5 12.43 1 94.56 204 PRO A CA 1
ATOM 1580 C C . PRO A 1 204 ? -7.227 0.37 11.492 1 94.56 204 PRO A C 1
ATOM 1582 O O . PRO A 1 204 ? -6.852 0.623 10.344 1 94.56 204 PRO A O 1
ATOM 1585 N N . ILE A 1 205 ? -7.297 -0.808 11.977 1 96 205 ILE A N 1
ATOM 1586 C CA . ILE A 1 205 ? -6.812 -1.955 11.219 1 96 205 ILE A CA 1
ATOM 1587 C C . ILE A 1 205 ? -7.562 -2.049 9.891 1 96 205 ILE A C 1
ATOM 1589 O O . ILE A 1 205 ? -6.977 -2.391 8.859 1 96 205 ILE A O 1
ATOM 1593 N N . SER A 1 206 ? -8.82 -1.735 9.922 1 95.94 206 SER A N 1
ATOM 1594 C CA . SER A 1 206 ? -9.641 -1.812 8.711 1 95.94 206 SER A CA 1
ATOM 1595 C C . SER A 1 206 ? -9.109 -0.876 7.629 1 95.94 206 SER A C 1
ATOM 1597 O O . SER A 1 206 ? -9.242 -1.162 6.438 1 95.94 206 SER A O 1
ATOM 1599 N N . ALA A 1 207 ? -8.523 0.213 8.023 1 95.31 207 ALA A N 1
ATOM 1600 C CA . ALA A 1 207 ? -7.996 1.196 7.078 1 95.31 207 ALA A CA 1
ATOM 1601 C C . ALA A 1 207 ? -6.738 0.675 6.391 1 95.31 207 ALA A C 1
ATOM 1603 O O . ALA A 1 207 ? -6.32 1.209 5.359 1 95.31 207 ALA A O 1
ATOM 1604 N N . VAL A 1 208 ? -6.145 -0.329 6.953 1 95.56 208 VAL A N 1
ATOM 1605 C CA . VAL A 1 208 ? -5.004 -0.981 6.324 1 95.56 208 VAL A CA 1
ATOM 1606 C C . VAL A 1 208 ? -5.477 -2.191 5.52 1 95.56 208 VAL A C 1
ATOM 1608 O O . VAL A 1 208 ? -4.969 -2.459 4.43 1 95.56 208 VAL A O 1
ATOM 1611 N N . GLU A 1 209 ? -6.492 -2.801 6.02 1 97.69 209 GLU A N 1
ATOM 1612 C CA . GLU A 1 209 ? -6.98 -4.027 5.391 1 97.69 209 GLU A CA 1
ATOM 1613 C C . GLU A 1 209 ? -7.684 -3.727 4.07 1 97.69 209 GLU A C 1
ATOM 1615 O O . GLU A 1 209 ? -7.504 -4.449 3.088 1 97.69 209 GLU A O 1
ATOM 1620 N N . LYS A 1 210 ? -8.398 -2.693 4.055 1 97.94 210 LYS A N 1
ATOM 1621 C CA . LYS A 1 210 ? -9.188 -2.398 2.863 1 97.94 210 LYS A CA 1
ATOM 1622 C C . LYS A 1 210 ? -8.289 -2.137 1.657 1 97.94 210 LYS A C 1
ATOM 1624 O O . LYS A 1 210 ? -8.43 -2.789 0.621 1 97.94 210 LYS A O 1
ATOM 1629 N N . PRO A 1 211 ? -7.383 -1.195 1.723 1 97.12 211 PRO A N 1
ATOM 1630 C CA . PRO A 1 211 ? -6.465 -1.016 0.593 1 97.12 211 PRO A CA 1
ATOM 1631 C C . PRO A 1 211 ? -5.684 -2.285 0.26 1 97.12 211 PRO A C 1
ATOM 1633 O O . PRO A 1 211 ? -5.453 -2.58 -0.916 1 97.12 211 PRO A O 1
ATOM 1636 N N . GLY A 1 212 ? -5.258 -2.996 1.273 1 97.31 212 GLY A N 1
ATOM 1637 C CA . GLY A 1 212 ? -4.559 -4.25 1.038 1 97.31 212 GLY A CA 1
ATOM 1638 C C . GLY A 1 212 ? -5.395 -5.266 0.284 1 97.31 212 GLY A C 1
ATOM 1639 O O . GLY A 1 212 ? -4.906 -5.91 -0.647 1 97.31 212 GLY A O 1
ATOM 1640 N N . ASN A 1 213 ? -6.613 -5.406 0.688 1 98.12 213 ASN A N 1
ATOM 1641 C CA . ASN A 1 213 ? -7.52 -6.328 0.015 1 98.12 213 ASN A CA 1
ATOM 1642 C C . ASN A 1 213 ? -7.715 -5.953 -1.451 1 98.12 213 ASN A C 1
ATOM 1644 O O . ASN A 1 213 ? -7.734 -6.824 -2.322 1 98.12 213 ASN A O 1
ATOM 1648 N N . LEU A 1 214 ? -7.844 -4.695 -1.689 1 97.69 214 LEU A N 1
ATOM 1649 C CA . LEU A 1 214 ? -8.016 -4.23 -3.062 1 97.69 214 LEU A CA 1
ATOM 1650 C C . LEU A 1 214 ? -6.793 -4.562 -3.908 1 97.69 214 LEU A C 1
ATOM 1652 O O . LEU A 1 214 ? -6.926 -5.02 -5.047 1 97.69 214 LEU A O 1
ATOM 1656 N N . LEU A 1 215 ? -5.688 -4.324 -3.35 1 96.44 215 LEU A N 1
ATOM 1657 C CA . LEU A 1 215 ? -4.449 -4.605 -4.066 1 96.44 215 LEU A CA 1
ATOM 1658 C C . LEU A 1 215 ? -4.316 -6.094 -4.363 1 96.44 215 LEU A C 1
ATOM 1660 O O . LEU A 1 215 ? -4.027 -6.48 -5.5 1 96.44 215 LEU A O 1
ATOM 1664 N N . MET A 1 216 ? -4.559 -6.914 -3.363 1 97.19 216 MET A N 1
ATOM 1665 C CA . MET A 1 216 ? -4.441 -8.359 -3.525 1 97.19 216 MET A CA 1
ATOM 1666 C C . MET A 1 216 ? -5.445 -8.875 -4.551 1 97.19 216 MET A C 1
ATOM 1668 O O . MET A 1 216 ? -5.109 -9.719 -5.383 1 97.19 216 MET A O 1
ATOM 1672 N N . GLN A 1 217 ? -6.594 -8.328 -4.473 1 97.94 217 GLN A N 1
ATOM 1673 C CA . GLN A 1 217 ? -7.617 -8.727 -5.43 1 97.94 217 GLN A CA 1
ATOM 1674 C C . GLN A 1 217 ? -7.215 -8.352 -6.855 1 97.94 217 GLN A C 1
ATOM 1676 O O . GLN A 1 217 ? -7.395 -9.141 -7.785 1 97.94 217 GLN A O 1
ATOM 1681 N N . GLY A 1 218 ? -6.699 -7.121 -6.984 1 97 218 GLY A N 1
ATOM 1682 C CA . GLY A 1 218 ? -6.211 -6.711 -8.289 1 97 218 GLY A CA 1
ATOM 1683 C C . GLY A 1 218 ? -5.148 -7.637 -8.852 1 97 218 GLY A C 1
ATOM 1684 O O . GLY A 1 218 ? -5.172 -7.973 -10.031 1 97 218 GLY A O 1
ATOM 1685 N N . LEU A 1 219 ? -4.293 -8.047 -8.047 1 96.62 219 LEU A N 1
ATOM 1686 C CA . LEU A 1 219 ? -3.223 -8.945 -8.461 1 96.62 219 LEU A CA 1
ATOM 1687 C C . LEU A 1 219 ? -3.783 -10.297 -8.891 1 96.62 219 LEU A C 1
ATOM 1689 O O . LEU A 1 219 ? -3.408 -10.828 -9.938 1 96.62 219 LEU A O 1
ATOM 1693 N N . LEU A 1 220 ? -4.68 -10.844 -8.086 1 97.62 220 LEU A N 1
ATOM 1694 C CA . LEU A 1 220 ? -5.262 -12.133 -8.438 1 97.62 220 LEU A CA 1
ATOM 1695 C C . LEU A 1 220 ? -6.047 -12.039 -9.742 1 97.62 220 LEU A C 1
ATOM 1697 O O . LEU A 1 220 ? -6.008 -12.953 -10.57 1 97.62 220 LEU A O 1
ATOM 1701 N N . ASP A 1 221 ? -6.695 -10.938 -9.891 1 96.94 221 ASP A N 1
ATOM 1702 C CA . ASP A 1 221 ? -7.492 -10.734 -11.102 1 96.94 221 ASP A CA 1
ATOM 1703 C C . ASP A 1 221 ? -6.609 -10.711 -12.344 1 96.94 221 ASP A C 1
ATOM 1705 O O . ASP A 1 221 ? -7.051 -11.078 -13.438 1 96.94 221 ASP A O 1
ATOM 1709 N N . ARG A 1 222 ? -5.449 -10.297 -12.133 1 95.88 222 ARG A N 1
ATOM 1710 C CA . ARG A 1 222 ? -4.535 -10.203 -13.266 1 95.88 222 ARG A CA 1
ATOM 1711 C C . ARG A 1 222 ? -3.73 -11.492 -13.43 1 95.88 222 ARG A C 1
ATOM 1713 O O . ARG A 1 222 ? -3.6 -12.008 -14.547 1 95.88 222 ARG A O 1
ATOM 1720 N N . LEU A 1 223 ? -3.285 -12.039 -12.398 1 94.88 223 LEU A N 1
ATOM 1721 C CA . LEU A 1 223 ? -2.289 -13.102 -12.461 1 94.88 223 LEU A CA 1
ATOM 1722 C C . LEU A 1 223 ? -2.953 -14.453 -12.695 1 94.88 223 LEU A C 1
ATOM 1724 O O . LEU A 1 223 ? -2.379 -15.328 -13.352 1 94.88 223 LEU A O 1
ATOM 1728 N N . VAL A 1 224 ? -4.117 -14.68 -12.188 1 96.81 224 VAL A N 1
ATOM 1729 C CA . VAL A 1 224 ? -4.766 -15.984 -12.297 1 96.81 224 VAL A CA 1
ATOM 1730 C C . VAL A 1 224 ? -5.094 -16.281 -13.758 1 96.81 224 VAL A C 1
ATOM 1732 O O . VAL A 1 224 ? -4.762 -17.344 -14.273 1 96.81 224 VAL A O 1
ATOM 1735 N N . PRO A 1 225 ? -5.684 -15.352 -14.492 1 95.69 225 PRO A N 1
ATOM 1736 C CA . PRO A 1 225 ? -5.922 -15.617 -15.906 1 95.69 225 PRO A CA 1
ATOM 1737 C C . PRO A 1 225 ? -4.637 -15.93 -16.672 1 95.69 225 PRO A C 1
ATOM 1739 O O . PRO A 1 225 ? -4.629 -16.797 -17.547 1 95.69 225 PRO A O 1
ATOM 1742 N N . LEU A 1 226 ? -3.607 -15.234 -16.375 1 94.69 226 LEU A N 1
ATOM 1743 C CA . LEU A 1 226 ? -2.328 -15.477 -17.031 1 94.69 226 LEU A CA 1
ATOM 1744 C C . LEU A 1 226 ? -1.829 -16.891 -16.734 1 94.69 226 LEU A C 1
ATOM 1746 O O . LEU A 1 226 ? -1.309 -17.562 -17.625 1 94.69 226 LEU A O 1
ATOM 1750 N N . LEU A 1 227 ? -1.96 -17.281 -15.547 1 95.38 227 LEU A N 1
ATOM 1751 C CA . LEU A 1 227 ? -1.545 -18.625 -15.156 1 95.38 227 LEU A CA 1
ATOM 1752 C C . LEU A 1 227 ? -2.352 -19.688 -15.898 1 95.38 227 LEU A C 1
ATOM 1754 O O . LEU A 1 227 ? -1.793 -20.672 -16.359 1 95.38 227 LEU A O 1
ATOM 1758 N N . ILE A 1 228 ? -3.65 -19.484 -16.016 1 95.25 228 ILE A N 1
ATOM 1759 C CA . ILE A 1 228 ? -4.531 -20.422 -16.688 1 95.25 228 ILE A CA 1
ATOM 1760 C C . ILE A 1 228 ? -4.16 -20.516 -18.172 1 95.25 228 ILE A C 1
ATOM 1762 O O . ILE A 1 228 ? -4.074 -21.609 -18.734 1 95.25 228 ILE A O 1
ATOM 1766 N N . GLU A 1 229 ? -3.961 -19.391 -18.719 1 94.56 229 GLU A N 1
ATOM 1767 C CA . GLU A 1 229 ? -3.561 -19.359 -20.125 1 94.56 229 GLU A CA 1
ATOM 1768 C C . GLU A 1 229 ? -2.275 -20.156 -20.344 1 94.56 229 GLU A C 1
ATOM 1770 O O . GLU A 1 229 ? -2.174 -20.922 -21.312 1 94.56 229 GLU A O 1
ATOM 1775 N N . GLN A 1 230 ? -1.369 -19.906 -19.547 1 95 230 GLN A N 1
ATOM 1776 C CA . GLN A 1 230 ? -0.1 -20.625 -19.656 1 95 230 GLN A CA 1
ATOM 1777 C C . GLN A 1 230 ? -0.287 -22.125 -19.438 1 95 230 GLN A C 1
ATOM 1779 O O . GLN A 1 230 ? 0.347 -22.938 -20.125 1 95 230 GLN A O 1
ATOM 1784 N N . LEU A 1 231 ? -1.091 -22.484 -18.5 1 94.81 231 LEU A N 1
ATOM 1785 C CA . LEU A 1 231 ? -1.377 -23.875 -18.219 1 94.81 231 LEU A CA 1
ATOM 1786 C C . LEU A 1 231 ? -1.962 -24.578 -19.438 1 94.81 231 LEU A C 1
ATOM 1788 O O . LEU A 1 231 ? -1.546 -25.688 -19.797 1 94.81 231 LEU A O 1
ATOM 1792 N N . LEU A 1 232 ? -2.859 -23.938 -20.094 1 92.12 232 LEU A N 1
ATOM 1793 C CA . LEU A 1 232 ? -3.506 -24.5 -21.266 1 92.12 232 LEU A CA 1
ATOM 1794 C C . LEU A 1 232 ? -2.525 -24.594 -22.438 1 92.12 232 LEU A C 1
ATOM 1796 O O . LEU A 1 232 ? -2.555 -25.578 -23.188 1 92.12 232 LEU A O 1
ATOM 1800 N N . ARG A 1 233 ? -1.697 -23.609 -22.531 1 94 233 ARG A N 1
ATOM 1801 C CA . ARG A 1 233 ? -0.661 -23.672 -23.562 1 94 233 ARG A CA 1
ATOM 1802 C C . ARG A 1 233 ? 0.29 -24.844 -23.312 1 94 233 ARG A C 1
ATOM 1804 O O . ARG A 1 233 ? 0.679 -25.547 -24.25 1 94 233 ARG A O 1
ATOM 1811 N N . ASP A 1 234 ? 0.667 -24.984 -22.109 1 94.31 234 ASP A N 1
ATOM 1812 C CA . ASP A 1 234 ? 1.546 -26.094 -21.75 1 94.31 234 ASP A CA 1
ATOM 1813 C C . ASP A 1 234 ? 0.87 -27.438 -22 1 94.31 234 ASP A C 1
ATOM 1815 O O . ASP A 1 234 ? 1.519 -28.391 -22.422 1 94.31 234 ASP A O 1
ATOM 1819 N N . TYR A 1 235 ? -0.38 -27.516 -21.719 1 91.88 235 TYR A N 1
ATOM 1820 C CA . TYR A 1 235 ? -1.132 -28.734 -21.984 1 91.88 235 TYR A CA 1
ATOM 1821 C C . TYR A 1 235 ? -1.123 -29.062 -23.469 1 91.88 235 TYR A C 1
ATOM 1823 O O . TYR A 1 235 ? -0.881 -30.219 -23.859 1 91.88 235 TYR A O 1
ATOM 1831 N N . GLU A 1 236 ? -1.39 -28.094 -24.25 1 90.38 236 GLU A N 1
ATOM 1832 C CA . GLU A 1 236 ? -1.387 -28.281 -25.703 1 90.38 236 GLU A CA 1
ATOM 1833 C C . GLU A 1 236 ? -0.023 -28.75 -26.188 1 90.38 236 GLU A C 1
ATOM 1835 O O . GLU A 1 236 ? 0.06 -29.641 -27.047 1 90.38 236 GLU A O 1
ATOM 1840 N N . ALA A 1 237 ? 0.934 -28.156 -25.688 1 92.12 237 ALA A N 1
ATOM 1841 C CA . ALA A 1 237 ? 2.289 -28.547 -26.078 1 92.12 237 ALA A CA 1
ATOM 1842 C C . ALA A 1 237 ? 2.576 -29.984 -25.672 1 92.12 237 ALA A C 1
ATOM 1844 O O . ALA A 1 237 ? 3.23 -30.734 -26.406 1 92.12 237 ALA A O 1
ATOM 1845 N N . TRP A 1 238 ? 2.166 -30.359 -24.547 1 92.44 238 TRP A N 1
ATOM 1846 C CA . TRP A 1 238 ? 2.354 -31.719 -24.047 1 92.44 238 TRP A CA 1
ATOM 1847 C C . TRP A 1 238 ? 1.623 -32.719 -24.922 1 92.44 238 TRP A C 1
ATOM 1849 O O . TRP A 1 238 ? 2.168 -33.781 -25.25 1 92.44 238 TRP A O 1
ATOM 1859 N N . VAL A 1 239 ? 0.4 -32.438 -25.297 1 87.56 239 VAL A N 1
ATOM 1860 C CA . VAL A 1 239 ? -0.377 -33.344 -26.156 1 87.56 239 VAL A CA 1
ATOM 1861 C C . VAL A 1 239 ? 0.346 -33.531 -27.484 1 87.56 239 VAL A C 1
ATOM 1863 O O . VAL A 1 239 ? 0.466 -34.656 -27.984 1 87.56 239 VAL A O 1
ATOM 1866 N N . ASN A 1 240 ? 0.822 -32.469 -27.984 1 88.88 240 ASN A N 1
ATOM 1867 C CA . ASN A 1 240 ? 1.527 -32.531 -29.25 1 88.88 240 ASN A CA 1
ATOM 1868 C C . ASN A 1 240 ? 2.797 -33.375 -29.156 1 88.88 240 ASN A C 1
ATOM 1870 O O . ASN A 1 240 ? 3.139 -34.094 -30.078 1 88.88 240 ASN A O 1
ATOM 1874 N N . GLU A 1 241 ? 3.438 -33.219 -28.094 1 89.75 241 GLU A N 1
ATOM 1875 C CA . GLU A 1 241 ? 4.645 -34 -27.859 1 89.75 241 GLU A CA 1
ATOM 1876 C C . GLU A 1 241 ? 4.316 -35.5 -27.734 1 89.75 241 GLU A C 1
ATOM 1878 O O . GLU A 1 241 ? 5.066 -36.344 -28.234 1 89.75 241 GLU A O 1
ATOM 1883 N N . GLN A 1 242 ? 3.205 -35.844 -27.078 1 85.06 242 GLN A N 1
ATOM 1884 C CA . GLN A 1 242 ? 2.799 -37.219 -26.922 1 85.06 242 GLN A CA 1
ATOM 1885 C C . GLN A 1 242 ? 2.383 -37.844 -28.25 1 85.06 242 GLN A C 1
ATOM 1887 O O . GLN A 1 242 ? 2.652 -39 -28.516 1 85.06 242 GLN A O 1
ATOM 1892 N N . LEU A 1 243 ? 1.713 -37.094 -29.062 1 83.06 243 LEU A N 1
ATOM 1893 C CA . LEU A 1 243 ? 1.277 -37.562 -30.375 1 83.06 243 LEU A CA 1
ATOM 1894 C C . LEU A 1 243 ? 2.473 -37.781 -31.297 1 83.06 243 LEU A C 1
ATOM 1896 O O . LEU A 1 243 ? 2.484 -38.75 -32.062 1 83.06 243 LEU A O 1
ATOM 1900 N N . ALA A 1 244 ? 3.408 -37 -31.203 1 84.44 244 ALA A N 1
ATOM 1901 C CA . ALA A 1 244 ? 4.605 -37.125 -32.031 1 84.44 244 ALA A CA 1
ATOM 1902 C C . ALA A 1 244 ? 5.402 -38.375 -31.609 1 84.44 244 ALA A C 1
ATOM 1904 O O . ALA A 1 244 ? 6.031 -39.031 -32.438 1 84.44 244 ALA A O 1
ATOM 1905 N N . GLU A 1 245 ? 5.402 -38.625 -30.391 1 78.06 245 GLU A N 1
ATOM 1906 C CA . GLU A 1 245 ? 6.137 -39.781 -29.906 1 78.06 245 GLU A CA 1
ATOM 1907 C C . GLU A 1 245 ? 5.383 -41.094 -30.219 1 78.06 245 GLU A C 1
ATOM 1909 O O . GLU A 1 245 ? 5.996 -42.156 -30.344 1 78.06 245 GLU A O 1
ATOM 1914 N N . SER A 1 246 ? 4.094 -41.062 -30.25 1 70.06 246 SER A N 1
ATOM 1915 C CA . SER A 1 246 ? 3.295 -42.25 -30.562 1 70.06 246 SER A CA 1
ATOM 1916 C C . SER A 1 246 ? 3.273 -42.5 -32.062 1 70.06 246 SER A C 1
ATOM 1918 O O . SER A 1 246 ? 2.982 -43.625 -32.5 1 70.06 246 SER A O 1
ATOM 1920 N N . SER A 1 247 ? 3.646 -41.625 -32.844 1 61.06 247 SER A N 1
ATOM 1921 C CA . SER A 1 247 ? 3.766 -41.875 -34.281 1 61.06 247 SER A CA 1
ATOM 1922 C C . SER A 1 247 ? 5.145 -42.406 -34.656 1 61.06 247 SER A C 1
ATOM 1924 O O . SER A 1 247 ? 6.145 -42.031 -34.031 1 61.06 247 SER A O 1
ATOM 1926 N N . MET B 1 1 ? -38.219 13.898 54.625 1 26.86 1 MET B N 1
ATOM 1927 C CA . MET B 1 1 ? -38.938 13.469 53.406 1 26.86 1 MET B CA 1
ATOM 1928 C C . MET B 1 1 ? -38.594 14.375 52.25 1 26.86 1 MET B C 1
ATOM 1930 O O . MET B 1 1 ? -39.312 15.359 52 1 26.86 1 MET B O 1
ATOM 1934 N N . MET B 1 2 ? -37.25 14.625 52.031 1 29.64 2 MET B N 1
ATOM 1935 C CA . MET B 1 2 ? -36.781 15.664 51.125 1 29.64 2 MET B CA 1
ATOM 1936 C C . MET B 1 2 ? -37.156 15.32 49.688 1 29.64 2 MET B C 1
ATOM 1938 O O . MET B 1 2 ? -37 14.18 49.25 1 29.64 2 MET B O 1
ATOM 1942 N N . LYS B 1 3 ? -38.125 16.125 49.094 1 27.55 3 LYS B N 1
ATOM 1943 C CA . LYS B 1 3 ? -38.688 16.078 47.75 1 27.55 3 LYS B CA 1
ATOM 1944 C C . LYS B 1 3 ? -37.625 15.922 46.688 1 27.55 3 LYS B C 1
ATOM 1946 O O . LYS B 1 3 ? -36.719 16.766 46.594 1 27.55 3 LYS B O 1
ATOM 1951 N N . LEU B 1 4 ? -37.219 14.75 46.219 1 29.84 4 LEU B N 1
ATOM 1952 C CA . LEU B 1 4 ? -36.312 14.305 45.156 1 29.84 4 LEU B CA 1
ATOM 1953 C C . LEU B 1 4 ? -36.719 14.922 43.812 1 29.84 4 LEU B C 1
ATOM 1955 O O . LEU B 1 4 ? -37.781 14.594 43.281 1 29.84 4 LEU B O 1
ATOM 1959 N N . GLN B 1 5 ? -36.531 16.219 43.719 1 22.73 5 GLN B N 1
ATOM 1960 C CA . GLN B 1 5 ? -36.969 16.875 42.5 1 22.73 5 GLN B CA 1
ATOM 1961 C C . GLN B 1 5 ? -36.406 16.156 41.281 1 22.73 5 GLN B C 1
ATOM 1963 O O . GLN B 1 5 ? -35.25 15.75 41.25 1 22.73 5 GLN B O 1
ATOM 1968 N N . LYS B 1 6 ? -37.344 15.547 40.469 1 32.56 6 LYS B N 1
ATOM 1969 C CA . LYS B 1 6 ? -37.188 14.836 39.219 1 32.56 6 LYS B CA 1
ATOM 1970 C C . LYS B 1 6 ? -36.344 15.633 38.219 1 32.56 6 LYS B C 1
ATOM 1972 O O . LYS B 1 6 ? -36.688 16.766 37.906 1 32.56 6 LYS B O 1
ATOM 1977 N N . LEU B 1 7 ? -34.938 15.477 38.25 1 28.25 7 LEU B N 1
ATOM 1978 C CA . LEU B 1 7 ? -34 16.141 37.344 1 28.25 7 LEU B CA 1
ATOM 1979 C C . LEU B 1 7 ? -34.5 16.047 35.875 1 28.25 7 LEU B C 1
ATOM 1981 O O . LEU B 1 7 ? -34.875 14.984 35.438 1 28.25 7 LEU B O 1
ATOM 1985 N N . PRO B 1 8 ? -34.875 17.156 35.219 1 35 8 PRO B N 1
ATOM 1986 C CA . PRO B 1 8 ? -35.438 17.172 33.844 1 35 8 PRO B CA 1
ATOM 1987 C C . PRO B 1 8 ? -34.594 16.391 32.844 1 35 8 PRO B C 1
ATOM 1989 O O . PRO B 1 8 ? -33.375 16.25 33.062 1 35 8 PRO B O 1
ATOM 1992 N N . LEU B 1 9 ? -35.125 15.383 32.25 1 33.22 9 LEU B N 1
ATOM 1993 C CA . LEU B 1 9 ? -34.594 14.5 31.203 1 33.22 9 LEU B CA 1
ATOM 1994 C C . LEU B 1 9 ? -33.938 15.312 30.094 1 33.22 9 LEU B C 1
ATOM 1996 O O . LEU B 1 9 ? -34.5 16.297 29.609 1 33.22 9 LEU B O 1
ATOM 2000 N N . ARG B 1 10 ? -32.562 15.445 30.094 1 34.56 10 ARG B N 1
ATOM 2001 C CA . ARG B 1 10 ? -31.766 16.109 29.078 1 34.56 10 ARG B CA 1
ATOM 2002 C C . ARG B 1 10 ? -32.25 15.75 27.688 1 34.56 10 ARG B C 1
ATOM 2004 O O . ARG B 1 10 ? -32.562 14.594 27.406 1 34.56 10 ARG B O 1
ATOM 2011 N N . PRO B 1 11 ? -32.75 16.734 26.875 1 39.41 11 PRO B N 1
ATOM 2012 C CA . PRO B 1 11 ? -33.312 16.469 25.547 1 39.41 11 PRO B CA 1
ATOM 2013 C C . PRO B 1 11 ? -32.375 15.602 24.688 1 39.41 11 PRO B C 1
ATOM 2015 O O . PRO B 1 11 ? -31.172 15.555 24.938 1 39.41 11 PRO B O 1
ATOM 2018 N N . PRO B 1 12 ? -32.844 14.625 23.984 1 33.94 12 PRO B N 1
ATOM 2019 C CA . PRO B 1 12 ? -32.094 13.664 23.172 1 33.94 12 PRO B CA 1
ATOM 2020 C C . PRO B 1 12 ? -31.141 14.336 22.203 1 33.94 12 PRO B C 1
ATOM 2022 O O . PRO B 1 12 ? -31.375 15.469 21.781 1 33.94 12 PRO B O 1
ATOM 2025 N N . ILE B 1 13 ? -29.797 14.117 22.297 1 36.44 13 ILE B N 1
ATOM 2026 C CA . ILE B 1 13 ? -28.719 14.578 21.453 1 36.44 13 ILE B CA 1
ATOM 2027 C C . ILE B 1 13 ? -29.094 14.383 19.984 1 36.44 13 ILE B C 1
ATOM 2029 O O . ILE B 1 13 ? -29.531 13.297 19.594 1 36.44 13 ILE B O 1
ATOM 2033 N N . PRO B 1 14 ? -29.422 15.5 19.297 1 38.75 14 PRO B N 1
ATOM 2034 C CA . PRO B 1 14 ? -29.859 15.336 17.906 1 38.75 14 PRO B CA 1
ATOM 2035 C C . PRO B 1 14 ? -28.953 14.414 17.109 1 38.75 14 PRO B C 1
ATOM 2037 O O . PRO B 1 14 ? -27.781 14.227 17.453 1 38.75 14 PRO B O 1
ATOM 2040 N N . PRO B 1 15 ? -29.484 13.531 16.359 1 36 15 PRO B N 1
ATOM 2041 C CA . PRO B 1 15 ? -28.766 12.5 15.609 1 36 15 PRO B CA 1
ATOM 2042 C C . PRO B 1 15 ? -27.625 13.062 14.758 1 36 15 PRO B C 1
ATOM 2044 O O . PRO B 1 15 ? -27.656 14.234 14.383 1 36 15 PRO B O 1
ATOM 2047 N N . PRO B 1 16 ? -26.438 12.492 14.805 1 33.31 16 PRO B N 1
ATOM 2048 C CA . PRO B 1 16 ? -25.219 12.938 14.117 1 33.31 16 PRO B CA 1
ATOM 2049 C C . PRO B 1 16 ? -25.438 13.195 12.633 1 33.31 16 PRO B C 1
ATOM 2051 O O . PRO B 1 16 ? -26.234 12.492 11.992 1 33.31 16 PRO B O 1
ATOM 2054 N N . THR B 1 17 ? -25.391 14.445 12.195 1 33.56 17 THR B N 1
ATOM 2055 C CA . THR B 1 17 ? -25.484 14.898 10.805 1 33.56 17 THR B CA 1
ATOM 2056 C C . THR B 1 17 ? -24.531 14.102 9.914 1 33.56 17 THR B C 1
ATOM 2058 O O . THR B 1 17 ? -23.375 13.852 10.289 1 33.56 17 THR B O 1
ATOM 2061 N N . THR B 1 18 ? -25.031 13.352 8.953 1 32.5 18 THR B N 1
ATOM 2062 C CA . THR B 1 18 ? -24.406 12.531 7.93 1 32.5 18 THR B CA 1
ATOM 2063 C C . THR B 1 18 ? -23.344 13.328 7.164 1 32.5 18 THR B C 1
ATOM 2065 O O . THR B 1 18 ? -23.656 14.344 6.543 1 32.5 18 THR B O 1
ATOM 2068 N N . THR B 1 19 ? -22.094 13.336 7.551 1 31.06 19 THR B N 1
ATOM 2069 C CA . THR B 1 19 ? -20.953 13.945 6.875 1 31.06 19 THR B CA 1
ATOM 2070 C C . THR B 1 19 ? -20.797 13.398 5.457 1 31.06 19 THR B C 1
ATOM 2072 O O . THR B 1 19 ? -20.641 12.188 5.266 1 31.06 19 THR B O 1
ATOM 2075 N N . THR B 1 20 ? -21.344 14.047 4.438 1 28.62 20 THR B N 1
ATOM 2076 C CA . THR B 1 20 ? -21.219 13.75 3.014 1 28.62 20 THR B CA 1
ATOM 2077 C C . THR B 1 20 ? -19.75 13.672 2.604 1 28.62 20 THR B C 1
ATOM 2079 O O . THR B 1 20 ? -19.016 14.641 2.752 1 28.62 20 THR B O 1
ATOM 2082 N N . ILE B 1 21 ? -19.188 12.508 2.566 1 30.45 21 ILE B N 1
ATOM 2083 C CA . ILE B 1 21 ? -17.859 12.242 2.033 1 30.45 21 ILE B CA 1
ATOM 2084 C C . ILE B 1 21 ? -17.781 12.68 0.573 1 30.45 21 ILE B C 1
ATOM 2086 O O . ILE B 1 21 ? -18.453 12.109 -0.287 1 30.45 21 ILE B O 1
ATOM 2090 N N . ARG B 1 22 ? -17.562 13.969 0.308 1 31.23 22 ARG B N 1
ATOM 2091 C CA . ARG B 1 22 ? -17.328 14.398 -1.065 1 31.23 22 ARG B CA 1
ATOM 2092 C C . ARG B 1 22 ? -16.156 13.633 -1.675 1 31.23 22 ARG B C 1
ATOM 2094 O O . ARG B 1 22 ? -15.07 13.57 -1.084 1 31.23 22 ARG B O 1
ATOM 2101 N N . ARG B 1 23 ? -16.438 12.617 -2.514 1 33.53 23 ARG B N 1
ATOM 2102 C CA . ARG B 1 23 ? -15.523 11.82 -3.314 1 33.53 23 ARG B CA 1
ATOM 2103 C C . ARG B 1 23 ? -14.555 12.711 -4.09 1 33.53 23 ARG B C 1
ATOM 2105 O O . ARG B 1 23 ? -14.93 13.789 -4.555 1 33.53 23 ARG B O 1
ATOM 2112 N N . CYS B 1 24 ? -13.297 12.523 -4 1 33.53 24 CYS B N 1
ATOM 2113 C CA . CYS B 1 24 ? -12.188 13.148 -4.715 1 33.53 24 CYS B CA 1
ATOM 2114 C C . CYS B 1 24 ? -12.516 13.305 -6.195 1 33.53 24 CYS B C 1
ATOM 2116 O O . CYS B 1 24 ? -12.797 12.328 -6.879 1 33.53 24 CYS B O 1
ATOM 2118 N N . GLU B 1 25 ? -13.266 14.336 -6.578 1 33.66 25 GLU B N 1
ATOM 2119 C CA . GLU B 1 25 ? -13.5 14.656 -7.988 1 33.66 25 GLU B CA 1
ATOM 2120 C C . GLU B 1 25 ? -12.188 14.648 -8.773 1 33.66 25 GLU B C 1
ATOM 2122 O O . GLU B 1 25 ? -11.156 15.094 -8.266 1 33.66 25 GLU B O 1
ATOM 2127 N N . ALA B 1 26 ? -12.062 13.789 -9.82 1 35.66 26 ALA B N 1
ATOM 2128 C CA . ALA B 1 26 ? -11.047 13.727 -10.867 1 35.66 26 ALA B CA 1
ATOM 2129 C C . ALA B 1 26 ? -10.719 15.117 -11.406 1 35.66 26 ALA B C 1
ATOM 2131 O O . ALA B 1 26 ? -11.547 15.742 -12.07 1 35.66 26 ALA B O 1
ATOM 2132 N N . VAL B 1 27 ? -9.969 15.945 -10.773 1 25.97 27 VAL B N 1
ATOM 2133 C CA . VAL B 1 27 ? -9.5 17.156 -11.438 1 25.97 27 VAL B CA 1
ATOM 2134 C C . VAL B 1 27 ? -8.656 16.766 -12.656 1 25.97 27 VAL B C 1
ATOM 2136 O O . VAL B 1 27 ? -7.543 16.25 -12.508 1 25.97 27 VAL B O 1
ATOM 2139 N N . ARG B 1 28 ? -9.148 16.406 -13.82 1 27.69 28 ARG B N 1
ATOM 2140 C CA . ARG B 1 28 ? -8.414 16.359 -15.086 1 27.69 28 ARG B CA 1
ATOM 2141 C C . ARG B 1 28 ? -7.645 17.656 -15.328 1 27.69 28 ARG B C 1
ATOM 2143 O O . ARG B 1 28 ? -8.25 18.719 -15.453 1 27.69 28 ARG B O 1
ATOM 2150 N N . ALA B 1 29 ? -6.406 17.812 -14.867 1 28.02 29 ALA B N 1
ATOM 2151 C CA . ALA B 1 29 ? -5.535 18.891 -15.32 1 28.02 29 ALA B CA 1
ATOM 2152 C C . ALA B 1 29 ? -5.496 18.969 -16.844 1 28.02 29 ALA B C 1
ATOM 2154 O O . ALA B 1 29 ? -5.242 17.953 -17.516 1 28.02 29 ALA B O 1
ATOM 2155 N N . ALA B 1 30 ? -6.043 19.922 -17.469 1 27.11 30 ALA B N 1
ATOM 2156 C CA . ALA B 1 30 ? -5.926 20.375 -18.844 1 27.11 30 ALA B CA 1
ATOM 2157 C C . ALA B 1 30 ? -4.473 20.641 -19.219 1 27.11 30 ALA B C 1
ATOM 2159 O O . ALA B 1 30 ? -3.955 21.734 -18.984 1 27.11 30 ALA B O 1
ATOM 2160 N N . ALA B 1 31 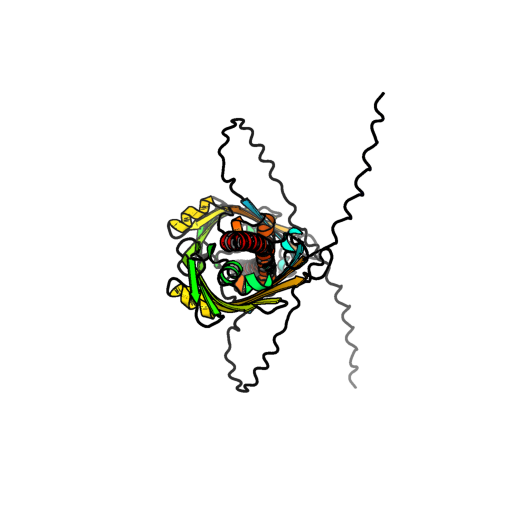? -3.488 19.891 -19 1 23.17 31 ALA B N 1
ATOM 2161 C CA . ALA B 1 31 ? -2.217 20.25 -19.625 1 23.17 31 ALA B CA 1
ATOM 2162 C C . ALA B 1 31 ? -2.309 20.172 -21.141 1 23.17 31 ALA B C 1
ATOM 2164 O O . ALA B 1 31 ? -2.438 19.078 -21.703 1 23.17 31 ALA B O 1
ATOM 2165 N N . ALA B 1 32 ? -2.824 21.125 -21.828 1 23.81 32 ALA B N 1
ATOM 2166 C CA . ALA B 1 32 ? -2.73 21.312 -23.281 1 23.81 32 ALA B CA 1
ATOM 2167 C C . ALA B 1 32 ? -1.274 21.328 -23.734 1 23.81 32 ALA B C 1
ATOM 2169 O O . ALA B 1 32 ? -0.562 22.312 -23.516 1 23.81 32 ALA B O 1
ATOM 2170 N N . ASP B 1 33 ? -0.476 20.203 -23.594 1 24.59 33 ASP B N 1
ATOM 2171 C CA . ASP B 1 33 ? 0.795 20.203 -24.312 1 24.59 33 ASP B CA 1
ATOM 2172 C C . ASP B 1 33 ? 0.59 20.547 -25.797 1 24.59 33 ASP B C 1
ATOM 2174 O O . ASP B 1 33 ? -0.215 19.906 -26.469 1 24.59 33 ASP B O 1
ATOM 2178 N N . GLU B 1 34 ? 0.809 21.688 -26.219 1 25.34 34 GLU B N 1
ATOM 2179 C CA . GLU B 1 34 ? 0.874 22.078 -27.625 1 25.34 34 GLU B CA 1
ATOM 2180 C C . GLU B 1 34 ? 1.868 21.203 -28.406 1 25.34 34 GLU B C 1
ATOM 2182 O O . GLU B 1 34 ? 1.898 21.234 -29.625 1 25.34 34 GLU B O 1
ATOM 2187 N N . GLY B 1 35 ? 3.094 20.875 -27.891 1 24.27 35 GLY B N 1
ATOM 2188 C CA . GLY B 1 35 ? 4.129 20.703 -28.891 1 24.27 35 GLY B CA 1
ATOM 2189 C C . GLY B 1 35 ? 3.891 19.484 -29.781 1 24.27 35 GLY B C 1
ATOM 2190 O O . GLY B 1 35 ? 3.316 18.5 -29.344 1 24.27 35 GLY B O 1
ATOM 2191 N N . GLY B 1 36 ? 3.932 19.594 -31.188 1 25.03 36 GLY B N 1
ATOM 2192 C CA . GLY B 1 36 ? 3.674 18.781 -32.375 1 25.03 36 GLY B CA 1
ATOM 2193 C C . GLY B 1 36 ? 4.578 17.562 -32.469 1 25.03 36 GLY B C 1
ATOM 2194 O O . GLY B 1 36 ? 4.359 16.703 -33.312 1 25.03 36 GLY B O 1
ATOM 2195 N N . GLY B 1 37 ? 5.93 17.625 -32.156 1 26.5 37 GLY B N 1
ATOM 2196 C CA . GLY B 1 37 ? 6.742 16.734 -32.969 1 26.5 37 GLY B CA 1
ATOM 2197 C C . GLY B 1 37 ? 6.496 15.266 -32.656 1 26.5 37 GLY B C 1
ATOM 2198 O O . GLY B 1 37 ? 6.164 14.914 -31.531 1 26.5 37 GLY B O 1
ATOM 2199 N N . SER B 1 38 ? 6.215 14.359 -33.656 1 28.62 38 SER B N 1
ATOM 2200 C CA . SER B 1 38 ? 5.785 12.969 -33.781 1 28.62 38 SER B CA 1
ATOM 2201 C C . SER B 1 38 ? 6.855 12.016 -33.25 1 28.62 38 SER B C 1
ATOM 2203 O O . SER B 1 38 ? 6.969 10.883 -33.719 1 28.62 38 SER B O 1
ATOM 2205 N N . SER B 1 39 ? 7.961 12.398 -32.562 1 30.78 39 SER B N 1
ATOM 2206 C CA . SER B 1 39 ? 8.844 11.242 -32.438 1 30.78 39 SER B CA 1
ATOM 2207 C C . SER B 1 39 ? 8.148 10.102 -31.703 1 30.78 39 SER B C 1
ATOM 2209 O O . SER B 1 39 ? 7.488 10.32 -30.688 1 30.78 39 SER B O 1
ATOM 2211 N N . SER B 1 40 ? 7.84 9.047 -32.438 1 32.06 40 SER B N 1
ATOM 2212 C CA . SER B 1 40 ? 7.258 7.781 -32.031 1 32.06 40 SER B CA 1
ATOM 2213 C C . SER B 1 40 ? 8.07 7.145 -30.906 1 32.06 40 SER B C 1
ATOM 2215 O O . SER B 1 40 ? 9.055 6.449 -31.156 1 32.06 40 SER B O 1
ATOM 2217 N N . GLY B 1 41 ? 8.695 7.898 -30.016 1 31.48 41 GLY B N 1
ATOM 2218 C CA . GLY B 1 41 ? 9.359 7.117 -28.984 1 31.48 41 GLY B CA 1
ATOM 2219 C C . GLY B 1 41 ? 8.461 6.07 -28.359 1 31.48 41 GLY B C 1
ATOM 2220 O O . GLY B 1 41 ? 7.301 6.348 -28.047 1 31.48 41 GLY B O 1
ATOM 2221 N N . THR B 1 42 ? 8.617 4.863 -28.828 1 36.41 42 THR B N 1
ATOM 2222 C CA . THR B 1 42 ? 8.031 3.736 -28.109 1 36.41 42 THR B CA 1
ATOM 2223 C C . THR B 1 42 ? 8.125 3.951 -26.609 1 36.41 42 THR B C 1
ATOM 2225 O O . THR B 1 42 ? 9.188 3.77 -26.016 1 36.41 42 THR B O 1
ATOM 2228 N N . GLY B 1 43 ? 7.887 5.148 -26.125 1 35.84 43 GLY B N 1
ATOM 2229 C CA . GLY B 1 43 ? 7.859 5.469 -24.719 1 35.84 43 GLY B CA 1
ATOM 2230 C C . GLY B 1 43 ? 7.191 4.395 -23.875 1 35.84 43 GLY B C 1
ATOM 2231 O O . GLY B 1 43 ? 6.059 3.998 -24.156 1 35.84 43 GLY B O 1
ATOM 2232 N N . THR B 1 44 ? 7.902 3.293 -23.562 1 44.09 44 THR B N 1
ATOM 2233 C CA . THR B 1 44 ? 7.297 2.576 -22.438 1 44.09 44 THR B CA 1
ATOM 2234 C C . THR B 1 44 ? 6.469 3.521 -21.578 1 44.09 44 THR B C 1
ATOM 2236 O O . THR B 1 44 ? 7.004 4.469 -21 1 44.09 44 THR B O 1
ATOM 2239 N N . GLY B 1 45 ? 5.512 4.129 -22.047 1 51.03 45 GLY B N 1
ATOM 2240 C CA . GLY B 1 45 ? 4.602 5.125 -21.5 1 51.03 45 GLY B CA 1
ATOM 2241 C C . GLY B 1 45 ? 4.516 5.086 -19.984 1 51.03 45 GLY B C 1
ATOM 2242 O O . GLY B 1 45 ? 4.289 4.027 -19.391 1 51.03 45 GLY B O 1
ATOM 2243 N N . SER B 1 46 ? 5.242 5.977 -19.328 1 68.06 46 SER B N 1
ATOM 2244 C CA . SER B 1 46 ? 5.242 6.219 -17.891 1 68.06 46 SER B CA 1
ATOM 2245 C C . SER B 1 46 ? 3.832 6.145 -17.312 1 68.06 46 SER B C 1
ATOM 2247 O O . SER B 1 46 ? 2.928 6.84 -17.781 1 68.06 46 SER B O 1
ATOM 2249 N N . ARG B 1 47 ? 3.443 5.035 -16.781 1 89.19 47 ARG B N 1
ATOM 2250 C CA . ARG B 1 47 ? 2.143 4.883 -16.141 1 89.19 47 ARG B CA 1
ATOM 2251 C C . ARG B 1 47 ? 2.107 5.598 -14.797 1 89.19 47 ARG B C 1
ATOM 2253 O O . ARG B 1 47 ? 2.861 5.254 -13.883 1 89.19 47 ARG B O 1
ATOM 2260 N N . ARG B 1 48 ? 1.376 6.668 -14.875 1 94.94 48 ARG B N 1
ATOM 2261 C CA . ARG B 1 48 ? 1.288 7.492 -13.68 1 94.94 48 ARG B CA 1
ATOM 2262 C C . ARG B 1 48 ? -0.043 7.281 -12.961 1 94.94 48 ARG B C 1
ATOM 2264 O O . ARG B 1 48 ? -1.093 7.207 -13.609 1 94.94 48 ARG B O 1
ATOM 2271 N N . ALA B 1 49 ? 0.058 7.086 -11.695 1 97.5 49 ALA B N 1
ATOM 2272 C CA . ALA B 1 49 ? -1.119 7 -10.828 1 97.5 49 ALA B CA 1
ATOM 2273 C C . ALA B 1 49 ? -1.352 8.312 -10.094 1 97.5 49 ALA B C 1
ATOM 2275 O O . ALA B 1 49 ? -0.412 8.906 -9.555 1 97.5 49 ALA B O 1
ATOM 2276 N N . ASN B 1 50 ? -2.586 8.789 -10.078 1 98.12 50 ASN B N 1
ATOM 2277 C CA . ASN B 1 50 ? -2.963 10 -9.359 1 98.12 50 ASN B CA 1
ATOM 2278 C C . ASN B 1 50 ? -3.818 9.688 -8.141 1 98.12 50 ASN B C 1
ATOM 2280 O O . ASN B 1 50 ? -4.918 9.148 -8.266 1 98.12 50 ASN B O 1
ATOM 2284 N N . LEU B 1 51 ? -3.287 10.047 -7.02 1 98.12 51 LEU B N 1
ATOM 2285 C CA . LEU B 1 51 ? -3.969 9.82 -5.754 1 98.12 51 LEU B CA 1
ATOM 2286 C C . LEU B 1 51 ? -4.5 11.125 -5.176 1 98.12 51 LEU B C 1
ATOM 2288 O O . LEU B 1 51 ? -3.869 12.18 -5.328 1 98.12 51 LEU B O 1
ATOM 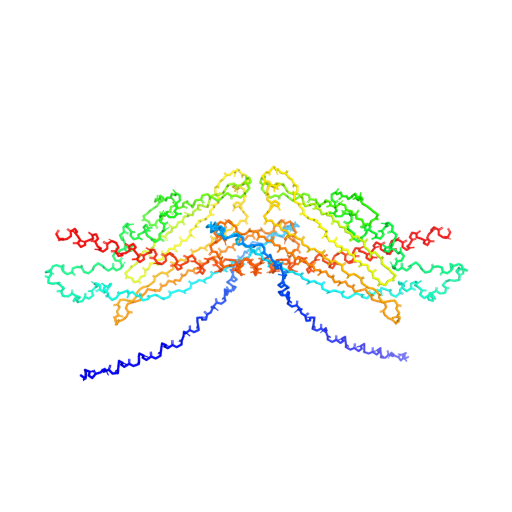2292 N N . CYS B 1 52 ? -5.66 11.031 -4.484 1 98.44 52 CYS B N 1
ATOM 2293 C CA . CYS B 1 52 ? -6.242 12.234 -3.898 1 98.44 52 CYS B CA 1
ATOM 2294 C C . CYS B 1 52 ? -6.992 11.914 -2.611 1 98.44 52 CYS B C 1
ATOM 2296 O O . CYS B 1 52 ? -7.488 10.797 -2.441 1 98.44 52 CYS B O 1
ATOM 2298 N N . ALA B 1 53 ? -6.945 12.836 -1.734 1 98.44 53 ALA B N 1
ATOM 2299 C CA . ALA B 1 53 ? -7.68 12.766 -0.475 1 98.44 53 ALA B CA 1
ATOM 2300 C C . ALA B 1 53 ? -8.07 14.164 0.01 1 98.44 53 ALA B C 1
ATOM 2302 O O . ALA B 1 53 ? -7.406 15.148 -0.325 1 98.44 53 ALA B O 1
ATOM 2303 N N . GLN B 1 54 ? -9.141 14.266 0.768 1 98.69 54 GLN B N 1
ATOM 2304 C CA . GLN B 1 54 ? -9.625 15.539 1.304 1 98.69 54 GLN B CA 1
ATOM 2305 C C . GLN B 1 54 ? -10.352 15.336 2.629 1 98.69 54 GLN B C 1
ATOM 2307 O O . GLN B 1 54 ? -11.055 14.336 2.811 1 98.69 54 GLN B O 1
ATOM 2312 N N . ARG B 1 55 ? -10.141 16.234 3.521 1 98.19 55 ARG B N 1
ATOM 2313 C CA . ARG B 1 55 ? -10.836 16.203 4.805 1 98.19 55 ARG B CA 1
ATOM 2314 C C . ARG B 1 55 ? -11.312 17.594 5.203 1 98.19 55 ARG B C 1
ATOM 2316 O O . ARG B 1 55 ? -10.516 18.547 5.258 1 98.19 55 ARG B O 1
ATOM 2323 N N . LYS B 1 56 ? -12.547 17.719 5.434 1 97.44 56 LYS B N 1
ATOM 2324 C CA . LYS B 1 56 ? -13.164 18.922 5.957 1 97.44 56 LYS B CA 1
ATOM 2325 C C . LYS B 1 56 ? -13.664 18.719 7.387 1 97.44 56 LYS B C 1
ATOM 2327 O O . LYS B 1 56 ? -14.211 17.672 7.711 1 97.44 56 LYS B O 1
ATOM 2332 N N . GLU B 1 57 ? -13.305 19.672 8.211 1 95.5 57 GLU B N 1
ATOM 2333 C CA . GLU B 1 57 ? -13.719 19.594 9.609 1 95.5 57 GLU B CA 1
ATOM 2334 C C . GLU B 1 57 ? -14.203 20.938 10.133 1 95.5 57 GLU B C 1
ATOM 2336 O O . GLU B 1 57 ? -13.617 21.969 9.82 1 95.5 57 GLU B O 1
ATOM 2341 N N . ARG B 1 58 ? -15.344 20.875 10.875 1 92.88 58 ARG B N 1
ATOM 2342 C CA . ARG B 1 58 ? -15.844 22.047 11.586 1 92.88 58 ARG B CA 1
ATOM 2343 C C . ARG B 1 58 ? -15.828 21.812 13.094 1 92.88 58 ARG B C 1
ATOM 2345 O O . ARG B 1 58 ? -16.344 20.797 13.578 1 92.88 58 ARG B O 1
ATOM 2352 N N . ILE B 1 59 ? -15.188 22.703 13.719 1 89.88 59 ILE B N 1
ATOM 2353 C CA . ILE B 1 59 ? -15.055 22.531 15.156 1 89.88 59 ILE B CA 1
ATOM 2354 C C . ILE B 1 59 ? -15.578 23.781 15.875 1 89.88 59 ILE B C 1
ATOM 2356 O O . ILE B 1 59 ? -15.305 24.906 15.461 1 89.88 59 ILE B O 1
ATOM 2360 N N . LYS B 1 60 ? -16.312 23.484 16.969 1 83.5 60 LYS B N 1
ATOM 2361 C CA . LYS B 1 60 ? -16.766 24.594 17.797 1 83.5 60 LYS B CA 1
ATOM 2362 C C . LYS B 1 60 ? -15.641 25.125 18.672 1 83.5 60 LYS B C 1
ATOM 2364 O O . LYS B 1 60 ? -14.898 24.344 19.266 1 83.5 60 LYS B O 1
ATOM 2369 N N . LEU B 1 61 ? -15.484 26.359 18.609 1 79.62 61 LEU B N 1
ATOM 2370 C CA . LEU B 1 61 ? -14.5 26.969 19.484 1 79.62 61 LEU B CA 1
ATOM 2371 C C . LEU B 1 61 ? -15.086 27.219 20.875 1 79.62 61 LEU B C 1
ATOM 2373 O O . LEU B 1 61 ? -16.281 27.516 21 1 79.62 61 LEU B O 1
ATOM 2377 N N . PRO B 1 62 ? -14.32 26.875 21.859 1 68 62 PRO B N 1
ATOM 2378 C CA . PRO B 1 62 ? -14.859 27.141 23.203 1 68 62 PRO B CA 1
ATOM 2379 C C . PRO B 1 62 ? -15.289 28.594 23.391 1 68 62 PRO B C 1
ATOM 2381 O O . PRO B 1 62 ? -14.727 29.5 22.766 1 68 62 PRO B O 1
ATOM 2384 N N . PRO B 1 63 ? -16.453 28.766 24.109 1 59.91 63 PRO B N 1
ATOM 2385 C CA . PRO B 1 63 ? -17.016 30.109 24.312 1 59.91 63 PRO B CA 1
ATOM 2386 C C . PRO B 1 63 ? -15.969 31.094 24.844 1 59.91 63 PRO B C 1
ATOM 2388 O O . PRO B 1 63 ? -16.047 32.281 24.531 1 59.91 63 PRO B O 1
ATOM 2391 N N . ASP B 1 64 ? -15.188 30.609 25.766 1 55.41 64 ASP B N 1
ATOM 2392 C CA . ASP B 1 64 ? -14.234 31.562 26.328 1 55.41 64 ASP B CA 1
ATOM 2393 C C . ASP B 1 64 ? -13.266 32.062 25.266 1 55.41 64 ASP B C 1
ATOM 2395 O O . ASP B 1 64 ? -12.477 33 25.531 1 55.41 64 ASP B O 1
ATOM 2399 N N . TYR B 1 65 ? -13.367 31.406 24.156 1 53.94 65 TYR B N 1
ATOM 2400 C CA . TYR B 1 65 ? -12.492 31.797 23.062 1 53.94 65 TYR B CA 1
ATOM 2401 C C . TYR B 1 65 ? -12.977 33.094 22.422 1 53.94 65 TYR B C 1
ATOM 2403 O O . TYR B 1 65 ? -12.336 33.625 21.5 1 53.94 65 TYR B O 1
ATOM 2411 N N . HIS B 1 66 ? -14.258 33.375 22.766 1 46.84 66 HIS B N 1
ATOM 2412 C CA . HIS B 1 66 ? -14.789 34.688 22.344 1 46.84 66 HIS B CA 1
ATOM 2413 C C . HIS B 1 66 ? -13.953 35.812 22.906 1 46.84 66 HIS B C 1
ATOM 2415 O O . HIS B 1 66 ? -14.492 36.781 23.453 1 46.84 66 HIS B O 1
ATOM 2421 N N . TYR B 1 67 ? -12.789 35.562 23.188 1 42.97 67 TYR B N 1
ATOM 2422 C CA . TYR B 1 67 ? -12.211 36.781 23.719 1 42.97 67 TYR B CA 1
ATOM 2423 C C . TYR B 1 67 ? -12.359 37.938 22.734 1 42.97 67 TYR B C 1
ATOM 2425 O O . TYR B 1 67 ? -11.727 39 22.891 1 42.97 67 TYR B O 1
ATOM 2433 N N . GLY B 1 68 ? -12.781 37.75 21.562 1 39.81 68 GLY B N 1
ATOM 2434 C CA . GLY B 1 68 ? -13.109 39.062 20.984 1 39.81 68 GLY B CA 1
ATOM 2435 C C . GLY B 1 68 ? -14.188 39.812 21.766 1 39.81 68 GLY B C 1
ATOM 2436 O O . GLY B 1 68 ? -14.227 41.031 21.75 1 39.81 68 GLY B O 1
ATOM 2437 N N . ALA B 1 69 ? -15.406 39.156 21.797 1 38.56 69 ALA B N 1
ATOM 2438 C CA . ALA B 1 69 ? -16.391 40.031 22.438 1 38.56 69 ALA B CA 1
ATOM 2439 C C . ALA B 1 69 ? -16.031 40.312 23.891 1 38.56 69 ALA B C 1
ATOM 2441 O O . ALA B 1 69 ? -15.07 39.719 24.422 1 38.56 69 ALA B O 1
ATOM 2442 N N . ALA B 1 70 ? -17.219 40.344 24.828 1 35.16 70 ALA B N 1
ATOM 2443 C CA . ALA B 1 70 ? -17.609 40.969 26.094 1 35.16 70 ALA B CA 1
ATOM 2444 C C . ALA B 1 70 ? -17.016 40.25 27.281 1 35.16 70 ALA B C 1
ATOM 2446 O O . ALA B 1 70 ? -17.484 40.406 28.422 1 35.16 70 ALA B O 1
ATOM 2447 N N . THR B 1 71 ? -16.406 39.125 27.328 1 34.91 71 THR B N 1
ATOM 2448 C CA . THR B 1 71 ? -16.141 39.094 28.766 1 34.91 71 THR B CA 1
ATOM 2449 C C . THR B 1 71 ? -15.5 40.375 29.234 1 34.91 71 THR B C 1
ATOM 2451 O O . THR B 1 71 ? -14.461 40.781 28.734 1 34.91 71 THR B O 1
ATOM 2454 N N . THR B 1 72 ? -16.297 41.125 29.906 1 33.16 72 THR B N 1
ATOM 2455 C CA . THR B 1 72 ? -16.203 42.281 30.797 1 33.16 72 THR B CA 1
ATOM 2456 C C . THR B 1 72 ? -15 42.156 31.734 1 33.16 72 THR B C 1
ATOM 2458 O O . THR B 1 72 ? -15.023 42.656 32.844 1 33.16 72 THR B O 1
ATOM 2461 N N . THR B 1 73 ? -14.266 41.031 31.922 1 35.81 73 THR B N 1
ATOM 2462 C CA . THR B 1 73 ? -13.336 41.562 32.906 1 35.81 73 THR B CA 1
ATOM 2463 C C . THR B 1 73 ? -12.805 42.938 32.5 1 35.81 73 THR B C 1
ATOM 2465 O O . THR B 1 73 ? -12.469 43.125 31.328 1 35.81 73 THR B O 1
ATOM 2468 N N . THR B 1 74 ? -13.016 43.969 33.312 1 35.75 74 THR B N 1
ATOM 2469 C CA . THR B 1 74 ? -12.734 45.406 33.5 1 35.75 74 THR B CA 1
ATOM 2470 C C . THR B 1 74 ? -11.336 45.75 33 1 35.75 74 THR B C 1
ATOM 2472 O O . THR B 1 74 ? -10.836 46.844 33.25 1 35.75 74 THR B O 1
ATOM 2475 N N . SER B 1 75 ? -10.273 44.875 32.969 1 37.47 75 SER B N 1
ATOM 2476 C CA . SER B 1 75 ? -9.172 45.781 32.75 1 37.47 75 SER B CA 1
ATOM 2477 C C . SER B 1 75 ? -9.406 46.625 31.5 1 37.47 75 SER B C 1
ATOM 2479 O O . SER B 1 75 ? -10.133 46.219 30.594 1 37.47 75 SER B O 1
ATOM 2481 N N . THR B 1 76 ? -9.375 48 31.469 1 38.34 76 THR B N 1
ATOM 2482 C CA . THR B 1 76 ? -9.492 49.125 30.547 1 38.34 76 THR B CA 1
ATOM 2483 C C . THR B 1 76 ? -9.086 48.719 29.141 1 38.34 76 THR B C 1
ATOM 2485 O O . THR B 1 76 ? -9.695 49.156 28.156 1 38.34 76 THR B O 1
ATOM 2488 N N . SER B 1 77 ? -7.742 48.312 28.812 1 40.41 77 SER B N 1
ATOM 2489 C CA . SER B 1 77 ? -7.242 48.125 27.469 1 40.41 77 SER B CA 1
ATOM 2490 C C . SER B 1 77 ? -7.75 46.812 26.875 1 40.41 77 SER B C 1
ATOM 2492 O O . SER B 1 77 ? -7.32 45.719 27.281 1 40.41 77 SER B O 1
ATOM 2494 N N . GLY B 1 78 ? -8.93 46.281 26.734 1 42.19 78 GLY B N 1
ATOM 2495 C CA . GLY B 1 78 ? -9.773 45.188 26.25 1 42.19 78 GLY B CA 1
ATOM 2496 C C . GLY B 1 78 ? -9.188 44.469 25.047 1 42.19 78 GLY B C 1
ATOM 2497 O O . GLY B 1 78 ? -9.906 44.125 24.109 1 42.19 78 GLY B O 1
ATOM 2498 N N . SER B 1 79 ? -7.996 44.469 24.688 1 47.75 79 SER B N 1
ATOM 2499 C CA . SER B 1 79 ? -7.484 43.906 23.438 1 47.75 79 SER B CA 1
ATOM 2500 C C . SER B 1 79 ? -7.715 42.375 23.391 1 47.75 79 SER B C 1
ATOM 2502 O O . SER B 1 79 ? -7.219 41.656 24.234 1 47.75 79 SER B O 1
ATOM 2504 N N . ALA B 1 80 ? -8.938 41.719 23.016 1 58.59 80 ALA B N 1
ATOM 2505 C CA . ALA B 1 80 ? -9.312 40.344 22.734 1 58.59 80 ALA B CA 1
ATOM 2506 C C . ALA B 1 80 ? -8.289 39.656 21.828 1 58.59 80 ALA B C 1
ATOM 2508 O O . ALA B 1 80 ? -7.848 40.25 20.844 1 58.59 80 ALA B O 1
ATOM 2509 N N . PHE B 1 81 ? -7.43 38.75 22.391 1 75.19 81 PHE B N 1
ATOM 2510 C CA . PHE B 1 81 ? -6.48 38 21.578 1 75.19 81 PHE B CA 1
ATOM 2511 C C . PHE B 1 81 ? -7.207 37.062 20.625 1 75.19 81 PHE B C 1
ATOM 2513 O O . PHE B 1 81 ? -7.602 35.969 21.031 1 75.19 81 PHE B O 1
ATOM 2520 N N . LEU B 1 82 ? -7.535 37.531 19.484 1 78.62 82 LEU B N 1
ATOM 2521 C CA . LEU B 1 82 ? -8.297 36.844 18.453 1 78.62 82 LEU B CA 1
ATOM 2522 C C . LEU B 1 82 ? -7.484 35.688 17.844 1 78.62 82 LEU B C 1
ATOM 2524 O O . LEU B 1 82 ? -6.25 35.719 17.859 1 78.62 82 LEU B O 1
ATOM 2528 N N . PHE B 1 83 ? -8.195 34.719 17.453 1 86.06 83 PHE B N 1
ATOM 2529 C CA . PHE B 1 83 ? -7.566 33.625 16.766 1 86.06 83 PHE B CA 1
ATOM 2530 C C . PHE B 1 83 ? -6.75 34.094 15.578 1 86.06 83 PHE B C 1
ATOM 2532 O O . PHE B 1 83 ? -5.676 33.562 15.297 1 86.06 83 PHE B O 1
ATOM 2539 N N . SER B 1 84 ? -7.254 35.125 14.961 1 86.44 84 SER B N 1
ATOM 2540 C CA . SER B 1 84 ? -6.547 35.719 13.82 1 86.44 84 SER B CA 1
ATOM 2541 C C . SER B 1 84 ? -5.191 36.281 14.242 1 86.44 84 SER B C 1
ATOM 2543 O O . SER B 1 84 ? -4.215 36.156 13.5 1 86.44 84 SER B O 1
ATOM 2545 N N . ASP B 1 85 ? -5.145 36.906 15.422 1 88.88 85 ASP B N 1
ATOM 2546 C CA . ASP B 1 85 ? -3.885 37.438 15.93 1 88.88 85 ASP B CA 1
ATOM 2547 C C . ASP B 1 85 ? -2.891 36.312 16.219 1 88.88 85 ASP B C 1
ATOM 2549 O O . ASP B 1 85 ? -1.692 36.438 15.961 1 88.88 85 ASP B O 1
ATOM 2553 N N . PHE B 1 86 ? -3.418 35.281 16.75 1 91.88 86 PHE B N 1
ATOM 2554 C CA . PHE B 1 86 ? -2.59 34.094 17.031 1 91.88 86 PHE B CA 1
ATOM 2555 C C . PHE B 1 86 ? -1.962 33.562 15.758 1 91.88 86 PHE B C 1
ATOM 2557 O O . PHE B 1 86 ? -0.761 33.281 15.719 1 91.88 86 PHE B O 1
ATOM 2564 N N . LEU B 1 87 ? -2.748 33.438 14.656 1 92.06 87 LEU B N 1
ATOM 2565 C CA . LEU B 1 87 ? -2.268 32.812 13.422 1 92.06 87 LEU B CA 1
ATOM 2566 C C . LEU B 1 87 ? -1.239 33.719 12.734 1 92.06 87 LEU B C 1
ATOM 2568 O O . LEU B 1 87 ? -0.469 33.25 11.898 1 92.06 87 LEU B O 1
ATOM 2572 N N . ARG B 1 88 ? -1.289 35.031 13.109 1 91.12 88 ARG B N 1
ATOM 2573 C CA . ARG B 1 88 ? -0.312 35.938 12.555 1 91.12 88 ARG B CA 1
ATOM 2574 C C . ARG B 1 88 ? 0.945 36 13.414 1 91.12 88 ARG B C 1
ATOM 2576 O O . ARG B 1 88 ? 1.979 36.5 12.984 1 91.12 88 ARG B O 1
ATOM 2583 N N . HIS B 1 89 ? 0.811 35.5 14.617 1 92.31 89 HIS B N 1
ATOM 2584 C CA . HIS B 1 89 ? 1.927 35.469 15.555 1 92.31 89 HIS B CA 1
ATOM 2585 C C . HIS B 1 89 ? 2.871 34.312 15.234 1 92.31 89 HIS B C 1
ATOM 2587 O O . HIS B 1 89 ? 2.438 33.25 14.734 1 92.31 89 HIS B O 1
ATOM 2593 N N . PRO B 1 90 ? 4.195 34.406 15.508 1 92.75 90 PRO B N 1
ATOM 2594 C CA . PRO B 1 90 ? 5.152 33.312 15.281 1 92.75 90 PRO B CA 1
ATOM 2595 C C . PRO B 1 90 ? 4.723 32 15.93 1 92.75 90 PRO B C 1
ATOM 2597 O O . PRO B 1 90 ? 4.906 30.938 15.352 1 92.75 90 PRO B O 1
ATOM 2600 N N . SER B 1 91 ? 4.102 32.094 17.078 1 94.31 91 SER B N 1
ATOM 2601 C CA . SER B 1 91 ? 3.635 30.891 17.75 1 94.31 91 SER B CA 1
ATOM 2602 C C . SER B 1 91 ? 2.521 30.219 16.953 1 94.31 91 SER B C 1
ATOM 2604 O O . SER B 1 91 ? 2.416 28.984 16.953 1 94.31 91 SER B O 1
ATOM 2606 N N . GLY B 1 92 ? 1.647 31.031 16.375 1 94.94 92 GLY B N 1
ATOM 2607 C CA . GLY B 1 92 ? 0.592 30.484 15.539 1 94.94 92 GLY B CA 1
ATOM 2608 C C . GLY B 1 92 ? 1.115 29.781 14.297 1 94.94 92 GLY B C 1
ATOM 2609 O O . GLY B 1 92 ? 0.618 28.719 13.922 1 94.94 92 GLY B O 1
ATOM 2610 N N . VAL B 1 93 ? 2.135 30.391 13.648 1 95.06 93 VAL B N 1
ATOM 2611 C CA . VAL B 1 93 ? 2.768 29.797 12.477 1 95.06 93 VAL B CA 1
ATOM 2612 C C . VAL B 1 93 ? 3.371 28.438 12.844 1 95.06 93 VAL B C 1
ATOM 2614 O O . VAL B 1 93 ? 3.184 27.453 12.125 1 95.06 93 VAL B O 1
ATOM 2617 N N . GLN B 1 94 ? 4.066 28.391 13.953 1 95.5 94 GLN B N 1
ATOM 2618 C CA . GLN B 1 94 ? 4.656 27.156 14.438 1 95.5 94 GLN B CA 1
ATOM 2619 C C . GLN B 1 94 ? 3.586 26.094 14.703 1 95.5 94 GLN B C 1
ATOM 2621 O O . GLN B 1 94 ? 3.793 24.906 14.438 1 95.5 94 GLN B O 1
ATOM 2626 N N . ALA B 1 95 ? 2.445 26.531 15.25 1 96.06 95 ALA B N 1
ATOM 2627 C CA . ALA B 1 95 ? 1.332 25.625 15.523 1 96.06 95 ALA B CA 1
ATOM 2628 C C . ALA B 1 95 ? 0.735 25.094 14.227 1 96.06 95 ALA B C 1
ATOM 2630 O O . ALA B 1 95 ? 0.441 23.891 14.125 1 96.06 95 ALA B O 1
ATOM 2631 N N . LEU B 1 96 ? 0.597 25.984 13.219 1 96.38 96 LEU B N 1
ATOM 2632 C CA . LEU B 1 96 ? 0.043 25.594 11.922 1 96.38 96 LEU B CA 1
ATOM 2633 C C . LEU B 1 96 ? 0.933 24.578 11.234 1 96.38 96 LEU B C 1
ATOM 2635 O O . LEU B 1 96 ? 0.433 23.641 10.602 1 96.38 96 LEU B O 1
ATOM 2639 N N . LEU B 1 97 ? 2.227 24.719 11.375 1 96.62 97 LEU B N 1
ATOM 2640 C CA . LEU B 1 97 ? 3.191 23.828 10.734 1 96.62 97 LEU B CA 1
ATOM 2641 C C . LEU B 1 97 ? 3.412 22.578 11.57 1 96.62 97 LEU B C 1
ATOM 2643 O O . LEU B 1 97 ? 4.055 21.625 11.117 1 96.62 97 LEU B O 1
ATOM 2647 N N . ASN B 1 98 ? 2.885 22.547 12.719 1 95.19 98 ASN B N 1
ATOM 2648 C CA . ASN B 1 98 ? 3.119 21.438 13.641 1 95.19 98 ASN B CA 1
ATOM 2649 C C . ASN B 1 98 ? 4.609 21.203 13.859 1 95.19 98 ASN B C 1
ATOM 2651 O O . ASN B 1 98 ? 5.094 20.078 13.688 1 95.19 98 ASN B O 1
ATOM 2655 N N . SER B 1 99 ? 5.281 22.234 14.25 1 93.94 99 SER B N 1
ATOM 2656 C CA . SER B 1 99 ? 6.734 22.219 14.367 1 93.94 99 SER B CA 1
ATOM 2657 C C . SER B 1 99 ? 7.203 21.141 15.328 1 93.94 99 SER B C 1
ATOM 2659 O O . SER B 1 99 ? 8.289 20.578 15.164 1 93.94 99 SER B O 1
ATOM 2661 N N . ARG B 1 100 ? 6.438 20.766 16.359 1 90.88 100 ARG B N 1
ATOM 2662 C CA . ARG B 1 100 ? 6.797 19.766 17.344 1 90.88 100 ARG B CA 1
ATOM 2663 C C . ARG B 1 100 ? 6.949 18.391 16.703 1 90.88 100 ARG B C 1
ATOM 2665 O O . ARG B 1 100 ? 7.68 17.531 17.219 1 90.88 100 ARG B O 1
ATOM 2672 N N . ALA B 1 101 ? 6.277 18.188 15.617 1 91 101 ALA B N 1
ATOM 2673 C CA . ALA B 1 101 ? 6.301 16.891 14.953 1 91 101 ALA B CA 1
ATOM 2674 C C . ALA B 1 101 ? 7.32 16.875 13.82 1 91 101 ALA B C 1
ATOM 2676 O O . ALA B 1 101 ? 7.398 15.898 13.062 1 91 101 ALA B O 1
ATOM 2677 N N . LEU B 1 102 ? 8.062 17.938 13.656 1 95.62 102 LEU B N 1
ATOM 2678 C CA . LEU B 1 102 ? 9.055 18.047 12.594 1 95.62 102 LEU B CA 1
ATOM 2679 C C . LEU B 1 102 ? 10.453 17.766 13.125 1 95.62 102 LEU B C 1
ATOM 2681 O O . LEU B 1 102 ? 10.734 17.984 14.305 1 95.62 102 LEU B O 1
ATOM 2685 N N . GLN B 1 103 ? 11.266 17.219 12.297 1 95.81 103 GLN B N 1
ATOM 2686 C CA . GLN B 1 103 ? 12.68 17.109 12.617 1 95.81 103 GLN B CA 1
ATOM 2687 C C . GLN B 1 103 ? 13.344 18.5 12.625 1 95.81 103 GLN B C 1
ATOM 2689 O O . GLN B 1 103 ? 14.203 18.766 13.469 1 95.81 103 GLN B O 1
ATOM 2694 N N . SER B 1 104 ? 12.914 19.297 11.688 1 95.62 104 SER B N 1
ATOM 2695 C CA . SER B 1 104 ? 13.43 20.656 11.617 1 95.62 104 SER B CA 1
ATOM 2696 C C . SER B 1 104 ? 12.516 21.547 10.766 1 95.62 104 SER B C 1
ATOM 2698 O O . SER B 1 104 ? 11.711 21.031 9.984 1 95.62 104 SER B O 1
ATOM 2700 N N . PHE B 1 105 ? 12.523 22.828 10.984 1 93.81 105 PHE B N 1
ATOM 2701 C CA . PHE B 1 105 ? 11.867 23.781 10.117 1 93.81 105 PHE B CA 1
ATOM 2702 C C . PHE B 1 105 ? 12.641 25.094 10.07 1 93.81 105 PHE B C 1
ATOM 2704 O O . PHE B 1 105 ? 13.219 25.516 11.078 1 93.81 105 PHE B O 1
ATOM 2711 N N . GLU B 1 106 ? 12.852 25.656 8.977 1 95.44 106 GLU B N 1
ATOM 2712 C CA . GLU B 1 106 ? 13.594 26.891 8.773 1 95.44 106 GLU B CA 1
ATOM 2713 C C . GLU B 1 106 ? 12.867 27.812 7.793 1 95.44 106 GLU B C 1
ATOM 2715 O O . GLU B 1 106 ? 12.289 27.344 6.805 1 95.44 106 GLU B O 1
ATOM 2720 N N . PRO B 1 107 ? 12.859 29.078 8.047 1 96.06 107 PRO B N 1
ATOM 2721 C CA . PRO B 1 107 ? 12.242 30.031 7.121 1 96.06 107 PRO B CA 1
ATOM 2722 C C . PRO B 1 107 ? 13.031 30.188 5.82 1 96.06 107 PRO B C 1
ATOM 2724 O O . PRO B 1 107 ? 14.266 30.266 5.844 1 96.06 107 PRO B O 1
ATOM 2727 N N . LEU B 1 108 ? 12.406 30.094 4.723 1 96.69 108 LEU B N 1
ATOM 2728 C CA . LEU B 1 108 ? 13.008 30.312 3.41 1 96.69 108 LEU B CA 1
ATOM 2729 C C . LEU B 1 108 ? 12.758 31.75 2.938 1 96.69 108 LEU B C 1
ATOM 2731 O O . LEU B 1 108 ? 13.578 32.312 2.203 1 96.69 108 LEU B O 1
ATOM 2735 N N . ASP B 1 109 ? 11.633 32.312 3.219 1 93.5 109 ASP B N 1
ATOM 2736 C CA . ASP B 1 109 ? 11.172 33.656 2.895 1 93.5 109 ASP B CA 1
ATOM 2737 C C . ASP B 1 109 ? 10.25 34.188 3.984 1 93.5 109 ASP B C 1
ATOM 2739 O O . ASP B 1 109 ? 10.203 33.625 5.09 1 93.5 109 ASP B O 1
ATOM 2743 N N . SER B 1 110 ? 9.547 35.312 3.771 1 92.81 110 SER B N 1
ATOM 2744 C CA . SER B 1 110 ? 8.703 35.969 4.77 1 92.81 110 SER B CA 1
ATOM 2745 C C . SER B 1 110 ? 7.566 35.062 5.211 1 92.81 110 SER B C 1
ATOM 2747 O O . SER B 1 110 ? 7.156 35.094 6.375 1 92.81 110 SER B O 1
ATOM 2749 N N . ASN B 1 111 ? 7.035 34.219 4.363 1 96.25 111 ASN B N 1
ATOM 2750 C CA . ASN B 1 111 ? 5.887 33.406 4.734 1 96.25 111 ASN B CA 1
ATOM 2751 C C . ASN B 1 111 ? 6.047 31.969 4.242 1 96.25 111 ASN B C 1
ATOM 2753 O O . ASN B 1 111 ? 5.055 31.266 4.02 1 96.25 111 ASN B O 1
ATOM 2757 N N . THR B 1 112 ? 7.312 31.594 3.85 1 97.69 112 THR B N 1
ATOM 2758 C CA . THR B 1 112 ? 7.598 30.25 3.361 1 97.69 112 THR B CA 1
ATOM 2759 C C . THR B 1 112 ? 8.625 29.547 4.258 1 97.69 112 THR B C 1
ATOM 2761 O O . THR B 1 112 ? 9.625 30.156 4.645 1 97.69 112 THR B O 1
ATOM 2764 N N . TYR B 1 113 ? 8.367 28.312 4.551 1 98.06 113 TYR B N 1
ATOM 2765 C CA . TYR B 1 113 ? 9.188 27.562 5.5 1 98.06 113 TYR B CA 1
ATOM 2766 C C . TYR B 1 113 ? 9.539 26.188 4.949 1 98.06 113 TYR B C 1
ATOM 2768 O O . TYR B 1 113 ? 8.703 25.531 4.332 1 98.06 113 TYR B O 1
ATOM 2776 N N . ARG B 1 114 ? 10.789 25.797 5.098 1 98.38 114 ARG B N 1
ATOM 2777 C CA . ARG B 1 114 ? 11.203 24.422 4.801 1 98.38 114 ARG B CA 1
ATOM 2778 C C . ARG B 1 114 ? 11.07 23.531 6.027 1 98.38 114 ARG B C 1
ATOM 2780 O O . ARG B 1 114 ? 11.711 23.781 7.051 1 98.38 114 ARG B O 1
ATOM 2787 N N . CYS B 1 115 ? 10.234 22.578 5.863 1 98.31 115 CYS B N 1
ATOM 2788 C CA . CYS B 1 115 ? 9.945 21.656 6.965 1 98.31 115 CYS B CA 1
ATOM 2789 C C . CYS B 1 115 ? 10.445 20.25 6.656 1 98.31 115 CYS B C 1
ATOM 2791 O O . CYS B 1 115 ? 10.141 19.703 5.598 1 98.31 115 CYS B O 1
ATOM 2793 N N . THR B 1 116 ? 11.219 19.672 7.531 1 98.12 116 THR B N 1
ATOM 2794 C CA . THR B 1 116 ? 11.688 18.297 7.406 1 98.12 116 THR B CA 1
ATOM 2795 C C . THR B 1 116 ? 10.992 17.391 8.422 1 98.12 116 THR B C 1
ATOM 2797 O O . THR B 1 116 ? 11.023 17.656 9.625 1 98.12 116 THR B O 1
ATOM 2800 N N . LEU B 1 117 ? 10.289 16.344 7.891 1 96.44 117 LEU B N 1
ATOM 2801 C CA . LEU B 1 117 ? 9.68 15.375 8.789 1 96.44 117 LEU B CA 1
ATOM 2802 C C . LEU B 1 117 ? 10.719 14.391 9.32 1 96.44 117 LEU B C 1
ATOM 2804 O O . LEU B 1 117 ? 11.836 14.32 8.797 1 96.44 117 LEU B O 1
ATOM 2808 N N . HIS B 1 118 ? 10.336 13.766 10.414 1 94 118 HIS B N 1
ATOM 2809 C CA . HIS B 1 118 ? 11.227 12.758 10.969 1 94 118 HIS B CA 1
ATOM 2810 C C . HIS B 1 118 ? 11.5 11.641 9.969 1 94 118 HIS B C 1
ATOM 2812 O O . HIS B 1 118 ? 10.609 11.273 9.195 1 94 118 HIS B O 1
ATOM 2818 N N . ARG B 1 119 ? 12.641 11.148 10.086 1 93.88 119 ARG B N 1
ATOM 2819 C CA . ARG B 1 119 ? 13.055 10.078 9.188 1 93.88 119 ARG B CA 1
ATOM 2820 C C . ARG B 1 119 ? 12.219 8.82 9.422 1 93.88 119 ARG B C 1
ATOM 2822 O O . ARG B 1 119 ? 11.93 8.461 10.562 1 93.88 119 ARG B O 1
ATOM 2829 N N . ILE B 1 120 ? 11.797 8.219 8.383 1 91.44 120 ILE B N 1
ATOM 2830 C CA . ILE B 1 120 ? 11.094 6.938 8.43 1 91.44 120 ILE B CA 1
ATOM 2831 C C . ILE B 1 120 ? 12.047 5.816 8.008 1 91.44 120 ILE B C 1
ATOM 2833 O O . ILE B 1 120 ? 12.688 5.898 6.961 1 91.44 120 ILE B O 1
ATOM 2837 N N . GLN B 1 121 ? 12.219 4.902 8.898 1 88.25 121 GLN B N 1
ATOM 2838 C CA . GLN B 1 121 ? 13.055 3.74 8.617 1 88.25 121 GLN B CA 1
ATOM 2839 C C . GLN B 1 121 ? 12.203 2.533 8.227 1 88.25 121 GLN B C 1
ATOM 2841 O O . GLN B 1 121 ? 11.289 2.15 8.969 1 88.25 121 GLN B O 1
ATOM 2846 N N . PHE B 1 122 ? 12.547 1.914 7.133 1 87.12 122 PHE B N 1
ATOM 2847 C CA . PHE B 1 122 ? 11.938 0.675 6.668 1 87.12 122 PHE B CA 1
ATOM 2848 C C . PHE B 1 122 ? 12.992 -0.279 6.121 1 87.12 122 PHE B C 1
ATOM 2850 O O . PHE B 1 122 ? 13.492 -0.088 5.016 1 87.12 122 PHE B O 1
ATOM 2857 N N . LEU B 1 123 ? 13.25 -1.223 6.898 1 88.75 123 LEU B N 1
ATOM 2858 C CA . LEU B 1 123 ? 14.352 -2.141 6.613 1 88.75 123 LEU B CA 1
ATOM 2859 C C . LEU B 1 123 ? 15.656 -1.382 6.43 1 88.75 123 LEU B C 1
ATOM 2861 O O . LEU B 1 123 ? 16.109 -0.693 7.344 1 88.75 123 LEU B O 1
ATOM 2865 N N . LYS B 1 124 ? 16.266 -1.484 5.125 1 85.69 124 LYS B N 1
ATOM 2866 C CA . LYS B 1 124 ? 17.578 -0.855 4.934 1 85.69 124 LYS B CA 1
ATOM 2867 C C . LYS B 1 124 ? 17.438 0.535 4.32 1 85.69 124 LYS B C 1
ATOM 2869 O O . LYS B 1 124 ? 18.422 1.13 3.879 1 85.69 124 LYS B O 1
ATOM 2874 N N . ILE B 1 125 ? 16.203 0.979 4.355 1 90.88 125 ILE B N 1
ATOM 2875 C CA . ILE B 1 125 ? 15.938 2.271 3.729 1 90.88 125 ILE B CA 1
ATOM 2876 C C . ILE B 1 125 ? 15.578 3.301 4.797 1 90.88 125 ILE B C 1
ATOM 2878 O O . ILE B 1 125 ? 14.836 2.998 5.73 1 90.88 125 ILE B O 1
ATOM 2882 N N . GLU B 1 126 ? 16.266 4.379 4.707 1 92.5 126 GLU B N 1
ATOM 2883 C CA . GLU B 1 126 ? 15.922 5.531 5.539 1 92.5 126 GLU B CA 1
ATOM 2884 C C . GLU B 1 126 ? 15.57 6.742 4.68 1 92.5 126 GLU B C 1
ATOM 2886 O O . GLU B 1 126 ? 16.344 7.141 3.809 1 92.5 126 GLU B O 1
ATOM 2891 N N . VAL B 1 127 ? 14.391 7.32 4.969 1 94.38 127 VAL B N 1
ATOM 2892 C CA . VAL B 1 127 ? 13.922 8.43 4.141 1 94.38 127 VAL B CA 1
ATOM 2893 C C . VAL B 1 127 ? 13.336 9.523 5.027 1 94.38 127 VAL B C 1
ATOM 2895 O O . VAL B 1 127 ? 12.695 9.234 6.039 1 94.38 127 VAL B O 1
ATOM 2898 N N . ALA B 1 128 ? 13.602 10.719 4.688 1 96.56 128 ALA B N 1
ATOM 2899 C CA . ALA B 1 128 ? 13.016 11.867 5.367 1 96.56 128 ALA B CA 1
ATOM 2900 C C . ALA B 1 128 ? 12.305 12.789 4.379 1 96.56 128 ALA B C 1
ATOM 2902 O O . ALA B 1 128 ? 12.938 13.344 3.48 1 96.56 128 ALA B O 1
ATOM 2903 N N . PRO B 1 129 ? 11.055 13.016 4.551 1 96.94 129 PRO B N 1
ATOM 2904 C CA . PRO B 1 129 ? 10.352 13.969 3.684 1 96.94 129 PRO B CA 1
ATOM 2905 C C . PRO B 1 129 ? 10.703 15.422 3.996 1 96.94 129 PRO B C 1
ATOM 2907 O O . PRO B 1 129 ? 10.766 15.805 5.168 1 96.94 129 PRO B O 1
ATOM 2910 N N . VAL B 1 130 ? 10.969 16.141 3.039 1 98.38 130 VAL B N 1
ATOM 2911 C CA . VAL B 1 130 ? 11.219 17.578 3.145 1 98.38 130 VAL B CA 1
ATOM 2912 C C . VAL B 1 130 ? 10.18 18.344 2.342 1 98.38 130 VAL B C 1
ATOM 2914 O O . VAL B 1 130 ? 9.953 18.062 1.162 1 98.38 130 VAL B O 1
ATOM 2917 N N . MET B 1 131 ? 9.57 19.312 2.953 1 98.38 131 MET B N 1
ATOM 2918 C CA . MET B 1 131 ? 8.508 20.094 2.312 1 98.38 131 MET B CA 1
ATOM 2919 C C . MET B 1 131 ? 8.758 21.578 2.449 1 98.38 131 MET B C 1
ATOM 2921 O O . MET B 1 131 ? 9.227 22.047 3.492 1 98.38 131 MET B O 1
ATOM 2925 N N . ASP B 1 132 ? 8.461 22.328 1.436 1 98.5 132 ASP B N 1
ATOM 2926 C CA . ASP B 1 132 ? 8.375 23.781 1.513 1 98.5 132 ASP B CA 1
ATOM 2927 C C . ASP B 1 132 ? 6.918 24.234 1.609 1 98.5 132 ASP B C 1
ATOM 2929 O O . ASP B 1 132 ? 6.129 24.016 0.691 1 98.5 132 ASP B O 1
ATOM 2933 N N . LEU B 1 133 ? 6.625 24.875 2.697 1 98.44 133 LEU B N 1
ATOM 2934 C CA . LEU B 1 133 ? 5.25 25.266 2.99 1 98.44 133 LEU B CA 1
ATOM 2935 C C . LEU B 1 133 ? 5.109 26.781 3.033 1 98.44 133 LEU B C 1
ATOM 2937 O O . LEU B 1 133 ? 5.938 27.469 3.635 1 98.44 133 LEU B O 1
ATOM 2941 N N . ARG B 1 134 ? 4.082 27.312 2.396 1 98.25 134 ARG B N 1
ATOM 2942 C CA . ARG B 1 134 ? 3.738 28.734 2.457 1 98.25 134 ARG B CA 1
ATOM 2943 C C . ARG B 1 134 ? 2.541 28.969 3.369 1 98.25 134 ARG B C 1
ATOM 2945 O O . ARG B 1 134 ? 1.514 28.297 3.24 1 98.25 134 ARG B O 1
ATOM 2952 N N . VAL B 1 135 ? 2.725 29.797 4.305 1 97.56 135 VAL B N 1
ATOM 2953 C CA . VAL B 1 135 ? 1.662 30.156 5.238 1 97.56 135 VAL B CA 1
ATOM 2954 C C . VAL B 1 135 ? 1.155 31.562 4.926 1 97.56 135 VAL B C 1
ATOM 2956 O O . VAL B 1 135 ? 1.917 32.531 4.984 1 97.56 135 VAL B O 1
ATOM 2959 N N . THR B 1 136 ? -0.169 31.734 4.652 1 96.81 136 THR B N 1
ATOM 2960 C CA . THR B 1 136 ? -0.75 33.031 4.277 1 96.81 136 THR B CA 1
ATOM 2961 C C . THR B 1 136 ? -1.941 33.344 5.172 1 96.81 136 THR B C 1
ATOM 2963 O O . THR B 1 136 ? -3.086 33.062 4.828 1 96.81 136 THR B O 1
ATOM 2966 N N . PRO B 1 137 ? -1.657 33.969 6.273 1 93.75 137 PRO B N 1
ATOM 2967 C CA . PRO B 1 137 ? -2.754 34.438 7.141 1 93.75 137 PRO B CA 1
ATOM 2968 C C . PRO B 1 137 ? -3.424 35.688 6.637 1 93.75 137 PRO B C 1
ATOM 2970 O O . PRO B 1 137 ? -2.75 36.594 6.109 1 93.75 137 PRO B O 1
ATOM 2973 N N . THR B 1 138 ? -4.715 35.781 6.68 1 89.69 138 THR B N 1
ATOM 2974 C CA . THR B 1 138 ? -5.492 37 6.508 1 89.69 138 THR B CA 1
ATOM 2975 C C . THR B 1 138 ? -6.336 37.281 7.746 1 89.69 138 THR B C 1
ATOM 2977 O O . THR B 1 138 ? -6.117 36.688 8.805 1 89.69 138 THR B O 1
ATOM 2980 N N . THR B 1 139 ? -7.23 38.281 7.711 1 83.75 139 THR B N 1
ATOM 2981 C CA . THR B 1 139 ? -8.094 38.594 8.844 1 83.75 139 THR B CA 1
ATOM 2982 C C . THR B 1 139 ? -9.234 37.594 8.953 1 83.75 139 THR B C 1
ATOM 2984 O O . THR B 1 139 ? -9.828 37.438 10.023 1 83.75 139 THR B O 1
ATOM 2987 N N . GLU B 1 140 ? -9.523 36.844 7.875 1 86.62 140 GLU B N 1
ATOM 2988 C CA . GLU B 1 140 ? -10.703 36 7.875 1 86.62 140 GLU B CA 1
ATOM 2989 C C . GLU B 1 140 ? -10.32 34.531 7.676 1 86.62 140 GLU B C 1
ATOM 2991 O O . GLU B 1 140 ? -11.117 33.625 7.953 1 86.62 140 GLU B O 1
ATOM 2996 N N . ASP B 1 141 ? -9.156 34.281 7.133 1 93.81 141 ASP B N 1
ATOM 2997 C CA . ASP B 1 141 ? -8.758 32.906 6.871 1 93.81 141 ASP B CA 1
ATOM 2998 C C . ASP B 1 141 ? -7.234 32.781 6.879 1 93.81 141 ASP B C 1
ATOM 3000 O O . ASP B 1 141 ? -6.516 33.75 7.039 1 93.81 141 ASP B O 1
ATOM 3004 N N . CYS B 1 142 ? -6.773 31.562 6.914 1 96.44 142 CYS B N 1
ATOM 3005 C CA . CYS B 1 142 ? -5.363 31.203 6.789 1 96.44 142 CYS B CA 1
ATOM 3006 C C . CYS B 1 142 ? -5.188 29.984 5.883 1 96.44 142 CYS B C 1
ATOM 3008 O O . CYS B 1 142 ? -5.918 29 6.004 1 96.44 142 CYS B O 1
ATOM 3010 N N . THR B 1 143 ? -4.23 30.094 4.961 1 97.81 143 THR B N 1
ATOM 3011 C CA . THR B 1 143 ? -3.969 29 4.043 1 97.81 143 THR B CA 1
ATOM 3012 C C . THR B 1 143 ? -2.527 28.516 4.184 1 97.81 143 THR B C 1
ATOM 3014 O O . THR B 1 143 ? -1.597 29.312 4.223 1 97.81 143 THR B O 1
ATOM 3017 N N . VAL B 1 144 ? -2.365 27.219 4.324 1 98.19 144 VAL B N 1
ATOM 3018 C CA . VAL B 1 144 ? -1.06 26.578 4.25 1 98.19 144 VAL B CA 1
ATOM 3019 C C . VAL B 1 144 ? -0.959 25.766 2.961 1 98.19 144 VAL B C 1
ATOM 3021 O O . VAL B 1 144 ? -1.763 24.859 2.727 1 98.19 144 VAL B O 1
ATOM 3024 N N . GLU B 1 145 ? 0.047 26.094 2.145 1 98.5 145 GLU B N 1
ATOM 3025 C CA . GLU B 1 145 ? 0.221 25.422 0.863 1 98.5 145 GLU B CA 1
ATOM 3026 C C . GLU B 1 145 ? 1.601 24.766 0.763 1 98.5 145 GLU B C 1
ATOM 3028 O O . GLU B 1 145 ? 2.605 25.375 1.127 1 98.5 145 GLU B O 1
ATOM 3033 N N . MET B 1 146 ? 1.602 23.531 0.302 1 98.62 146 MET B N 1
ATOM 3034 C CA . MET B 1 146 ? 2.871 22.859 0.026 1 98.62 146 MET B CA 1
ATOM 3035 C C . MET B 1 146 ? 3.361 23.188 -1.382 1 98.62 146 MET B C 1
ATOM 3037 O O . MET B 1 146 ? 2.736 22.781 -2.367 1 98.62 146 MET B O 1
ATOM 3041 N N . LEU B 1 147 ? 4.473 23.781 -1.478 1 97.75 147 LEU B N 1
ATOM 3042 C CA . LEU B 1 147 ? 5.027 24.234 -2.748 1 97.75 147 LEU B CA 1
ATOM 3043 C C . LEU B 1 147 ? 5.895 23.156 -3.381 1 97.75 147 LEU B C 1
ATOM 3045 O O . LEU B 1 147 ? 6 23.078 -4.605 1 97.75 147 LEU B O 1
ATOM 3049 N N . SER B 1 148 ? 6.559 22.422 -2.59 1 97.38 148 SER B N 1
ATOM 3050 C CA . SER B 1 148 ? 7.418 21.328 -3.039 1 97.38 148 SER B CA 1
ATOM 3051 C C . SER B 1 148 ? 7.551 20.266 -1.968 1 97.38 148 SER B C 1
ATOM 3053 O O . SER B 1 148 ? 7.336 20.531 -0.783 1 97.38 148 SER B O 1
ATOM 3055 N N . CYS B 1 149 ? 7.812 19.109 -2.434 1 98.19 149 CYS B N 1
ATOM 3056 C CA . CYS B 1 149 ? 8.07 17.969 -1.557 1 98.19 149 CYS B CA 1
ATOM 3057 C C . CYS B 1 149 ? 9.117 17.047 -2.154 1 98.19 149 CYS B C 1
ATOM 3059 O O . CYS B 1 149 ? 9.062 16.719 -3.342 1 98.19 149 CYS B O 1
ATOM 3061 N N . ARG B 1 150 ? 10.055 16.641 -1.341 1 98 150 ARG B N 1
ATOM 3062 C CA . ARG B 1 150 ? 11.062 15.68 -1.775 1 98 150 ARG B CA 1
ATOM 3063 C C . ARG B 1 150 ? 11.523 14.805 -0.617 1 98 150 ARG B C 1
ATOM 3065 O O . ARG B 1 150 ? 11.359 15.172 0.549 1 98 150 ARG B O 1
ATOM 3072 N N . PHE B 1 151 ? 12.094 13.68 -0.956 1 97.12 151 PHE B N 1
ATOM 3073 C CA . PHE B 1 151 ? 12.664 12.773 0.037 1 97.12 151 PHE B CA 1
ATOM 3074 C C . PHE B 1 151 ? 14.18 12.961 0.13 1 97.12 151 PHE B C 1
ATOM 3076 O O . PHE B 1 151 ? 14.859 13.047 -0.891 1 97.12 151 PHE B O 1
ATOM 3083 N N . GLU B 1 152 ? 14.609 13.094 1.318 1 96.81 152 GLU B N 1
ATOM 3084 C CA . GLU B 1 152 ? 16.047 13.047 1.578 1 96.81 152 GLU B CA 1
ATOM 3085 C C . GLU B 1 152 ? 16.469 11.672 2.084 1 96.81 152 GLU B C 1
ATOM 3087 O O . GLU B 1 152 ? 15.664 10.953 2.695 1 96.81 152 GLU B O 1
ATOM 3092 N N . GLY B 1 153 ? 17.688 11.227 1.864 1 95.12 153 GLY B N 1
ATOM 3093 C CA . GLY B 1 153 ? 18.25 9.922 2.197 1 95.12 153 GLY B CA 1
ATOM 3094 C C . GLY B 1 153 ? 19.438 9.547 1.332 1 95.12 153 GLY B C 1
ATOM 3095 O O . GLY B 1 153 ? 20.234 10.406 0.952 1 95.12 153 GLY B O 1
ATOM 3096 N N . SER B 1 154 ? 19.594 8.227 1.117 1 93.81 154 SER B N 1
ATOM 3097 C CA . SER B 1 154 ? 20.656 7.746 0.241 1 93.81 154 SER B CA 1
ATOM 3098 C C . SER B 1 154 ? 20.469 8.234 -1.189 1 93.81 154 SER B C 1
ATOM 3100 O O . SER B 1 154 ? 19.391 8.75 -1.534 1 93.81 154 SER B O 1
ATOM 3102 N N . GLU B 1 155 ? 21.484 8.062 -1.968 1 94.69 155 GLU B N 1
ATOM 3103 C CA . GLU B 1 155 ? 21.422 8.508 -3.357 1 94.69 155 GLU B CA 1
ATOM 3104 C C . GLU B 1 155 ? 20.281 7.824 -4.105 1 94.69 155 GLU B C 1
ATOM 3106 O O . GLU B 1 155 ? 19.578 8.461 -4.898 1 94.69 155 GLU B O 1
ATOM 3111 N N . ILE B 1 156 ? 20.125 6.629 -3.844 1 91.88 156 ILE B N 1
ATOM 3112 C CA . ILE B 1 156 ? 19.094 5.871 -4.539 1 91.88 156 ILE B CA 1
ATOM 3113 C C . ILE B 1 156 ? 17.719 6.395 -4.141 1 91.88 156 ILE B C 1
ATOM 3115 O O . ILE B 1 156 ? 16.797 6.418 -4.961 1 91.88 156 ILE B O 1
ATOM 3119 N N . VAL B 1 157 ? 17.578 6.863 -2.965 1 93.44 157 VAL B N 1
ATOM 3120 C CA . VAL B 1 157 ? 16.328 7.461 -2.492 1 93.44 157 VAL B CA 1
ATOM 3121 C C . VAL B 1 157 ? 16.094 8.789 -3.205 1 93.44 157 VAL B C 1
ATOM 3123 O O . VAL B 1 157 ? 14.992 9.055 -3.682 1 93.44 157 VAL B O 1
ATOM 3126 N N . LYS B 1 158 ? 17.078 9.547 -3.289 1 95.5 158 LYS B N 1
ATOM 3127 C CA . LYS B 1 158 ? 16.953 10.859 -3.924 1 95.5 158 LYS B CA 1
ATOM 3128 C C . LYS B 1 158 ? 16.547 10.727 -5.387 1 95.5 158 LYS B C 1
ATOM 3130 O O . LYS B 1 158 ? 15.836 11.578 -5.918 1 95.5 158 LYS B O 1
ATOM 3135 N N . GLN B 1 159 ? 17 9.68 -5.973 1 93.62 159 GLN B N 1
ATOM 3136 C CA . GLN B 1 159 ? 16.656 9.445 -7.375 1 93.62 159 GLN B CA 1
ATOM 3137 C C . GLN B 1 159 ? 15.172 9.164 -7.547 1 93.62 159 GLN B C 1
ATOM 3139 O O . GLN B 1 159 ? 14.625 9.336 -8.641 1 93.62 159 GLN B O 1
ATOM 3144 N N . GLN B 1 160 ? 14.539 8.789 -6.488 1 93.44 160 GLN B N 1
ATOM 3145 C CA . GLN B 1 160 ? 13.109 8.5 -6.57 1 93.44 160 GLN B CA 1
ATOM 3146 C C . GLN B 1 160 ? 12.289 9.789 -6.664 1 93.44 160 GLN B C 1
ATOM 3148 O O . GLN B 1 160 ? 11.109 9.75 -7.004 1 93.44 160 GLN B O 1
ATOM 3153 N N . ASN B 1 161 ? 12.828 10.883 -6.352 1 96.25 161 ASN B N 1
ATOM 3154 C CA . ASN B 1 161 ? 12.109 12.148 -6.316 1 96.25 161 ASN B CA 1
ATOM 3155 C C . ASN B 1 161 ? 11.578 12.531 -7.695 1 96.25 161 ASN B C 1
ATOM 3157 O O . ASN B 1 161 ? 10.625 13.305 -7.805 1 96.25 161 ASN B O 1
ATOM 3161 N N . ASN B 1 162 ? 12.133 11.961 -8.727 1 94.38 162 ASN B N 1
ATOM 3162 C CA . ASN B 1 162 ? 11.664 12.25 -10.078 1 94.38 162 ASN B CA 1
ATOM 3163 C C . ASN B 1 162 ? 10.469 11.375 -10.461 1 94.38 162 ASN B C 1
ATOM 3165 O O . ASN B 1 162 ? 9.867 11.562 -11.516 1 94.38 162 ASN B O 1
ATOM 3169 N N . LEU B 1 163 ? 10.109 10.516 -9.508 1 94.62 163 LEU B N 1
ATOM 3170 C CA . LEU B 1 163 ? 9.078 9.531 -9.844 1 94.62 163 LEU B CA 1
ATOM 3171 C C . LEU B 1 163 ? 7.762 9.883 -9.164 1 94.62 163 LEU B C 1
ATOM 3173 O O . LEU B 1 163 ? 6.781 9.141 -9.273 1 94.62 163 LEU B O 1
ATOM 3177 N N . PHE B 1 164 ? 7.762 11.023 -8.461 1 96.06 164 PHE B N 1
ATOM 3178 C CA . PHE B 1 164 ? 6.496 11.398 -7.844 1 96.06 164 PHE B CA 1
ATOM 3179 C C . PHE B 1 164 ? 6.422 12.906 -7.641 1 96.06 164 PHE B C 1
ATOM 3181 O O . PHE B 1 164 ? 7.434 13.602 -7.746 1 96.06 164 PHE B O 1
ATOM 3188 N N . SER B 1 165 ? 5.215 13.367 -7.391 1 97.12 165 SER B N 1
ATOM 3189 C CA . SER B 1 165 ? 4.938 14.742 -6.977 1 97.12 165 SER B CA 1
ATOM 3190 C C . SER B 1 165 ? 3.762 14.797 -6.008 1 97.12 165 SER B C 1
ATOM 3192 O O . SER B 1 165 ? 2.92 13.898 -5.992 1 97.12 165 SER B O 1
ATOM 3194 N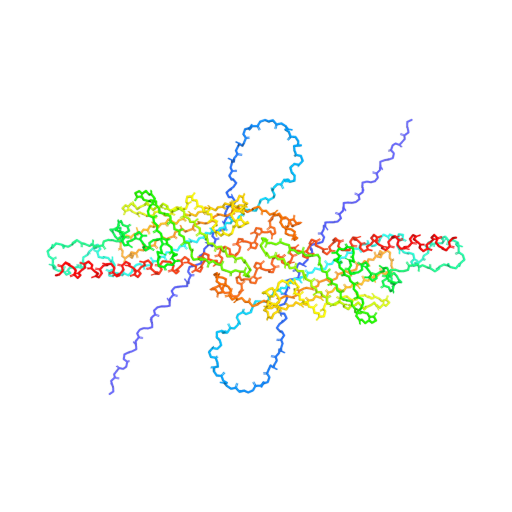 N . ALA B 1 166 ? 3.773 15.812 -5.203 1 98 166 ALA B N 1
ATOM 3195 C CA . ALA B 1 166 ? 2.717 15.961 -4.207 1 98 166 ALA B CA 1
ATOM 3196 C C . ALA B 1 166 ? 2.318 17.422 -4.039 1 98 166 ALA B C 1
ATOM 3198 O O . ALA B 1 166 ? 3.164 18.312 -4.137 1 98 166 ALA B O 1
ATOM 3199 N N . PHE B 1 167 ? 1.01 17.625 -3.801 1 97.88 167 PHE B N 1
ATOM 3200 C CA . PHE B 1 167 ? 0.438 18.938 -3.508 1 97.88 167 PHE B CA 1
ATOM 3201 C C . PHE B 1 167 ? -0.509 18.859 -2.316 1 97.88 167 PHE B C 1
ATOM 3203 O O . PHE B 1 167 ? -1.283 17.906 -2.193 1 97.88 167 PHE B O 1
ATOM 3210 N N . MET B 1 168 ? -0.384 19.797 -1.465 1 98.44 168 MET B N 1
ATOM 3211 C CA . MET B 1 168 ? -1.255 19.859 -0.294 1 98.44 168 MET B CA 1
ATOM 3212 C C . MET B 1 168 ? -1.709 21.281 -0.018 1 98.44 168 MET B C 1
ATOM 3214 O O . MET B 1 168 ? -0.915 22.219 -0.116 1 98.44 168 MET B O 1
ATOM 3218 N N . ARG B 1 169 ? -2.949 21.438 0.385 1 98.62 169 ARG B N 1
ATOM 3219 C CA . ARG B 1 169 ? -3.514 22.719 0.8 1 98.62 169 ARG B CA 1
ATOM 3220 C C . ARG B 1 169 ? -4.371 22.562 2.053 1 98.62 169 ARG B C 1
ATOM 3222 O O . ARG B 1 169 ? -5.223 21.672 2.119 1 98.62 169 ARG B O 1
ATOM 3229 N N . ASN B 1 170 ? -4.086 23.266 3.008 1 98.5 170 ASN B N 1
ATOM 3230 C CA . ASN B 1 170 ? -4.875 23.391 4.227 1 98.5 170 ASN B CA 1
ATOM 3231 C C . ASN B 1 170 ? -5.492 24.781 4.352 1 98.5 170 ASN B C 1
ATOM 3233 O O . ASN B 1 170 ? -4.781 25.766 4.586 1 98.5 170 ASN B O 1
ATOM 3237 N N . HIS B 1 171 ? -6.766 24.891 4.184 1 98.44 171 HIS B N 1
ATOM 3238 C CA . HIS B 1 171 ? -7.488 26.156 4.285 1 98.44 171 HIS B CA 1
ATOM 3239 C C . HIS B 1 171 ? -8.297 26.234 5.574 1 98.44 171 HIS B C 1
ATOM 3241 O O . HIS B 1 171 ? -9.188 25.406 5.797 1 98.44 171 HIS B O 1
ATOM 3247 N N . ILE B 1 172 ? -7.992 27.188 6.375 1 96.31 172 ILE B N 1
ATOM 3248 C CA . ILE B 1 172 ? -8.633 27.344 7.68 1 96.31 172 ILE B CA 1
ATOM 3249 C C . ILE B 1 172 ? -9.422 28.656 7.711 1 96.31 172 ILE B C 1
ATOM 3251 O O . ILE B 1 172 ? -8.898 29.703 7.352 1 96.31 172 ILE B O 1
ATOM 3255 N N . THR B 1 173 ? -10.664 28.594 8.086 1 94.06 173 THR B N 1
ATOM 3256 C CA . THR B 1 173 ? -11.508 29.75 8.305 1 94.06 173 THR B CA 1
ATOM 3257 C C . THR B 1 173 ? -12.148 29.719 9.688 1 94.06 173 THR B C 1
ATOM 3259 O O . THR B 1 173 ? -12.219 28.656 10.312 1 94.06 173 THR B O 1
ATOM 3262 N N . TRP B 1 174 ? -12.414 30.797 10.195 1 87.94 174 TRP B N 1
ATOM 3263 C CA . TRP B 1 174 ? -13.078 30.875 11.492 1 87.94 174 TRP B CA 1
ATOM 3264 C C . TRP B 1 174 ? -14.164 31.953 11.492 1 87.94 174 TRP B C 1
ATOM 3266 O O . TRP B 1 174 ? -14.102 32.906 10.719 1 87.94 174 TRP B O 1
ATOM 3276 N N . ASP B 1 175 ? -15.234 31.625 12.086 1 79 175 ASP B N 1
ATOM 3277 C CA . ASP B 1 175 ? -16.328 32.562 12.281 1 79 175 ASP B CA 1
ATOM 3278 C C . ASP B 1 175 ? -16.484 32.938 13.758 1 79 175 ASP B C 1
ATOM 3280 O O . ASP B 1 175 ? -16.672 32.062 14.602 1 79 175 ASP B O 1
ATOM 3284 N N . THR B 1 176 ? -16.188 34.156 14.023 1 67.75 176 THR B N 1
ATOM 3285 C CA . THR B 1 176 ? -16.312 34.594 15.406 1 67.75 176 THR B CA 1
ATOM 3286 C C . THR B 1 176 ? -17.594 35.375 15.617 1 67.75 176 THR B C 1
ATOM 3288 O O . THR B 1 176 ? -17.891 35.812 16.734 1 67.75 176 THR B O 1
ATOM 3291 N N . VAL B 1 177 ? -18.266 35.625 14.375 1 61.5 177 VAL B N 1
ATOM 3292 C CA . VAL B 1 177 ? -19.469 36.438 14.469 1 61.5 177 VAL B CA 1
ATOM 3293 C C . VAL B 1 177 ? -20.672 35.562 14.812 1 61.5 177 VAL B C 1
ATOM 3295 O O . VAL B 1 177 ? -20.906 34.531 14.156 1 61.5 177 VAL B O 1
ATOM 3298 N N . GLY B 1 178 ? -21.141 35.719 16.047 1 59.25 178 GLY B N 1
ATOM 3299 C CA . GLY B 1 178 ? -22.375 35.062 16.438 1 59.25 178 GLY B CA 1
ATOM 3300 C C . GLY B 1 178 ? -22.25 34.25 17.719 1 59.25 178 GLY B C 1
ATOM 3301 O O . GLY B 1 178 ? -21.25 34.375 18.453 1 59.25 178 GLY B O 1
ATOM 3302 N N . TYR B 1 179 ? -23.266 33.375 18 1 61.41 179 TYR B N 1
ATOM 3303 C CA . TYR B 1 179 ? -23.453 32.688 19.266 1 61.41 179 TYR B CA 1
ATOM 3304 C C . TYR B 1 179 ? -22.562 31.469 19.375 1 61.41 179 TYR B C 1
ATOM 3306 O O . TYR B 1 179 ? -22.203 31.047 20.469 1 61.41 179 TYR B O 1
ATOM 3314 N N . GLU B 1 180 ? -21.984 31 18.109 1 76 180 GLU B N 1
ATOM 3315 C CA . GLU B 1 180 ? -21.172 29.781 18.25 1 76 180 GLU B CA 1
ATOM 3316 C C . GLU B 1 180 ? -19.922 29.859 17.391 1 76 180 GLU B C 1
ATOM 3318 O O . GLU B 1 180 ? -19.922 29.469 16.219 1 76 180 GLU B O 1
ATOM 3323 N N . PRO B 1 181 ? -18.875 30.438 17.922 1 79.06 181 PRO B N 1
ATOM 3324 C CA . PRO B 1 181 ? -17.625 30.5 17.172 1 79.06 181 PRO B CA 1
ATOM 3325 C C . PRO B 1 181 ? -17.141 29.125 16.703 1 79.06 181 PRO B C 1
ATOM 3327 O O . PRO B 1 181 ? -17.266 28.141 17.438 1 79.06 181 PRO B O 1
ATOM 3330 N N . CYS B 1 182 ? -16.828 29.078 15.414 1 88.44 182 CYS B N 1
ATOM 3331 C CA . CYS B 1 182 ? -16.391 27.797 14.867 1 88.44 182 CYS B CA 1
ATOM 3332 C C . CYS B 1 182 ? -15.125 27.953 14.031 1 88.44 182 CYS B C 1
ATOM 3334 O O . CYS B 1 182 ? -14.836 29.047 13.547 1 88.44 182 CYS B O 1
ATOM 3336 N N . LEU B 1 183 ? -14.414 26.922 13.984 1 90.56 183 LEU B N 1
ATOM 3337 C CA . LEU B 1 183 ? -13.242 26.781 13.125 1 90.56 183 LEU B CA 1
ATOM 3338 C C . LEU B 1 183 ? -13.5 25.766 12.016 1 90.56 183 LEU B C 1
ATOM 3340 O O . LEU B 1 183 ? -13.961 24.656 12.289 1 90.56 183 LEU B O 1
ATOM 3344 N N . ASP B 1 184 ? -13.344 26.25 10.766 1 94.5 184 ASP B N 1
ATOM 3345 C CA . ASP B 1 184 ? -13.477 25.344 9.617 1 94.5 184 ASP B CA 1
ATOM 3346 C C . ASP B 1 184 ? -12.117 25.047 8.992 1 94.5 184 ASP B C 1
ATOM 3348 O O . ASP B 1 184 ? -11.367 25.969 8.656 1 94.5 184 ASP B O 1
ATOM 3352 N N . VAL B 1 185 ? -11.852 23.781 8.828 1 97.19 185 VAL B N 1
ATOM 3353 C CA . VAL B 1 185 ? -10.586 23.344 8.242 1 97.19 185 VAL B CA 1
ATOM 3354 C C . VAL B 1 185 ? -10.859 22.484 7.02 1 97.19 185 VAL B C 1
ATOM 3356 O O . VAL B 1 185 ? -11.695 21.578 7.066 1 97.19 185 VAL B O 1
ATOM 3359 N N . ASP B 1 186 ? -10.227 22.781 5.973 1 98.31 186 ASP B N 1
ATOM 3360 C CA . ASP B 1 186 ? -10.328 22.031 4.727 1 98.31 186 ASP B CA 1
ATOM 3361 C C . ASP B 1 186 ? -8.945 21.641 4.199 1 98.31 186 ASP B C 1
ATOM 3363 O O . ASP B 1 186 ? -8.227 22.5 3.664 1 98.31 186 ASP B O 1
ATOM 3367 N N . VAL B 1 187 ? -8.625 20.375 4.312 1 98.62 187 VAL B N 1
ATOM 3368 C CA . VAL B 1 187 ? -7.32 19.891 3.877 1 98.62 187 VAL B CA 1
ATOM 3369 C C . VAL B 1 187 ? -7.473 19.031 2.627 1 98.62 187 VAL B C 1
ATOM 3371 O O . VAL B 1 187 ? -8.312 18.141 2.586 1 98.62 187 VAL B O 1
ATOM 3374 N N . SER B 1 188 ? -6.652 19.312 1.676 1 98.69 188 SER B N 1
ATOM 3375 C CA . SER B 1 188 ? -6.605 18.5 0.455 1 98.69 188 SER B CA 1
ATOM 3376 C C . SER B 1 188 ? -5.184 18.047 0.149 1 98.69 188 SER B C 1
ATOM 3378 O O . SER B 1 188 ? -4.227 18.797 0.344 1 98.69 188 SER B O 1
ATOM 3380 N N . LEU B 1 189 ? -5.098 16.875 -0.35 1 98.56 189 LEU B N 1
ATOM 3381 C CA . LEU B 1 189 ? -3.816 16.266 -0.699 1 98.56 189 LEU B CA 1
ATOM 3382 C C . LEU B 1 189 ? -3.906 15.531 -2.031 1 98.56 189 LEU B C 1
ATOM 3384 O O . LEU B 1 189 ? -4.859 14.781 -2.27 1 98.56 189 LEU B O 1
ATOM 3388 N N . LYS B 1 190 ? -2.977 15.797 -2.896 1 98.56 190 LYS B N 1
ATOM 3389 C CA . LYS B 1 190 ? -2.836 15.117 -4.18 1 98.56 190 LYS B CA 1
ATOM 3390 C C . LYS B 1 190 ? -1.42 14.586 -4.367 1 98.56 190 LYS B C 1
ATOM 3392 O O . LYS B 1 190 ? -0.444 15.289 -4.102 1 98.56 190 LYS B O 1
ATOM 3397 N N . VAL B 1 191 ? -1.351 13.352 -4.797 1 98.31 191 VAL B N 1
ATOM 3398 C CA . VAL B 1 191 ? -0.057 12.727 -5.047 1 98.31 191 VAL B CA 1
ATOM 3399 C C . VAL B 1 191 ? -0.068 12.047 -6.41 1 98.31 191 VAL B C 1
ATOM 3401 O O . VAL B 1 191 ? -1.02 11.336 -6.75 1 98.31 191 VAL B O 1
ATOM 3404 N N . THR B 1 192 ? 0.941 12.312 -7.188 1 97.94 192 THR B N 1
ATOM 3405 C CA . THR B 1 192 ? 1.16 11.609 -8.445 1 97.94 192 THR B CA 1
ATOM 3406 C C . THR B 1 192 ? 2.393 10.719 -8.359 1 97.94 192 THR B C 1
ATOM 3408 O O . THR B 1 192 ? 3.457 11.156 -7.922 1 97.94 192 THR B O 1
ATOM 3411 N N . LEU B 1 193 ? 2.227 9.453 -8.773 1 96.19 193 LEU B N 1
ATOM 3412 C CA . LEU B 1 193 ? 3.322 8.5 -8.664 1 96.19 193 LEU B CA 1
ATOM 3413 C C . LEU B 1 193 ? 3.516 7.746 -9.977 1 96.19 193 LEU B C 1
ATOM 3415 O O . LEU B 1 193 ? 2.539 7.391 -10.641 1 96.19 193 LEU B O 1
ATOM 3419 N N . GLU B 1 194 ? 4.785 7.551 -10.32 1 95.94 194 GLU B N 1
ATOM 3420 C CA . GLU B 1 194 ? 5.102 6.648 -11.422 1 95.94 194 GLU B CA 1
ATOM 3421 C C . GLU B 1 194 ? 5.031 5.191 -10.977 1 95.94 194 GLU B C 1
ATOM 3423 O O . GLU B 1 194 ? 5.613 4.816 -9.961 1 95.94 194 GLU B O 1
ATOM 3428 N N . VAL B 1 195 ? 4.23 4.414 -11.711 1 94.44 195 VAL B N 1
ATOM 3429 C CA . VAL B 1 195 ? 4.098 2.998 -11.391 1 94.44 195 VAL B CA 1
ATOM 3430 C C . VAL B 1 195 ? 4.957 2.172 -12.344 1 94.44 195 VAL B C 1
ATOM 3432 O O . VAL B 1 195 ? 4.59 1.973 -13.508 1 94.44 195 VAL B O 1
ATOM 3435 N N . TYR B 1 196 ? 6.031 1.618 -11.797 1 89 196 TYR B N 1
ATOM 3436 C CA . TYR B 1 196 ? 6.953 0.95 -12.703 1 89 196 TYR B CA 1
ATOM 3437 C C . TYR B 1 196 ? 7.414 -0.385 -12.133 1 89 196 TYR B C 1
ATOM 3439 O O . TYR B 1 196 ? 8.031 -1.188 -12.836 1 89 196 TYR B O 1
ATOM 3447 N N . THR B 1 197 ? 7.09 -0.635 -10.922 1 85.88 197 THR B N 1
ATOM 3448 C CA . THR B 1 197 ? 7.562 -1.852 -10.266 1 85.88 197 THR B CA 1
ATOM 3449 C C . THR B 1 197 ? 6.594 -3.006 -10.508 1 85.88 197 THR B C 1
ATOM 3451 O O . THR B 1 197 ? 5.383 -2.852 -10.336 1 85.88 197 THR B O 1
ATOM 3454 N N . LYS B 1 198 ? 7.133 -4.086 -10.984 1 87.5 198 LYS B N 1
ATOM 3455 C CA . LYS B 1 198 ? 6.336 -5.309 -11.055 1 87.5 198 LYS B CA 1
ATOM 3456 C C . LYS B 1 198 ? 6.062 -5.867 -9.664 1 87.5 198 LYS B C 1
ATOM 3458 O O . LYS B 1 198 ? 6.914 -5.785 -8.773 1 87.5 198 LYS B O 1
ATOM 3463 N N . PRO B 1 199 ? 4.949 -6.426 -9.352 1 89.06 199 PRO B N 1
ATOM 3464 C CA . PRO B 1 199 ? 3.889 -6.746 -10.305 1 89.06 199 PRO B CA 1
ATOM 3465 C C . PRO B 1 199 ? 2.879 -5.609 -10.469 1 89.06 199 PRO B C 1
ATOM 3467 O O . PRO B 1 199 ? 1.882 -5.762 -11.18 1 89.06 199 PRO B O 1
ATOM 3470 N N . PHE B 1 200 ? 3.141 -4.449 -9.836 1 91.69 200 PHE B N 1
ATOM 3471 C CA . PHE B 1 200 ? 2.154 -3.375 -9.82 1 91.69 200 PHE B CA 1
ATOM 3472 C C . PHE B 1 200 ? 2.043 -2.727 -11.195 1 91.69 200 PHE B C 1
ATOM 3474 O O . PHE B 1 200 ? 0.991 -2.193 -11.555 1 91.69 200 PHE B O 1
ATOM 3481 N N . SER B 1 201 ? 3.127 -2.83 -11.953 1 91.62 201 SER B N 1
ATOM 3482 C CA . SER B 1 201 ? 3.127 -2.24 -13.289 1 91.62 201 SER B CA 1
ATOM 3483 C C . SER B 1 201 ? 2.238 -3.031 -14.242 1 91.62 201 SER B C 1
ATOM 3485 O O . SER B 1 201 ? 1.914 -2.559 -15.336 1 91.62 201 SER B O 1
ATOM 3487 N N . LEU B 1 202 ? 1.828 -4.234 -13.844 1 89.94 202 LEU B N 1
ATOM 3488 C CA . LEU B 1 202 ? 0.974 -5.07 -14.68 1 89.94 202 LEU B CA 1
ATOM 3489 C C . LEU B 1 202 ? -0.499 -4.773 -14.414 1 89.94 202 LEU B C 1
ATOM 3491 O O . LEU B 1 202 ? -1.368 -5.207 -15.18 1 89.94 202 LEU B O 1
ATOM 3495 N N . LEU B 1 203 ? -0.806 -4.023 -13.406 1 94.19 203 LEU B N 1
ATOM 3496 C CA . LEU B 1 203 ? -2.176 -3.711 -13.016 1 94.19 203 LEU B CA 1
ATOM 3497 C C . LEU B 1 203 ? -2.68 -2.471 -13.742 1 94.19 203 LEU B C 1
ATOM 3499 O O . LEU B 1 203 ? -1.895 -1.585 -14.086 1 94.19 203 LEU B O 1
ATOM 3503 N N . PRO B 1 204 ? -4.004 -2.438 -13.984 1 94.69 204 PRO B N 1
ATOM 3504 C CA . PRO B 1 204 ? -4.551 -1.14 -14.391 1 94.69 204 PRO B CA 1
ATOM 3505 C C . PRO B 1 204 ? -4.273 -0.039 -13.367 1 94.69 204 PRO B C 1
ATOM 3507 O O . PRO B 1 204 ? -4.203 -0.31 -12.164 1 94.69 204 PRO B O 1
ATOM 3510 N N . ILE B 1 205 ? -4.129 1.13 -13.836 1 96 205 ILE B N 1
ATOM 3511 C CA . ILE B 1 205 ? -3.746 2.24 -12.969 1 96 205 ILE B CA 1
ATOM 3512 C C . ILE B 1 205 ? -4.781 2.408 -11.859 1 96 205 ILE B C 1
ATOM 3514 O O . ILE B 1 205 ? -4.43 2.713 -10.719 1 96 205 ILE B O 1
ATOM 3518 N N . SER B 1 206 ? -6.02 2.191 -12.195 1 96 206 SER B N 1
ATOM 3519 C CA . SER B 1 206 ? -7.09 2.348 -11.211 1 96 206 SER B CA 1
ATOM 3520 C C . SER B 1 206 ? -6.914 1.38 -10.047 1 96 206 SER B C 1
ATOM 3522 O O . SER B 1 206 ? -7.297 1.687 -8.914 1 96 206 SER B O 1
ATOM 3524 N N . ALA B 1 207 ? -6.336 0.254 -10.289 1 95.44 207 ALA B N 1
ATOM 3525 C CA . ALA B 1 207 ? -6.129 -0.76 -9.266 1 95.44 207 ALA B CA 1
ATOM 3526 C C . ALA B 1 207 ? -5.031 -0.338 -8.289 1 95.44 207 ALA B C 1
ATOM 3528 O O . ALA B 1 207 ? -4.914 -0.892 -7.195 1 95.44 207 ALA B O 1
ATOM 3529 N N . VAL B 1 208 ? -4.238 0.606 -8.688 1 95.62 208 VAL B N 1
ATOM 3530 C CA . VAL B 1 208 ? -3.225 1.167 -7.801 1 95.62 208 VAL B CA 1
ATOM 3531 C C . VAL B 1 208 ? -3.771 2.418 -7.117 1 95.62 208 VAL B C 1
ATOM 3533 O O . VAL B 1 208 ? -3.512 2.65 -5.938 1 95.62 208 VAL B O 1
ATOM 3536 N N . GLU B 1 209 ? -4.594 3.109 -7.836 1 97.75 209 GLU B N 1
ATOM 3537 C CA . GLU B 1 209 ? -5.113 4.375 -7.328 1 97.75 209 GLU B CA 1
ATOM 3538 C C . GLU B 1 209 ? -6.133 4.148 -6.215 1 97.75 209 GLU B C 1
ATOM 3540 O O . GLU B 1 209 ? -6.129 4.863 -5.211 1 97.75 209 GLU B O 1
ATOM 3545 N N . LYS B 1 210 ? -6.914 3.172 -6.379 1 97.94 210 LYS B N 1
ATOM 3546 C CA . LYS B 1 210 ? -7.984 2.951 -5.41 1 97.94 210 LYS B CA 1
ATOM 3547 C C . LYS B 1 210 ? -7.422 2.631 -4.031 1 97.94 210 LYS B C 1
ATOM 3549 O O . LYS B 1 210 ? -7.75 3.303 -3.049 1 97.94 210 LYS B O 1
ATOM 3554 N N . PRO B 1 211 ? -6.594 1.634 -3.891 1 97.19 211 PRO B N 1
ATOM 3555 C CA . PRO B 1 211 ? -5.992 1.393 -2.578 1 97.19 211 PRO B CA 1
ATOM 3556 C C . PRO B 1 211 ? -5.207 2.598 -2.059 1 97.19 211 PRO B C 1
ATOM 3558 O O . PRO B 1 211 ? -5.234 2.885 -0.859 1 97.19 211 PRO B O 1
ATOM 3561 N N . GLY B 1 212 ? -4.5 3.254 -2.932 1 97.38 212 GLY B N 1
ATOM 3562 C CA . GLY B 1 212 ? -3.777 4.449 -2.529 1 97.38 212 GLY B CA 1
ATOM 3563 C C . GLY B 1 212 ? -4.68 5.535 -1.979 1 97.38 212 GLY B C 1
ATOM 3564 O O . GLY B 1 212 ? -4.375 6.145 -0.952 1 97.38 212 GLY B O 1
ATOM 3565 N N . ASN B 1 213 ? -5.754 5.762 -2.658 1 98.12 213 ASN B N 1
ATOM 3566 C CA . ASN B 1 213 ? -6.715 6.762 -2.209 1 98.12 213 ASN B CA 1
ATOM 3567 C C . ASN B 1 213 ? -7.281 6.418 -0.834 1 98.12 213 ASN B C 1
ATOM 3569 O O . ASN B 1 213 ? -7.434 7.297 0.017 1 98.12 213 ASN B O 1
ATOM 3573 N N . LEU B 1 214 ? -7.555 5.176 -0.648 1 97.69 214 LEU B N 1
ATOM 3574 C CA . LEU B 1 214 ? -8.086 4.738 0.638 1 97.69 214 LEU B CA 1
ATOM 3575 C C . LEU B 1 214 ? -7.074 4.977 1.754 1 97.69 214 LEU B C 1
ATOM 3577 O O . LEU B 1 214 ? -7.434 5.449 2.834 1 97.69 214 LEU B O 1
ATOM 3581 N N . LEU B 1 215 ? -5.898 4.652 1.465 1 96.44 215 LEU B N 1
ATOM 3582 C CA . LEU B 1 215 ? -4.844 4.836 2.455 1 96.44 215 LEU B CA 1
ATOM 3583 C C . LEU B 1 215 ? -4.668 6.309 2.795 1 96.44 215 LEU B C 1
ATOM 3585 O O . LEU B 1 215 ? -4.625 6.68 3.969 1 96.44 215 LEU B O 1
ATOM 3589 N N . MET B 1 216 ? -4.594 7.141 1.779 1 97.19 216 MET B N 1
ATOM 3590 C CA . MET B 1 216 ? -4.406 8.578 1.978 1 97.19 216 MET B CA 1
ATOM 3591 C C . MET B 1 216 ? -5.574 9.18 2.746 1 97.19 216 MET B C 1
ATOM 3593 O O . MET B 1 216 ? -5.379 10.008 3.639 1 97.19 216 MET B O 1
ATOM 3597 N N . GLN B 1 217 ? -6.719 8.727 2.395 1 97.94 217 GLN B N 1
ATOM 3598 C CA . GLN B 1 217 ? -7.902 9.219 3.088 1 97.94 217 GLN B CA 1
ATOM 3599 C C . GLN B 1 217 ? -7.879 8.82 4.562 1 97.94 217 GLN B C 1
ATOM 3601 O O . GLN B 1 217 ? -8.211 9.625 5.434 1 97.94 217 GLN B O 1
ATOM 3606 N N . GLY B 1 218 ? -7.508 7.559 4.789 1 96.94 218 GLY B N 1
ATOM 3607 C CA . GLY B 1 218 ? -7.375 7.121 6.168 1 96.94 218 GLY B CA 1
ATOM 3608 C C . GLY B 1 218 ? -6.402 7.961 6.969 1 96.94 218 GLY B C 1
ATOM 3609 O O . GLY B 1 218 ? -6.672 8.305 8.125 1 96.94 218 GLY B O 1
ATOM 3610 N N . LEU B 1 219 ? -5.355 8.297 6.398 1 96.62 219 LEU B N 1
ATOM 3611 C CA . LEU B 1 219 ? -4.344 9.109 7.062 1 96.62 219 LEU B CA 1
ATOM 3612 C C . LEU B 1 219 ? -4.879 10.508 7.367 1 96.62 219 LEU B C 1
ATOM 3614 O O . LEU B 1 219 ? -4.723 11.008 8.484 1 96.62 219 LEU B O 1
ATOM 3618 N N . LEU B 1 220 ? -5.508 11.117 6.371 1 97.69 220 LEU B N 1
ATOM 3619 C CA . LEU B 1 220 ? -6.051 12.453 6.59 1 97.69 220 LEU B CA 1
ATOM 3620 C C . LEU B 1 220 ? -7.129 12.438 7.668 1 97.69 220 LEU B C 1
ATOM 3622 O O . LEU B 1 220 ? -7.207 13.352 8.492 1 97.69 220 LEU B O 1
ATOM 3626 N N . ASP B 1 221 ? -7.879 11.391 7.656 1 97 221 ASP B N 1
ATOM 3627 C CA . ASP B 1 221 ? -8.953 11.273 8.641 1 97 221 ASP B CA 1
ATOM 3628 C C . ASP B 1 221 ? -8.391 11.188 10.055 1 97 221 ASP B C 1
ATOM 3630 O O . ASP B 1 221 ? -9.047 11.594 11.016 1 97 221 ASP B O 1
ATOM 3634 N N . ARG B 1 222 ? -7.254 10.68 10.117 1 95.88 222 ARG B N 1
ATOM 3635 C CA . ARG B 1 222 ? -6.645 10.516 11.438 1 95.88 222 ARG B CA 1
ATOM 3636 C C . ARG B 1 222 ? -5.797 11.734 11.797 1 95.88 222 ARG B C 1
ATOM 3638 O O . ARG B 1 222 ? -5.887 12.25 12.914 1 95.88 222 ARG B O 1
ATOM 3645 N N . LEU B 1 223 ? -5.078 12.227 10.906 1 94.81 223 LEU B N 1
ATOM 3646 C CA . LEU B 1 223 ? -4.039 13.203 11.211 1 94.81 223 LEU B CA 1
ATOM 3647 C C . LEU B 1 223 ? -4.617 14.609 11.297 1 94.81 223 LEU B C 1
ATOM 3649 O O . LEU B 1 223 ? -4.145 15.438 12.07 1 94.81 223 LEU B O 1
ATOM 3653 N N . VAL B 1 224 ? -5.613 14.922 10.531 1 96.81 224 VAL B N 1
ATOM 3654 C CA . VAL B 1 224 ? -6.156 16.266 10.492 1 96.81 224 VAL B CA 1
ATOM 3655 C C . VAL B 1 224 ? -6.797 16.609 11.844 1 96.81 224 VAL B C 1
ATOM 3657 O O . VAL B 1 224 ? -6.504 17.656 12.43 1 96.81 224 VAL B O 1
ATOM 3660 N N . PRO B 1 225 ? -7.609 15.75 12.406 1 95.75 225 PRO B N 1
ATOM 3661 C CA . PRO B 1 225 ? -8.148 16.047 13.734 1 95.75 225 PRO B CA 1
ATOM 3662 C C . PRO B 1 225 ? -7.059 16.25 14.781 1 95.75 225 PRO B C 1
ATOM 3664 O O . PRO B 1 225 ? -7.188 17.125 15.648 1 95.75 225 PRO B O 1
ATOM 3667 N N . LEU B 1 226 ? -6.051 15.469 14.719 1 94.81 226 LEU B N 1
ATOM 3668 C CA . LEU B 1 226 ? -4.949 15.617 15.664 1 94.81 226 LEU B CA 1
ATOM 3669 C C . LEU B 1 226 ? -4.281 16.984 15.508 1 94.81 226 LEU B C 1
ATOM 3671 O O . LEU B 1 226 ? -3.932 17.625 16.5 1 94.81 226 LEU B O 1
ATOM 3675 N N . LEU B 1 227 ? -4.102 17.375 14.328 1 95.44 227 LEU B N 1
ATOM 3676 C CA . LEU B 1 227 ? -3.5 18.672 14.055 1 95.44 227 LEU B CA 1
ATOM 3677 C C . LEU B 1 227 ? -4.371 19.797 14.609 1 95.44 227 LEU B C 1
ATOM 3679 O O . LEU B 1 227 ? -3.859 20.75 15.203 1 95.44 227 LEU B O 1
ATOM 3683 N N . ILE B 1 228 ? -5.668 19.703 14.422 1 95.31 228 ILE B N 1
ATOM 3684 C CA . ILE B 1 228 ? -6.605 20.719 14.883 1 95.31 228 ILE B CA 1
ATOM 3685 C C . ILE B 1 228 ? -6.586 20.781 16.406 1 95.31 228 ILE B C 1
ATOM 3687 O O . ILE B 1 228 ? -6.547 21.875 16.984 1 95.31 228 ILE B O 1
ATOM 3691 N N . GLU B 1 229 ? -6.613 19.656 16.969 1 94.56 229 GLU B N 1
ATOM 3692 C CA . GLU B 1 229 ? -6.555 19.609 18.422 1 94.56 229 GLU B CA 1
ATOM 3693 C C . GLU B 1 229 ? -5.301 20.297 18.953 1 94.56 229 GLU B C 1
ATOM 3695 O O . GLU B 1 229 ? -5.363 21.062 19.922 1 94.56 229 GLU B O 1
ATOM 3700 N N . GLN B 1 230 ? -4.254 19.969 18.375 1 95 230 GLN B N 1
ATOM 3701 C CA . GLN B 1 230 ? -2.992 20.578 18.797 1 95 230 GLN B CA 1
ATOM 3702 C C . GLN B 1 230 ? -3.002 22.094 18.562 1 95 230 GLN B C 1
ATOM 3704 O O . GLN B 1 230 ? -2.479 22.859 19.375 1 95 230 GLN B O 1
ATOM 3709 N N . LEU B 1 231 ? -3.531 22.5 17.453 1 94.75 231 LEU B N 1
ATOM 3710 C CA . LEU B 1 231 ? -3.629 23.922 17.125 1 94.75 231 LEU B CA 1
ATOM 3711 C C . LEU B 1 231 ? -4.426 24.672 18.188 1 94.75 231 LEU B C 1
ATOM 3713 O O . LEU B 1 231 ? -4.016 25.75 18.641 1 94.75 231 LEU B O 1
ATOM 3717 N N . LEU B 1 232 ? -5.488 24.109 18.609 1 92.06 232 LEU B N 1
ATOM 3718 C CA . LEU B 1 232 ? -6.344 24.734 19.609 1 92.06 232 LEU B CA 1
ATOM 3719 C C . LEU B 1 232 ? -5.66 24.766 20.984 1 92.06 232 LEU B C 1
ATOM 3721 O O . LEU B 1 232 ? -5.785 25.75 21.719 1 92.06 232 LEU B O 1
ATOM 3725 N N . ARG B 1 233 ? -4.973 23.719 21.25 1 93.94 233 ARG B N 1
ATOM 3726 C CA . ARG B 1 233 ? -4.203 23.719 22.5 1 93.94 233 ARG B CA 1
ATOM 3727 C C . ARG B 1 233 ? -3.127 24.797 22.484 1 93.94 233 ARG B C 1
ATOM 3729 O O . ARG B 1 233 ? -2.91 25.469 23.484 1 93.94 233 ARG B O 1
ATOM 3736 N N . ASP B 1 234 ? -2.461 24.891 21.406 1 94.38 234 ASP B N 1
ATOM 3737 C CA . ASP B 1 234 ? -1.433 25.906 21.266 1 94.38 234 ASP B CA 1
ATOM 3738 C C . ASP B 1 234 ? -2.035 27.312 21.375 1 94.38 234 ASP B C 1
ATOM 3740 O O . ASP B 1 234 ? -1.427 28.219 21.938 1 94.38 234 ASP B O 1
ATOM 3744 N N . TYR B 1 235 ? -3.184 27.5 20.812 1 91.88 235 TYR B N 1
ATOM 3745 C CA . TYR B 1 235 ? -3.875 28.781 20.906 1 91.88 235 TYR B CA 1
ATOM 3746 C C . TYR B 1 235 ? -4.191 29.109 22.359 1 91.88 235 TYR B C 1
ATOM 3748 O O . TYR B 1 235 ? -3.957 30.234 22.812 1 91.88 235 TYR B O 1
ATOM 3756 N N . GLU B 1 236 ? -4.699 28.172 23.047 1 90.19 236 GLU B N 1
ATOM 3757 C CA . GLU B 1 236 ? -5.02 28.375 24.469 1 90.19 236 GLU B CA 1
ATOM 3758 C C . GLU B 1 236 ? -3.775 28.734 25.266 1 90.19 236 GLU B C 1
ATOM 3760 O O . GLU B 1 236 ? -3.824 29.625 26.125 1 90.19 236 GLU B O 1
ATOM 3765 N N . ALA B 1 237 ? -2.787 28.047 24.984 1 92.12 237 ALA B N 1
ATOM 3766 C CA . ALA B 1 237 ? -1.533 28.344 25.688 1 92.12 237 ALA B CA 1
ATOM 3767 C C . ALA B 1 237 ? -1.04 29.75 25.375 1 92.12 237 ALA B C 1
ATOM 3769 O O . ALA B 1 237 ? -0.518 30.438 26.25 1 92.12 237 ALA B O 1
ATOM 3770 N N . TRP B 1 238 ? -1.14 30.141 24.188 1 92.44 238 TRP B N 1
ATOM 3771 C CA . TRP B 1 238 ? -0.728 31.469 23.766 1 92.44 238 TRP B CA 1
ATOM 3772 C C . TRP B 1 238 ? -1.557 32.531 24.469 1 92.44 238 TRP B C 1
ATOM 3774 O O . TRP B 1 238 ? -1.017 33.562 24.922 1 92.44 238 TRP B O 1
ATOM 3784 N N . VAL B 1 239 ? -2.852 32.375 24.547 1 87.5 239 VAL B N 1
ATOM 3785 C CA . VAL B 1 239 ? -3.734 33.312 25.203 1 87.5 239 VAL B CA 1
ATOM 3786 C C . VAL B 1 239 ? -3.332 33.469 26.672 1 87.5 239 VAL B C 1
ATOM 3788 O O . VAL B 1 239 ? -3.24 34.562 27.188 1 87.5 239 VAL B O 1
ATOM 3791 N N . ASN B 1 240 ? -3.068 32.375 27.25 1 88.88 240 ASN B N 1
ATOM 3792 C CA . ASN B 1 240 ? -2.68 32.375 28.656 1 88.88 240 ASN B CA 1
ATOM 3793 C C . ASN B 1 240 ? -1.356 33.125 28.859 1 88.88 240 ASN B C 1
ATOM 3795 O O . ASN B 1 240 ? -1.182 33.812 29.844 1 88.88 240 ASN B O 1
ATOM 3799 N N . GLU B 1 241 ? -0.504 32.906 27.969 1 89.69 241 GLU B N 1
ATOM 3800 C CA . GLU B 1 241 ? 0.783 33.594 28.047 1 89.69 241 GLU B CA 1
ATOM 3801 C C . GLU B 1 241 ? 0.618 35.094 27.859 1 89.69 241 GLU B C 1
ATOM 3803 O O . GLU B 1 241 ? 1.305 35.875 28.516 1 89.69 241 GLU B O 1
ATOM 3808 N N . GLN B 1 242 ? -0.272 35.531 26.969 1 85 242 GLN B N 1
ATOM 3809 C CA . GLN B 1 242 ? -0.514 36.938 26.734 1 85 242 GLN B CA 1
ATOM 3810 C C . GLN B 1 242 ? -1.179 37.594 27.938 1 85 242 GLN B C 1
ATOM 3812 O O . GLN B 1 242 ? -0.881 38.75 28.281 1 85 242 GLN B O 1
ATOM 3817 N N . LEU B 1 243 ? -2.08 36.938 28.562 1 82.94 243 LEU B N 1
ATOM 3818 C CA . LEU B 1 243 ? -2.771 37.438 29.734 1 82.94 243 LEU B CA 1
ATOM 3819 C C . LEU B 1 243 ? -1.81 37.562 30.922 1 82.94 243 LEU B C 1
ATOM 3821 O O . LEU B 1 243 ? -1.904 38.531 31.703 1 82.94 243 LEU B O 1
ATOM 3825 N N . ALA B 1 244 ? -0.942 36.688 31.016 1 84.5 244 ALA B N 1
ATOM 3826 C CA . ALA B 1 244 ? 0.041 36.75 32.094 1 84.5 244 ALA B CA 1
ATOM 3827 C C . ALA B 1 244 ? 1.013 37.906 31.891 1 84.5 244 ALA B C 1
ATOM 3829 O O . ALA B 1 244 ? 1.479 38.5 32.875 1 84.5 244 ALA B O 1
ATOM 3830 N N . GLU B 1 245 ? 1.319 38.156 30.719 1 77.94 245 GLU B N 1
ATOM 3831 C CA . GLU B 1 245 ? 2.238 39.25 30.438 1 77.94 245 GLU B CA 1
ATOM 3832 C C . GLU B 1 245 ? 1.547 40.594 30.578 1 77.94 245 GLU B C 1
ATOM 3834 O O . GLU B 1 245 ? 2.193 41.594 30.875 1 77.94 245 GLU B O 1
ATOM 3839 N N . SER B 1 246 ? 0.291 40.688 30.312 1 70.19 246 SER B N 1
ATOM 3840 C CA . SER B 1 246 ? -0.457 41.938 30.453 1 70.19 246 SER B CA 1
ATOM 3841 C C . SER B 1 246 ? -0.812 42.219 31.906 1 70.19 246 SER B C 1
ATOM 3843 O O . SER B 1 246 ? -1.101 43.375 32.281 1 70.19 246 SER B O 1
ATOM 3845 N N . SER B 1 247 ? -0.692 41.312 32.75 1 60.66 247 SER B N 1
ATOM 3846 C CA . SER B 1 247 ? -0.895 41.531 34.156 1 60.66 247 SER B CA 1
ATOM 3847 C C . SER B 1 247 ? 0.4 41.969 34.844 1 60.66 247 SER B C 1
ATOM 3849 O O . SER B 1 247 ? 1.488 41.562 34.438 1 60.66 247 SER B O 1
#

pLDDT: mean 77.79, std 26.4, range [22.42, 98.69]

Sequence (494 aa):
MMKLQKLPLRPPIPPPTTTTIRRCEAVRAAAADEGGGSSSGTGTGSRRANLCAQRKERIKLPPDYHYGAATTTTSTSGSAFLFSDFLRHPSGVQALLNSRALQSFEPLDSNTYRCTLHRIQFLKIEVAPVMDLRVTPTTEDCTVEMLSCRFEGSEIVKQQNNLFSAFMRNHITWDTVGYEPCLDVDVSLKVTLEVYTKPFSLLPISAVEKPGNLLMQGLLDRLVPLLIEQLLRDYEAWVNEQLAESSMMKLQKLPLRPPIPPPTTTTIRRCEAVRAAAADEGGGSSSGTGTGSRRANLCAQRKERIKLPPDYHYGAATTTTSTSGSAFLFSDFLRHPSGVQALLNSRALQSFEPLDSNTYRCTLHRIQFLKIEVAPVMDLRVTPTTEDCTVEMLSCRFEGSEIVKQQNNLFSAFMRNHITWDTVGYEPCLDVDVSLKVTLEVYTKPFSLLPISAVEKPGNLLMQGLLDRLVPLLIEQLLRDYEAWVNEQLAESS

Nearest PDB structures (foldseek):
  3p9v-assembly1_B-2  TM=6.100E-01  e=1.587E-07  Marinobacter nauticus VT8
  3rd6-assembly2_B-2  TM=5.089E-01  e=5.051E-03  Mesorhizobium loti
  7xw0-assembly2_B  TM=2.854E-01  e=8.857E-02  Escherichia coli
  2o2a-assembly1_B  TM=2.623E-01  e=6.211E-01  Streptococcus agalactiae 2603V/R
  3p9v-assembly1_B-2  TM=6.056E-01  e=1.283E-07  Marinobacter nauticus VT8

Secondary structure (DSSP, 8-state):
-----------------------------------------------EEEEEEEEEEEEEPPGGG-TTTT-----SS-----HHHHHHSHHHHHHHHTGGGEEEEEESSSSEEEEEEPPEEETTEEEEEEEEEEEEE-SSEEEEEEEEEEEEESHHHHHGGGGEEEEEEEEEEEE-SSSS-EEEEEEEEEEEEE--STTGGGS-HHHHHHHHHHHHHHHHHHHHHHHHHHHHHHHHHHHHHHHHHH-/-----------------------------------------------EEEEEEEEEEEEEPPGGG-TTTT-----SS-----HHHHHHSHHHHHHHHTGGGEEEEEESSSSEEEEEEPPEEETTEEEEEEEEEEEEE-SSEEEEEEEEEEEEESHHHHHGGGGEEEEEEEEEEEE-SSSS-EEEEEEEEEEEEE--STTGGGS-HHHHHHHHHHHHHHHHHHHHHHHHHHHHHHHHHHHHHHHHHH-

Solvent-accessible surface area (backbone atoms only — not comparable to full-atom values): 28396 Å² total; per-residue (Å²): 134,83,81,77,75,80,74,78,78,76,76,77,78,75,76,82,77,81,78,78,79,77,70,75,71,83,75,78,77,81,74,79,77,74,85,76,84,74,78,76,63,82,55,80,66,82,42,64,31,70,31,46,30,71,45,74,46,79,41,76,44,62,72,82,62,42,31,58,68,69,78,66,74,71,67,84,87,67,79,40,78,32,70,51,55,39,49,68,31,71,69,29,46,41,41,74,67,40,50,89,69,34,66,43,72,45,75,75,53,98,46,30,32,39,35,28,41,54,69,46,77,55,86,79,38,55,40,23,48,34,32,34,35,33,54,50,64,50,90,59,37,34,36,38,35,42,77,41,62,42,49,45,59,52,71,70,51,42,62,48,46,81,42,46,49,56,41,37,38,39,40,36,35,56,42,74,82,66,98,68,30,32,37,38,37,40,36,40,40,37,38,39,35,58,48,72,53,80,73,63,49,76,46,59,54,64,51,53,22,52,26,47,22,46,40,47,35,46,47,45,66,55,49,50,58,53,50,51,52,49,34,52,51,49,49,52,52,49,51,53,52,52,53,57,65,73,96,136,81,80,76,73,80,74,78,78,74,76,79,77,74,75,83,77,81,77,77,78,78,70,74,70,82,76,76,77,82,74,79,76,72,84,75,82,73,78,76,62,84,54,82,65,81,43,64,31,69,30,46,29,70,44,75,47,79,40,76,46,61,72,82,62,43,31,62,61,70,78,65,75,69,69,84,86,70,80,41,76,34,72,50,55,40,51,69,32,73,69,28,47,40,40,75,67,40,51,88,71,34,68,42,70,46,75,76,53,97,45,30,31,40,35,28,40,55,69,47,77,56,85,80,38,54,39,23,47,35,33,34,34,36,53,51,65,50,89,60,37,36,36,38,34,42,77,40,61,41,48,44,60,51,72,69,51,42,63,47,47,82,41,46,49,55,41,38,39,37,41,36,37,57,44,73,81,66,95,68,29,32,38,36,37,40,36,38,40,38,36,37,36,58,50,73,53,79,74,62,47,76,47,60,55,66,51,54,22,51,25,47,23,45,40,47,34,46,46,44,66,54,48,50,58,52,49,51,53,49,35,52,49,50,50,53,52,49,51,52,54,52,53,57,66,73,95